Protein 5TM5 (pdb70)

Nearest PDB structures (foldseek):
  5tm5-assembly1_B  TM=1.004E+00  e=1.164E-36  Homo sapiens
  5dp0-assembly1_A  TM=9.871E-01  e=2.978E-31  Homo sapiens
  5kra-assembly2_F  TM=9.824E-01  e=3.454E-31  Homo sapiens
  5tmm-assembly1_A  TM=9.935E-01  e=8.407E-31  Homo sapiens
  5e15-assembly1_B  TM=9.753E-01  e=4.511E-30  Homo sapiens

CATH classification: 1.10.565.10

GO terms:
  GO:0045429 positive regulation of nitric oxide biosynthetic process (P, IDA)
  GO:0051000 positive regulation of nitric-oxide synthase activity (P, IDA)
  GO:0005634 nucleus (C, IDA)
  GO:0004879 nuclear receptor activity (F, IC)
  GO:0043401 steroid hormone receptor signaling pathway (P, IC)
  GO:0004879 nuclear receptor activity (F, IMP)
  GO:0043401 steroid hormone receptor signaling pathway (P, IMP)
  GO:0005515 protein binding (F, IPI)
  GO:0042802 identical protein binding (F, IPI)
  GO:0004879 nuclear receptor activity (F, IDA)
  GO:0030520 estrogen receptor signaling pathway (P, IDA)
  GO:0000785 chromatin (C, IDA)
  GO:0071392 cellular response to estradiol stimulus (P, IDA)
  GO:1990837 sequence-specific double-stranded DNA binding (F, IDA)
  GO:0001222 transcription corepressor binding (F, IPI)
  GO:0045944 positive regulation of transcription by RNA polymerase II (P, IDA)
  GO:0051117 ATPase binding (F, IDA)
  GO:0004879 nuclear receptor activity (F, IGI)
  GO:0000978 RNA polymerase II cis-regulatory region sequence-specific DNA binding (F, IDA)
  GO:0001228 DNA-binding transcription activator activity, RNA polymerase II-specific (F, IDA)

InterPro domains:
  IPR000536 Nuclear hormone receptor, ligand-binding domain [PF00104] (337-530)
  IPR000536 Nuclear hormone receptor, ligand-binding domain [PS51843] (311-547)
  IPR000536 Nuclear hormone receptor, ligand-binding domain [SM00430] (348-518)
  IPR001292 Estrogen receptor [PIRSF500101] (1-591)
  IPR001292 Estrogen receptor [PR00543] (6-24)
  IPR001292 Estrogen receptor [PR00543] (26-43)
  IPR001292 Estrogen receptor [PR00543] (45-62)
  IPR001292 Estrogen receptor [PR00543] (70-85)
  IPR001292 Estrogen receptor [PR00543] (97-111)
  IPR001292 Estrogen receptor [PR00543] (115-131)
  IPR001292 Estrogen receptor [PR00543] (132-151)
  IPR001292 Estrogen receptor [PR00543] (153-172)
  IPR001628 Zinc finger, nuclear hormone receptor-type [PF00105] (184-252)
  IPR001628 Zinc finger, nuclear hormone receptor-type [PR00047] (185-201)
  IPR001628 Zinc finger, nuclear hormone receptor-type [PR00047] (201-216)
  IPR001628 Zinc finger, nuclear hormone receptor-type [PR00047] (234-242)
  IPR001628 Zinc finger, nuclear hormone receptor-type [PR00047] (242-250)
  IPR001628 Zinc finger, nuclear hormone receptor-type [PS00031] (185-211)
  IPR001628 Zinc finger, nuclear hormone receptor-type [PS51030] (182-257)
  IPR001628 Zinc finger, nuclear hormone receptor-type [SM00399] (182-253)

Solvent-accessible surface area: 20602 Å² total; per-residue (Å²): 86,77,6,62,78,46,77,24,78,92,2,13,68,33,0,74,99,6,64,46,78,96,28,134,12,110,68,72,93,124,37,126,141,63,48,48,42,17,8,21,37,21,21,57,5,18,35,78,33,0,66,69,8,0,72,8,0,56,128,2,16,6,0,104,60,8,66,52,74,26,13,11,37,0,0,19,26,0,3,15,1,9,24,16,0,12,11,0,74,43,0,22,154,65,92,44,85,0,20,21,0,57,57,5,54,14,35,116,100,71,0,61,61,4,87,53,17,45,54,15,2,48,20,7,30,24,0,2,53,39,0,76,83,20,94,5,80,23,62,7,4,3,0,0,9,0,1,3,0,2,7,4,0,4,22,55,110,164,99,65,67,59,48,54,24,1,17,118,3,8,24,66,2,4,26,3,0,19,74,25,3,53,152,79,63,53,78,95,110,84,9,14,28,38,0,2,34,0,2,7,0,4,3,1,0,7,17,0,3,14,41,4,4,60,29,49,18,60,37,86,112,71,89,71,14,90,45,32,101,9,17,49,62,1,12,73,39,24,138,206,19,132,1,71,95,46,76,24,68,92,2,13,66,34,1,74,100,5,64,45,78,98,31,129,8,76,201,104,78,93,59,122,42,62,71,58,49,2,10,24,28,26,20,61,5,19,36,81,34,0,63,66,9,0,68,7,0,54,124,2,19,3,0,100,63,20,88,59,70,44,14,6,51,0,0,21,18,0,4,16,2,7,24,15,0,11,11,0,76,36,0,23,146,61,88,49,87,0,20,18,0,59,60,11,63,8,56,99,96,18,0,108,51,19,34,29,128,16,0,55,18,5,27,36,1,6,58,13,0,115,108,15,98,5,97,22,65,10,4,4,0,0,10,0,2,3,0,0,4,2,0,0,12,49,87,112,128,54,3,25,35,1,8,27,52,2,3,42,2,0,20,65,24,2,53,142,81,61,55,76,106,96,83,12,15,28,37,0,2,37,0,2,8,1,4,4,3,0,4,20,0,3,11,44,4,9,59,44,47,125,60,17,95,94,60,116,55,15,117,39,38,96,12,17,55,53,1,18,100,46,30,244,145,48,3,66,139,36,10,116,140,143,84,47,2,50,133,26,13,130,120

Organism: Homo sapiens (NCBI:txid9606)

Sequence (491 aa):
SLALSLTADQMVSALLDAEPPILYSEYDPTRPFSEASMMGLLTNLADRELVHMINWAKRVPGFVDLTLHDQVHLLECCAWLEILMIGLVWRSMEHPGKLLFAPNLLLDRNQGKCVEGMVEIFDMLLATSSRFRMMNLQGEEFVCLKSIILLNSGVYTFKSLEEKDHIHRVLDKITDTLIHLMAKAGLTLQQQHQRLAQLLLILSHHIRHMSNKGMEHLYSMKCKNVVPLSDLLLEMLDAHRNSLALSLTADQMVSALLDAEPPILYSEYDPTRPFSEASMMGLLTNLADRELVHMINWAKRVPGFVDLTLHDQVHLLECCAWLEILMIGLVWRSMEHPGKLLFAPNLLLDRNQGKCVMVEIFDMLLATSSRFRMMNLQGEEFVCLKSIILLNSGVYTFKDHIHRVLDKITDTLIHLMAKAGLTLQQQHQRLAQLLLILSHHIRHMSNKGMEHLYSMKCKNVVPLSDLLLEMLDAHRKILHRLLQDHKILHRLLQD

Foldseek 3Di:
DVLLVAALVSLLVLLVVLDFDFDAWPDDPVDDDALQVVLLRLQVLLVVVLVSVLSSQCSNRLSVVDDPVVLVQLCLQQVQLLLLLVQLVVCLPPQQWTCSGPPDIDGLVVLVSHPPSSVLRVLSNVLSPVCNVVVPDPSNSSLLSNLSSLPRRLVVDVPCPSSVSSVSSNVSSLVSQLVVCVVVVDDPVRSVVVSVVSVVSSVSSSVSSVSVLVVVVVVVVVVSHDHDPVRVVSSVSVD/DFDLLPDDLVSLLVLLVVLDFDFDAFDDPCPPPDALLRVVQRLQVLLVVVLVSVLSSQCSNGLSVVDDPVVLVQLCLQQVQLLLLLVQLQVCLVPQQWTCSGPNDIDHLVSVVSACSVLRVLSNVLSPVCNVVVPDPSNSSLLSNLSSLPRRDVVPHPSSVSSNVVSVVSQLVVCVVVVDDPVRSVVVVVVSVVVSVSSSVSSVVVLVRVVVCVVVVSYDHDPVVVVSSVVVD/DVVVVVVVD/DDPVVVVVVD

Radius of gyration: 22.45 Å; Cα contacts (8 Å, |Δi|>4): 577; chains: 4; bounding box: 55×52×64 Å

B-factor: mean 62.88, std 24.17, range [22.35, 172.21]

Secondary structure (DSSP, 8-state):
--STT--HHHHHHHHHHTPPP-PPP---SSS---HHHHHHHHHHHHHHHHHHHHHHHHTSTTTTTS-HHHHHHHHHHHHHHHHHHHHHHHTTTSTT-EEEETTEEE-HHHHTTSTTHHHHHHHHHHHHHHHHHHT--HHHHHHHHHHHHHHTTGGG---THHHHHHHHHHHHHHHHHHHHHHHTT--HHHHHHHHHHHHHHHHHHHHHHHHHHHHHHHHHHHT-S---HHHHHHHHTT-/--STTTS-HHHHHHHHHHTPPP-----S---SS--HHHHHHHHHHHHHHHHHHHHHHHHTSTTTTTS-HHHHHHHHHHHHHHHHHHHHHHHTTTSTT-EEEETTEEE-TTGGG---HHHHHHHHHHHHHHHHHT--HHHHHHHHHHHHHHTTGGG--HHHHHHHHHHHHHHHHHHHHTT--HHHHHHHHHHHHHHHHHHHHHHHHHHHHHHHHHHHT-SPPPHHHHHHHHTT-/-HHHHHHH-/--HHHHHHH-

Structure (mmCIF, N/CA/C/O backbone):
data_5TM5
#
_entry.id   5TM5
#
_cell.length_a   55.464
_cell.length_b   82.666
_cell.length_c   59.029
_cell.angle_alpha   90.00
_cell.angle_beta   110.82
_cell.angle_gamma   90.00
#
_symmetry.space_group_name_H-M   'P 1 21 1'
#
loop_
_entity.id
_entity.type
_entity.pdbx_description
1 polymer 'Estrogen receptor'
2 polymer 'Nuclear receptor coactivator 2'
3 non-polymer '5-{4-[(1S,4S,5R)-5-[(4-bromophenoxy)sulfonyl]-3-(4-hydroxyphenyl)-7-oxabicyclo[2.2.1]hept-2-en-2-yl]phenoxy}pentanoic acid'
4 water water
#
loop_
_atom_site.group_PDB
_atom_site.id
_atom_site.type_symbol
_atom_site.label_atom_id
_atom_site.label_alt_id
_atom_site.label_comp_id
_atom_site.label_asym_id
_atom_site.label_entity_id
_atom_site.label_seq_id
_atom_site.pdbx_PDB_ins_code
_atom_site.Cartn_x
_atom_site.Cartn_y
_atom_site.Cartn_z
_atom_site.occupancy
_atom_site.B_iso_or_equiv
_atom_site.auth_seq_id
_atom_site.auth_comp_id
_atom_site.auth_asym_id
_atom_site.auth_atom_id
_atom_site.pdbx_PDB_model_num
ATOM 1 N N . SER A 1 8 ? 25.416 -11.499 33.745 1.00 120.23 305 SER A N 1
ATOM 2 C CA . SER A 1 8 ? 24.680 -10.792 32.704 1.00 117.62 305 SER A CA 1
ATOM 3 C C . SER A 1 8 ? 25.281 -9.413 32.450 1.00 115.69 305 SER A C 1
ATOM 4 O O . SER A 1 8 ? 25.824 -8.784 33.358 1.00 117.15 305 SER A O 1
ATOM 7 N N . LEU A 1 9 ? 25.175 -8.947 31.204 1.00 111.34 306 LEU A N 1
ATOM 8 C CA . LEU A 1 9 ? 25.722 -7.644 30.847 1.00 107.88 306 LEU A CA 1
ATOM 9 C C . LEU A 1 9 ? 24.908 -6.495 31.425 1.00 102.69 306 LEU A C 1
ATOM 10 O O . LEU A 1 9 ? 25.415 -5.371 31.496 1.00 101.72 306 LEU A O 1
ATOM 12 N N . ALA A 1 10 ? 23.666 -6.750 31.844 1.00 98.69 307 ALA A N 1
ATOM 13 C CA . ALA A 1 10 ? 22.820 -5.676 32.358 1.00 93.46 307 ALA A CA 1
ATOM 14 C C . ALA A 1 10 ? 23.370 -5.105 33.659 1.00 91.31 307 ALA A C 1
ATOM 15 O O . ALA A 1 10 ? 23.369 -3.884 33.856 1.00 89.74 307 ALA A O 1
ATOM 17 N N . LEU A 1 11 ? 23.842 -5.968 34.557 1.00 92.39 308 LEU A N 1
ATOM 18 C CA . LEU A 1 11 ? 24.381 -5.519 35.834 1.00 94.34 308 LEU A CA 1
ATOM 19 C C . LEU A 1 11 ? 25.803 -4.986 35.725 1.00 96.02 308 LEU A C 1
ATOM 20 O O . LEU A 1 11 ? 26.313 -4.428 36.704 1.00 95.79 308 LEU A O 1
ATOM 25 N N . SER A 1 12 ? 26.451 -5.137 34.572 1.00 97.25 309 SER A N 1
ATOM 26 C CA . SER A 1 12 ? 27.814 -4.663 34.369 1.00 96.66 309 SER A CA 1
ATOM 27 C C . SER A 1 12 ? 27.880 -3.360 33.585 1.00 92.53 309 SER A C 1
ATOM 28 O O . SER A 1 12 ? 28.981 -2.870 33.319 1.00 91.75 309 SER A O 1
ATOM 30 N N . LEU A 1 13 ? 26.737 -2.789 33.213 1.00 90.01 310 LEU A N 1
ATOM 31 C CA . LEU A 1 13 ? 26.719 -1.543 32.460 1.00 87.80 310 LEU A CA 1
ATOM 32 C C . LEU A 1 13 ? 26.860 -0.347 33.390 1.00 84.95 310 LEU A C 1
ATOM 33 O O . LEU A 1 13 ? 26.260 -0.303 34.468 1.00 85.96 310 LEU A O 1
ATOM 38 N N . THR A 1 14 ? 27.655 0.630 32.962 1.00 82.22 311 THR A N 1
ATOM 39 C CA . THR A 1 14 ? 27.766 1.883 33.688 1.00 80.52 311 THR A CA 1
ATOM 40 C C . THR A 1 14 ? 26.528 2.741 33.431 1.00 78.49 311 THR A C 1
ATOM 41 O O . THR A 1 14 ? 25.625 2.368 32.677 1.00 79.96 311 THR A O 1
ATOM 45 N N . ALA A 1 15 ? 26.484 3.913 34.067 1.00 74.83 312 ALA A N 1
ATOM 46 C CA . ALA A 1 15 ? 25.342 4.805 33.896 1.00 71.04 312 ALA A CA 1
ATOM 47 C C . ALA A 1 15 ? 25.255 5.319 32.464 1.00 71.10 312 ALA A C 1
ATOM 48 O O . ALA A 1 15 ? 24.198 5.236 31.826 1.00 66.71 312 ALA A O 1
ATOM 50 N N . ASP A 1 16 ? 26.361 5.853 31.941 1.00 74.10 313 ASP A N 1
ATOM 51 C CA . ASP A 1 16 ? 26.358 6.364 30.575 1.00 74.63 313 ASP A CA 1
ATOM 52 C C . ASP A 1 16 ? 26.145 5.242 29.566 1.00 73.73 313 ASP A C 1
ATOM 53 O O . ASP A 1 16 ? 25.453 5.431 28.558 1.00 71.81 313 ASP A O 1
ATOM 58 N N . GLN A 1 17 ? 26.724 4.066 29.820 1.00 74.94 314 GLN A N 1
ATOM 59 C CA . GLN A 1 17 ? 26.489 2.925 28.941 1.00 74.19 314 GLN A CA 1
ATOM 60 C C . GLN A 1 17 ? 25.025 2.508 28.963 1.00 69.67 314 GLN A C 1
ATOM 61 O O . GLN A 1 17 ? 24.480 2.073 27.941 1.00 66.52 314 GLN A O 1
ATOM 67 N N . MET A 1 18 ? 24.374 2.628 30.123 1.00 66.06 315 MET A N 1
ATOM 68 C CA . MET A 1 18 ? 22.942 2.361 30.204 1.00 62.15 315 ME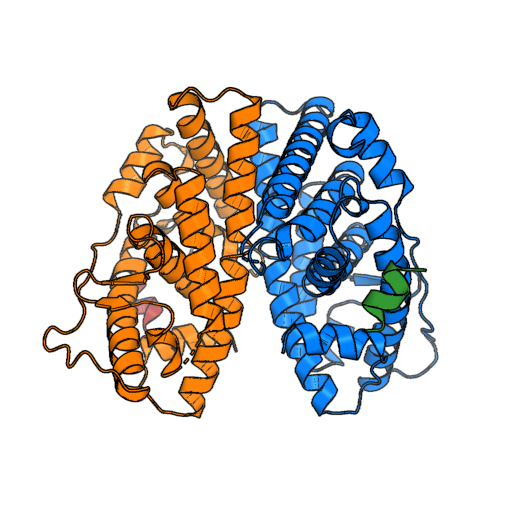T A CA 1
ATOM 69 C C . MET A 1 18 ? 22.159 3.332 29.330 1.00 56.40 315 MET A C 1
ATOM 70 O O . MET A 1 18 ? 21.319 2.920 28.522 1.00 54.47 315 MET A O 1
ATOM 75 N N . VAL A 1 19 ? 22.428 4.632 29.482 1.00 56.37 316 VAL A N 1
ATOM 76 C CA . VAL A 1 19 ? 21.764 5.643 28.661 1.00 58.29 316 VAL A CA 1
ATOM 77 C C . VAL A 1 19 ? 22.058 5.409 27.185 1.00 55.75 316 VAL A C 1
ATOM 78 O O . VAL A 1 19 ? 21.172 5.534 26.332 1.00 55.50 316 VAL A O 1
ATOM 82 N N . SER A 1 20 ? 23.303 5.055 26.864 1.00 57.33 317 SER A N 1
ATOM 83 C CA . SER A 1 20 ? 23.665 4.779 25.478 1.00 61.61 317 SER A CA 1
ATOM 84 C C . SER A 1 20 ? 22.835 3.634 24.909 1.00 61.83 317 SER A C 1
ATOM 85 O O . SER A 1 20 ? 22.293 3.734 23.802 1.00 60.83 317 SER A O 1
ATOM 88 N N . ALA A 1 21 ? 22.718 2.535 25.660 1.00 59.82 318 ALA A N 1
ATOM 89 C CA . ALA A 1 21 ? 21.957 1.390 25.171 1.00 59.87 318 ALA A CA 1
ATOM 90 C C . ALA A 1 21 ? 20.485 1.740 24.985 1.00 56.69 318 ALA A C 1
ATOM 91 O O . ALA A 1 21 ? 19.872 1.360 23.980 1.00 56.89 318 ALA A O 1
ATOM 93 N N . LEU A 1 22 ? 19.904 2.476 25.935 1.00 55.34 319 LEU A N 1
ATOM 94 C CA . LEU A 1 22 ? 18.486 2.812 25.845 1.00 48.89 319 LEU A CA 1
ATOM 95 C C . LEU A 1 22 ? 18.216 3.789 24.706 1.00 47.66 319 LEU A C 1
ATOM 96 O O . LEU A 1 22 ? 17.254 3.620 23.948 1.00 48.09 319 LEU A O 1
ATOM 101 N N . LEU A 1 23 ? 19.048 4.827 24.576 1.00 45.46 320 LEU A N 1
ATOM 102 C CA . LEU A 1 23 ? 18.856 5.797 23.500 1.00 54.81 320 LEU A CA 1
ATOM 103 C C . LEU A 1 23 ? 19.007 5.144 22.132 1.00 56.71 320 LEU A C 1
ATOM 104 O O . LEU A 1 23 ? 18.297 5.499 21.184 1.00 57.94 320 LEU A O 1
ATOM 109 N N . ASP A 1 24 ? 19.927 4.185 22.012 1.00 59.84 321 ASP A N 1
ATOM 110 C CA . ASP A 1 24 ? 20.162 3.536 20.727 1.00 60.50 321 ASP A CA 1
ATOM 111 C C . ASP A 1 24 ? 19.009 2.618 20.336 1.00 59.53 321 ASP A C 1
ATOM 112 O O . ASP A 1 24 ? 18.782 2.387 19.144 1.00 56.87 321 ASP A O 1
ATOM 117 N N . ALA A 1 25 ? 18.269 2.096 21.311 1.00 43.15 322 ALA A N 1
ATOM 118 C CA . ALA A 1 25 ? 17.187 1.159 21.046 1.00 44.96 322 ALA A CA 1
ATOM 119 C C . ALA A 1 25 ? 15.840 1.841 20.829 1.00 46.82 322 ALA A C 1
ATOM 120 O O . ALA A 1 25 ? 14.819 1.149 20.760 1.00 45.49 322 ALA A O 1
ATOM 122 N N . GLU A 1 26 ? 15.813 3.166 20.713 1.00 44.30 323 GLU A N 1
ATOM 123 C CA . GLU A 1 26 ? 14.549 3.879 20.584 1.00 43.15 323 GLU A CA 1
ATOM 124 C C . GLU A 1 26 ? 13.818 3.464 19.310 1.00 47.97 323 GLU A C 1
ATOM 125 O O . GLU A 1 26 ? 14.426 3.437 18.230 1.00 55.88 323 GLU A O 1
ATOM 131 N N . PRO A 1 27 ? 12.531 3.142 19.388 1.00 45.05 324 PRO A N 1
ATOM 132 C CA . PRO A 1 27 ? 11.769 2.809 18.184 1.00 40.03 324 PRO A CA 1
ATOM 133 C C . PRO A 1 27 ? 11.500 4.054 17.360 1.00 41.12 324 PRO A C 1
ATOM 134 O O . PRO A 1 27 ? 11.591 5.178 17.873 1.00 40.33 324 PRO A O 1
ATOM 138 N N . PRO A 1 28 ? 11.175 3.900 16.080 1.00 44.99 325 PRO A N 1
ATOM 139 C CA . PRO A 1 28 ? 10.916 5.070 15.236 1.00 42.80 325 PRO A CA 1
ATOM 140 C C . PRO A 1 28 ? 9.504 5.608 15.422 1.00 41.72 325 PRO A C 1
ATOM 141 O O . PRO A 1 28 ? 8.602 4.926 15.910 1.00 46.48 325 PRO A O 1
ATOM 145 N N . ILE A 1 29 ? 9.328 6.861 15.015 1.00 43.10 326 ILE A N 1
ATOM 146 C CA . ILE A 1 29 ? 8.025 7.516 15.055 1.00 49.79 326 ILE A CA 1
ATOM 147 C C . ILE A 1 29 ? 7.306 7.184 13.753 1.00 50.14 326 ILE A C 1
ATOM 148 O O . ILE A 1 29 ? 7.724 7.612 12.676 1.00 53.93 326 ILE A O 1
ATOM 153 N N . LEU A 1 30 ? 6.226 6.421 13.852 1.00 45.48 327 LEU A N 1
ATOM 154 C CA . LEU A 1 30 ? 5.514 5.942 12.681 1.00 44.44 327 LEU A CA 1
ATOM 155 C C . LEU A 1 30 ? 4.478 6.963 12.219 1.00 47.79 327 LEU A C 1
ATOM 156 O O . LEU A 1 30 ? 4.060 7.848 12.969 1.00 47.03 327 LEU A O 1
ATOM 161 N N . TYR A 1 31 ? 4.073 6.828 10.961 1.00 49.01 328 TYR A N 1
ATOM 162 C CA . TYR A 1 31 ? 3.015 7.641 10.384 1.00 47.82 328 TYR A CA 1
ATOM 163 C C . TYR A 1 31 ? 1.699 6.872 10.376 1.00 49.99 328 TYR A C 1
ATOM 164 O O . TYR A 1 31 ? 1.670 5.640 10.414 1.00 51.12 328 TYR A O 1
ATOM 173 N N . SER A 1 32 ? 0.604 7.623 10.330 1.00 53.62 329 SER A N 1
ATOM 174 C CA . SER A 1 32 ? -0.730 7.066 10.173 1.00 56.77 329 SER A CA 1
ATOM 175 C C . SER A 1 32 ? -1.206 7.247 8.735 1.00 57.80 329 SER A C 1
ATOM 176 O O . SER A 1 32 ? -0.584 7.944 7.930 1.00 54.80 329 SER A O 1
ATOM 179 N N . GLU A 1 33 ? -2.332 6.603 8.416 1.00 64.68 330 GLU A N 1
ATOM 180 C CA . GLU A 1 33 ? -2.984 6.764 7.121 1.00 75.90 330 GLU A CA 1
ATOM 181 C C . GLU A 1 33 ? -3.991 7.908 7.113 1.00 77.28 330 GLU A C 1
ATOM 182 O O . GLU A 1 33 ? -4.993 7.845 6.388 1.00 78.63 330 GLU A O 1
ATOM 188 N N . TYR A 1 34 ? -3.745 8.955 7.897 1.00 72.92 331 TYR A N 1
ATOM 189 C CA . TYR A 1 34 ? -4.701 10.046 8.038 1.00 73.36 331 TYR A CA 1
ATOM 190 C C . TYR A 1 34 ? -4.804 10.841 6.742 1.00 74.37 331 TYR A C 1
ATOM 191 O O . TYR A 1 34 ? -3.802 11.359 6.238 1.00 69.83 331 TYR A O 1
ATOM 200 N N . ASP A 1 35 ? -6.020 10.938 6.208 1.00 82.57 332 ASP A N 1
ATOM 201 C CA . ASP A 1 35 ? -6.303 11.778 5.056 1.00 91.28 332 ASP A CA 1
ATOM 202 C C . ASP A 1 35 ? -7.001 13.038 5.541 1.00 98.39 332 ASP A C 1
ATOM 203 O O . ASP A 1 35 ? -8.149 12.956 6.006 1.00 100.48 332 ASP A O 1
ATOM 208 N N . PRO A 1 36 ? -6.366 14.211 5.469 1.00 103.65 333 PRO A N 1
ATOM 209 C CA . PRO A 1 36 ? -7.034 15.434 5.950 1.00 107.54 333 PRO A CA 1
ATOM 210 C C . PRO A 1 36 ? -8.284 15.785 5.164 1.00 113.08 333 PRO A C 1
ATOM 211 O O . PRO A 1 36 ? -9.245 16.307 5.744 1.00 114.16 333 PRO A O 1
ATOM 215 N N . THR A 1 37 ? -8.302 15.513 3.858 1.00 115.84 334 THR A N 1
ATOM 216 C CA . THR A 1 37 ? -9.473 15.838 3.051 1.00 117.08 334 THR A CA 1
ATOM 217 C C . THR A 1 37 ? -10.627 14.883 3.321 1.00 117.05 334 THR A C 1
ATOM 218 O O . THR A 1 37 ? -11.793 15.287 3.252 1.00 117.72 334 THR A O 1
ATOM 222 N N . ARG A 1 38 ? -10.325 13.624 3.624 1.00 115.97 335 ARG A N 1
ATOM 223 C CA . ARG A 1 38 ? -11.373 12.634 3.809 1.00 116.57 335 ARG A CA 1
ATOM 224 C C . ARG A 1 38 ? -12.200 12.961 5.050 1.00 117.16 335 ARG A C 1
ATOM 225 O O . ARG A 1 38 ? -11.658 13.438 6.052 1.00 115.22 335 ARG A O 1
ATOM 227 N N . PRO A 1 39 ? -13.512 12.732 5.008 1.00 119.82 336 PRO A N 1
ATOM 228 C CA . PRO A 1 39 ? -14.335 12.928 6.205 1.00 120.58 336 PRO A CA 1
ATOM 229 C C . PRO A 1 39 ? -13.919 11.984 7.324 1.00 118.23 336 PRO A C 1
ATOM 230 O O . PRO A 1 39 ? -13.315 10.933 7.103 1.00 117.22 336 PRO A O 1
ATOM 234 N N . PHE A 1 40 ? -14.261 12.378 8.547 1.00 117.52 337 PHE A N 1
ATOM 235 C CA . PHE A 1 40 ? -13.762 11.726 9.754 1.00 116.10 337 PHE A CA 1
ATOM 236 C C . PHE A 1 40 ? -14.938 11.293 10.617 1.00 110.93 337 PHE A C 1
ATOM 237 O O . PHE A 1 40 ? -15.602 12.132 11.236 1.00 110.15 337 PHE A O 1
ATOM 245 N N . SER A 1 41 ? -15.196 9.991 10.656 1.00 106.53 338 SER A N 1
ATOM 246 C CA . SER A 1 41 ? -16.191 9.435 11.555 1.00 102.20 338 SER A CA 1
ATOM 247 C C . SER A 1 41 ? -15.520 8.959 12.838 1.00 96.69 338 SER A C 1
ATOM 248 O O . SER A 1 41 ? -14.296 8.844 12.926 1.00 93.64 338 SER A O 1
ATOM 251 N N . GLU A 1 42 ? -16.344 8.683 13.849 1.00 89.28 339 GLU A N 1
ATOM 252 C CA . GLU A 1 42 ? -15.816 8.137 15.095 1.00 86.61 339 GLU A CA 1
ATOM 253 C C . GLU A 1 42 ? -15.132 6.798 14.857 1.00 83.31 339 GLU A C 1
ATOM 254 O O . GLU A 1 42 ? -14.121 6.486 15.496 1.00 81.64 339 GLU A O 1
ATOM 256 N N . ALA A 1 43 ? -15.667 5.996 13.935 1.00 83.24 340 ALA A N 1
ATOM 257 C CA . ALA A 1 43 ? -15.077 4.702 13.622 1.00 86.21 340 ALA A CA 1
ATOM 258 C C . ALA A 1 43 ? -13.825 4.817 12.762 1.00 87.22 340 ALA A C 1
ATOM 259 O O . ALA A 1 43 ? -12.995 3.901 12.776 1.00 87.94 340 ALA A O 1
ATOM 261 N N . SER A 1 44 ? -13.670 5.910 12.012 1.00 85.13 341 SER A N 1
ATOM 262 C CA . SER A 1 44 ? -12.464 6.078 11.210 1.00 82.39 341 SER A CA 1
ATOM 263 C C . SER A 1 44 ? -11.294 6.550 12.063 1.00 77.48 341 SER A C 1
ATOM 264 O O . SER A 1 44 ? -10.165 6.081 11.886 1.00 75.86 341 SER A O 1
ATOM 267 N N . MET A 1 45 ? -11.547 7.474 12.994 1.00 76.47 342 MET A N 1
ATOM 268 C CA . MET A 1 45 ? -10.501 7.911 13.914 1.00 73.51 342 MET A CA 1
ATOM 269 C C . MET A 1 45 ? -9.953 6.735 14.714 1.00 67.09 342 MET A C 1
ATOM 270 O O . MET A 1 45 ? -8.734 6.566 14.836 1.00 62.43 342 MET A O 1
ATOM 275 N N . MET A 1 46 ? -10.843 5.903 15.260 1.00 67.39 343 MET A N 1
ATOM 276 C CA . MET A 1 46 ? -10.393 4.729 16.002 1.00 68.51 343 MET A CA 1
ATOM 277 C C . MET A 1 46 ? -9.692 3.732 15.090 1.00 65.52 343 MET A C 1
ATOM 278 O O . MET A 1 46 ? -8.711 3.099 15.495 1.00 65.54 343 MET A O 1
ATOM 283 N N . GLY A 1 47 ? -10.184 3.573 13.859 1.00 64.59 344 GLY A N 1
ATOM 284 C CA . GLY A 1 47 ? -9.482 2.737 12.900 1.00 63.72 344 GLY A CA 1
ATOM 285 C C . GLY A 1 47 ? -8.063 3.210 12.650 1.00 57.90 344 GLY A C 1
ATOM 286 O O . GLY A 1 47 ? -7.143 2.400 12.511 1.00 55.55 344 GLY A O 1
ATOM 287 N N . LEU A 1 48 ? -7.864 4.531 12.602 1.00 56.96 345 LEU A N 1
ATOM 288 C CA . LEU A 1 48 ? -6.517 5.076 12.451 1.00 54.71 345 LEU A CA 1
ATOM 289 C C . LEU A 1 48 ? -5.679 4.834 13.700 1.00 55.90 345 LEU A C 1
ATOM 290 O O . LEU A 1 48 ? -4.494 4.494 13.602 1.00 57.08 345 LEU A O 1
ATOM 295 N N . LEU A 1 49 ? -6.271 5.016 14.883 1.00 53.32 346 LEU A N 1
ATOM 296 C CA . LEU A 1 49 ? -5.518 4.814 16.117 1.00 52.77 346 LEU A CA 1
ATOM 297 C C . LEU A 1 49 ? -5.182 3.343 16.323 1.00 52.62 346 LEU A C 1
ATOM 298 O O . LEU A 1 49 ? -4.084 3.013 16.787 1.00 53.21 346 LEU A O 1
ATOM 303 N N . THR A 1 50 ? -6.111 2.447 15.983 1.00 53.47 347 THR A N 1
ATOM 304 C CA . THR A 1 50 ? -5.851 1.018 16.121 1.00 54.88 347 THR A CA 1
ATOM 305 C C . THR A 1 50 ? -4.748 0.564 15.169 1.00 54.34 347 THR A C 1
ATOM 306 O O . THR A 1 50 ? -3.829 -0.159 15.571 1.00 53.67 347 THR A O 1
ATOM 310 N N . ASN A 1 51 ? -4.825 0.982 13.900 1.00 50.54 348 ASN A N 1
ATOM 311 C CA . ASN A 1 51 ? -3.788 0.630 12.933 1.00 53.09 348 ASN A CA 1
ATOM 312 C C . ASN A 1 51 ? -2.419 1.118 13.388 1.00 49.36 348 ASN A C 1
ATOM 313 O O . ASN A 1 51 ? -1.426 0.387 13.287 1.00 50.04 348 ASN A O 1
ATOM 318 N N . LEU A 1 52 ? -2.347 2.348 13.900 1.00 44.07 349 LEU A N 1
ATOM 319 C CA . LEU A 1 52 ? -1.067 2.888 14.345 1.00 41.79 349 LEU A CA 1
ATOM 320 C C . LEU A 1 52 ? -0.523 2.100 15.530 1.00 42.64 349 LEU A C 1
ATOM 321 O O . LEU A 1 52 ? 0.650 1.703 15.545 1.00 38.86 349 LEU A O 1
ATOM 326 N N . ALA A 1 53 ? -1.372 1.855 16.531 1.00 36.29 350 ALA A N 1
ATOM 327 C CA . ALA A 1 53 ? -0.925 1.170 17.740 1.00 41.36 350 ALA A CA 1
ATOM 328 C C . ALA A 1 53 ? -0.497 -0.259 17.438 1.00 40.69 350 ALA A C 1
ATOM 329 O O . ALA A 1 53 ? 0.466 -0.764 18.027 1.00 37.63 350 ALA A O 1
ATOM 331 N N . ASP A 1 54 ? -1.202 -0.925 16.520 1.00 40.17 351 ASP A N 1
ATOM 332 C CA . ASP A 1 54 ? -0.807 -2.268 16.109 1.00 49.81 351 ASP A CA 1
ATOM 333 C C . ASP A 1 54 ? 0.587 -2.275 15.483 1.00 47.37 351 ASP A C 1
ATOM 334 O O . ASP A 1 54 ? 1.395 -3.168 15.763 1.00 46.75 351 ASP A O 1
ATOM 339 N N . ARG A 1 55 ? 0.894 -1.289 14.636 1.00 45.65 352 ARG A N 1
ATOM 340 C CA . ARG A 1 55 ? 2.235 -1.235 14.061 1.00 44.46 352 ARG A CA 1
ATOM 341 C C . ARG A 1 55 ? 3.270 -0.816 15.100 1.00 44.28 352 ARG A C 1
ATOM 342 O O . ARG A 1 55 ? 4.405 -1.308 15.076 1.00 39.57 352 ARG A O 1
ATOM 350 N N . GLU A 1 56 ? 2.899 0.065 16.031 1.00 40.60 353 GLU A N 1
ATOM 351 C CA . GLU A 1 56 ? 3.825 0.417 17.104 1.00 44.48 353 GLU A CA 1
ATOM 352 C C . GLU A 1 56 ? 4.154 -0.781 17.987 1.00 44.28 353 GLU A C 1
ATOM 353 O O . GLU A 1 56 ? 5.268 -0.871 18.518 1.00 35.61 353 GLU A O 1
ATOM 359 N N . LEU A 1 57 ? 3.207 -1.709 18.150 1.00 43.33 354 LEU A N 1
ATOM 360 C CA . LEU A 1 57 ? 3.436 -2.869 19.009 1.00 45.94 354 LEU A CA 1
ATOM 361 C C . LEU A 1 57 ? 4.574 -3.736 18.488 1.00 47.80 354 LEU A C 1
ATOM 362 O O . LEU A 1 57 ? 5.362 -4.278 19.273 1.00 41.08 354 LEU A O 1
ATOM 367 N N . VAL A 1 58 ? 4.668 -3.891 17.167 1.00 50.21 355 VAL A N 1
ATOM 368 C CA . VAL A 1 58 ? 5.743 -4.694 16.594 1.00 49.50 355 VAL A CA 1
ATOM 369 C C . VAL A 1 58 ? 7.097 -4.084 16.931 1.00 45.95 355 VAL A C 1
ATOM 370 O O . VAL A 1 58 ? 8.038 -4.793 17.308 1.00 43.77 355 VAL A O 1
ATOM 374 N N . HIS A 1 59 ? 7.213 -2.759 16.819 1.00 41.22 356 HIS A N 1
ATOM 375 C CA . HIS A 1 59 ? 8.462 -2.099 17.181 1.00 42.87 356 HIS A CA 1
ATOM 376 C C . HIS A 1 59 ? 8.706 -2.161 18.687 1.00 43.18 356 HIS A C 1
ATOM 377 O O . HIS A 1 59 ? 9.851 -2.319 19.129 1.00 44.47 356 HIS A O 1
ATOM 384 N N . MET A 1 60 ? 7.644 -2.054 19.491 1.00 40.63 357 MET A N 1
ATOM 385 C CA . MET A 1 60 ? 7.809 -2.115 20.942 1.00 36.56 357 MET A CA 1
ATOM 386 C C . MET A 1 60 ? 8.376 -3.460 21.382 1.00 41.63 357 MET A C 1
ATOM 387 O O . MET A 1 60 ? 9.205 -3.524 22.299 1.00 40.64 357 MET A O 1
ATOM 392 N N . ILE A 1 61 ? 7.941 -4.548 20.741 1.00 42.36 358 ILE A N 1
ATOM 393 C CA . ILE A 1 61 ? 8.419 -5.873 21.123 1.00 47.70 358 ILE A CA 1
ATOM 394 C C . ILE A 1 61 ? 9.913 -5.999 20.856 1.00 53.08 358 ILE A C 1
ATOM 395 O O . ILE A 1 61 ? 10.661 -6.550 21.675 1.00 53.44 358 ILE A O 1
ATOM 400 N N . ASN A 1 62 ? 10.376 -5.479 19.715 1.00 52.09 359 ASN A N 1
ATOM 401 C CA . ASN A 1 62 ? 11.804 -5.514 19.414 1.00 51.77 359 ASN A CA 1
ATOM 402 C C . ASN A 1 62 ? 12.582 -4.506 20.252 1.00 48.39 359 ASN A C 1
ATOM 403 O O . ASN A 1 62 ? 13.760 -4.730 20.551 1.00 51.18 359 ASN A O 1
ATOM 408 N N . TRP A 1 63 ? 11.950 -3.395 20.637 1.00 46.90 360 TRP A N 1
ATOM 409 C CA . TRP A 1 63 ? 12.580 -2.486 21.591 1.00 43.86 360 TRP A CA 1
ATOM 410 C C . TRP A 1 63 ? 12.772 -3.154 22.949 1.00 46.22 360 TRP A C 1
ATOM 411 O O . TRP A 1 63 ? 13.811 -2.973 23.595 1.00 42.66 360 TRP A O 1
ATOM 422 N N . ALA A 1 64 ? 11.780 -3.926 23.403 1.00 37.92 361 ALA A N 1
ATOM 423 C CA . ALA A 1 64 ? 11.889 -4.571 24.709 1.00 46.11 361 ALA A CA 1
ATOM 424 C C . ALA A 1 64 ? 13.054 -5.553 24.744 1.00 53.30 361 ALA A C 1
ATOM 425 O O . ALA A 1 64 ? 13.735 -5.682 25.767 1.00 52.33 361 ALA A O 1
ATOM 427 N N . LYS A 1 65 ? 13.303 -6.246 23.630 1.00 57.54 362 LYS A N 1
ATOM 428 C CA . LYS A 1 65 ? 14.437 -7.162 23.558 1.00 63.25 362 LYS A CA 1
ATOM 429 C C . LYS A 1 65 ? 15.759 -6.450 23.811 1.00 62.60 362 LYS A C 1
ATOM 430 O O . LYS A 1 65 ? 16.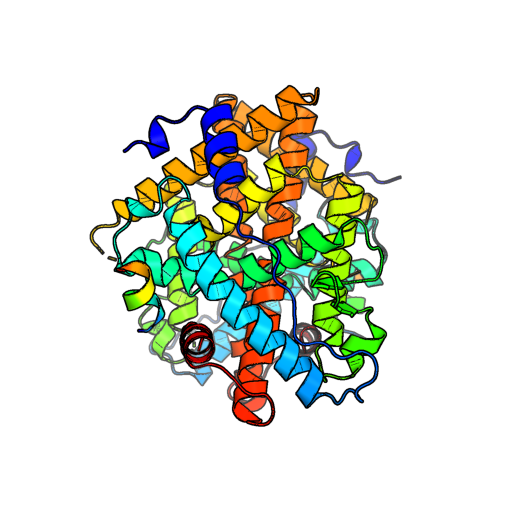703 -7.060 24.324 1.00 61.49 362 LYS A O 1
ATOM 436 N N . ARG A 1 66 ? 15.846 -5.168 23.465 1.00 63.29 363 ARG A N 1
ATOM 437 C CA . ARG A 1 66 ? 17.074 -4.403 23.619 1.00 65.71 363 ARG A CA 1
ATOM 438 C C . ARG A 1 66 ? 17.137 -3.630 24.932 1.00 64.00 363 ARG A C 1
ATOM 439 O O . ARG A 1 66 ? 18.094 -2.878 25.144 1.00 63.54 363 ARG A O 1
ATOM 447 N N . VAL A 1 67 ? 16.154 -3.789 25.808 1.00 61.21 364 VAL A N 1
ATOM 448 C CA . VAL A 1 67 ? 16.227 -3.196 27.145 1.00 59.53 364 VAL A CA 1
ATOM 449 C C . VAL A 1 67 ? 17.125 -4.070 28.013 1.00 61.91 364 VAL A C 1
ATOM 450 O O . VAL A 1 67 ? 16.909 -5.290 28.078 1.00 65.99 364 VAL A O 1
ATOM 454 N N . PRO A 1 68 ? 18.139 -3.504 28.668 1.00 63.21 365 PRO A N 1
ATOM 455 C CA . PRO A 1 68 ? 19.079 -4.332 29.437 1.00 64.84 365 PRO A CA 1
ATOM 456 C C . PRO A 1 68 ? 18.368 -5.145 30.511 1.00 61.75 365 PRO A C 1
ATOM 457 O O . PRO A 1 68 ? 17.524 -4.633 31.248 1.00 59.93 365 PRO A O 1
ATOM 461 N N . GLY A 1 69 ? 18.711 -6.431 30.579 1.00 63.08 366 GLY A N 1
ATOM 462 C CA . GLY A 1 69 ? 18.123 -7.346 31.526 1.00 62.27 366 GLY A CA 1
ATOM 463 C C . GLY A 1 69 ? 16.868 -8.048 31.051 1.00 63.35 366 GLY A C 1
ATOM 464 O O . GLY A 1 69 ? 16.508 -9.089 31.614 1.00 66.81 366 GLY A O 1
ATOM 465 N N . PHE A 1 70 ? 16.196 -7.517 30.027 1.00 59.84 367 PHE A N 1
ATOM 466 C CA . PHE A 1 70 ? 14.930 -8.102 29.596 1.00 60.81 367 PHE A CA 1
ATOM 467 C C . PHE A 1 70 ? 15.134 -9.473 28.962 1.00 64.24 367 PHE A C 1
ATOM 468 O O . PHE A 1 70 ? 14.336 -10.390 29.189 1.00 63.49 367 PHE A O 1
ATOM 476 N N . VAL A 1 71 ? 16.195 -9.635 28.168 1.00 66.31 368 VAL A N 1
ATOM 477 C CA . VAL A 1 71 ? 16.442 -10.917 27.520 1.00 73.74 368 VAL A CA 1
ATOM 478 C C . VAL A 1 71 ? 16.924 -11.969 28.514 1.00 75.14 368 VAL A C 1
ATOM 479 O O . VAL A 1 71 ? 16.837 -13.170 28.231 1.00 77.52 368 VAL A O 1
ATOM 483 N N . ASP A 1 72 ? 17.425 -11.554 29.681 1.00 76.03 369 ASP A N 1
ATOM 484 C CA . ASP A 1 72 ? 17.808 -12.524 30.702 1.00 76.70 369 ASP A CA 1
ATOM 485 C C . ASP A 1 72 ? 16.593 -13.243 31.272 1.00 73.82 369 ASP A C 1
ATOM 486 O O . ASP A 1 72 ? 16.716 -14.368 31.770 1.00 78.13 369 ASP A O 1
ATOM 491 N N . LEU A 1 73 ? 15.422 -12.617 31.207 1.00 71.57 370 LEU A N 1
ATOM 492 C CA . LEU A 1 73 ? 14.217 -13.212 31.760 1.00 70.86 370 LEU A CA 1
ATOM 493 C C . LEU A 1 73 ? 13.753 -14.384 30.904 1.00 72.28 370 LEU A C 1
ATOM 494 O O . LEU A 1 73 ? 14.110 -14.517 29.730 1.00 71.45 370 LEU A O 1
ATOM 499 N N . THR A 1 74 ? 12.942 -15.243 31.512 1.00 72.56 371 THR A N 1
ATOM 500 C CA . THR A 1 74 ? 12.340 -16.337 30.773 1.00 73.08 371 THR A CA 1
ATOM 501 C C . THR A 1 74 ? 11.342 -15.794 29.755 1.00 68.13 371 THR A C 1
ATOM 502 O O . THR A 1 74 ? 10.872 -14.657 29.848 1.00 70.83 371 THR A O 1
ATOM 506 N N . LEU A 1 75 ? 11.021 -16.630 28.768 1.00 63.68 372 LEU A N 1
ATOM 507 C CA . LEU A 1 75 ? 10.079 -16.216 27.736 1.00 62.70 372 LEU A CA 1
ATOM 508 C C . LEU A 1 75 ? 8.685 -15.994 28.314 1.00 64.71 372 LEU A C 1
ATOM 509 O O . LEU A 1 75 ? 7.964 -15.091 27.876 1.00 65.23 372 LEU A O 1
ATOM 514 N N . HIS A 1 76 ? 8.291 -16.803 29.301 1.00 65.58 373 HIS A N 1
ATOM 515 C CA . HIS A 1 76 ? 6.983 -16.618 29.924 1.00 63.97 373 HIS A CA 1
ATOM 516 C C . HIS A 1 76 ? 6.890 -15.266 30.621 1.00 58.53 373 HIS A C 1
ATOM 517 O O . HIS A 1 76 ? 5.845 -14.606 30.573 1.00 56.42 373 HIS A O 1
ATOM 519 N N . ASP A 1 77 ? 7.976 -14.833 31.269 1.00 57.97 374 ASP A N 1
ATOM 520 C CA . ASP A 1 77 ? 7.957 -13.553 31.972 1.00 56.75 374 ASP A CA 1
ATOM 521 C C . ASP A 1 77 ? 7.991 -12.375 31.004 1.00 57.87 374 ASP A C 1
ATOM 522 O O . ASP A 1 77 ? 7.415 -11.322 31.298 1.00 59.78 374 ASP A O 1
ATOM 527 N N . GLN A 1 78 ? 8.658 -12.525 29.855 1.00 58.73 375 GLN A N 1
ATOM 528 C CA . GLN A 1 78 ? 8.658 -11.457 28.858 1.00 54.14 375 GLN A CA 1
ATOM 529 C C . GLN A 1 78 ? 7.257 -11.223 28.311 1.00 51.30 375 GLN A C 1
ATOM 530 O O . GLN A 1 78 ? 6.829 -10.075 28.146 1.00 44.37 375 GLN A O 1
ATOM 536 N N . VAL A 1 79 ? 6.537 -12.307 28.012 1.00 56.14 376 VAL A N 1
ATOM 537 C CA . VAL A 1 79 ? 5.139 -12.207 27.600 1.00 55.50 376 VAL A CA 1
ATOM 538 C C . VAL A 1 79 ? 4.322 -11.480 28.662 1.00 59.99 376 VAL A C 1
ATOM 539 O O . VAL A 1 79 ? 3.529 -10.581 28.352 1.00 61.26 376 VAL A O 1
ATOM 543 N N . HIS A 1 80 ? 4.521 -11.841 29.932 1.00 59.30 377 HIS A N 1
ATOM 544 C CA . HIS A 1 80 ? 3.714 -11.268 31.005 1.00 51.71 377 HIS A CA 1
ATOM 545 C C . HIS A 1 80 ? 3.990 -9.779 31.181 1.00 46.98 377 HIS A C 1
ATOM 546 O O . HIS A 1 80 ? 3.057 -8.976 31.301 1.00 43.93 377 HIS A O 1
ATOM 553 N N . LEU A 1 81 ? 5.267 -9.390 31.205 1.00 47.00 378 LEU A N 1
ATOM 554 C CA . LEU A 1 81 ? 5.603 -7.982 31.398 1.00 45.62 378 LEU A CA 1
ATOM 555 C C . LEU A 1 81 ? 5.042 -7.115 30.278 1.00 45.88 378 LEU A C 1
ATOM 556 O O . LEU A 1 81 ? 4.531 -6.020 30.531 1.00 43.26 378 LEU A O 1
ATOM 561 N N . LEU A 1 82 ? 5.123 -7.589 29.032 1.00 45.67 379 LEU A N 1
ATOM 562 C CA . LEU A 1 82 ? 4.627 -6.797 27.910 1.00 42.57 379 LEU A CA 1
ATOM 563 C C . LEU A 1 82 ? 3.104 -6.759 27.863 1.00 42.92 379 LEU A C 1
ATOM 564 O O . LEU A 1 82 ? 2.525 -5.745 27.457 1.00 42.16 379 LEU A O 1
ATOM 569 N N . GLU A 1 83 ? 2.444 -7.842 28.260 1.00 47.77 380 GLU A N 1
ATOM 570 C CA . GLU A 1 83 ? 0.985 -7.898 28.258 1.00 52.13 380 GLU A CA 1
ATOM 571 C C . GLU A 1 83 ? 0.356 -6.866 29.190 1.00 51.58 380 GLU A C 1
ATOM 572 O O . GLU A 1 83 ? -0.696 -6.311 28.880 1.00 54.12 380 GLU A O 1
ATOM 578 N N . CYS A 1 84 ? 0.994 -6.608 30.326 1.00 47.62 381 CYS A N 1
ATOM 579 C CA A CYS A 1 84 ? 0.443 -5.642 31.273 0.51 48.55 381 CYS A CA 1
ATOM 580 C CA B CYS A 1 84 ? 0.468 -5.666 31.309 0.49 48.52 381 CYS A CA 1
ATOM 581 C C . CYS A 1 84 ? 0.947 -4.222 31.059 1.00 45.75 381 CYS A C 1
ATOM 582 O O . CYS A 1 84 ? 0.287 -3.265 31.453 1.00 42.08 381 CYS A O 1
ATOM 587 N N . ALA A 1 85 ? 2.090 -4.074 30.394 1.00 45.38 382 ALA A N 1
ATOM 588 C CA . ALA A 1 85 ? 2.703 -2.753 30.227 1.00 44.06 382 ALA A CA 1
ATOM 589 C C . ALA A 1 85 ? 2.491 -2.070 28.867 1.00 37.80 382 ALA A C 1
ATOM 590 O O . ALA A 1 85 ? 2.759 -0.874 28.747 1.00 31.23 382 ALA A O 1
ATOM 592 N N . TRP A 1 86 ? 2.002 -2.809 27.862 1.00 37.06 383 TRP A N 1
ATOM 593 C CA . TRP A 1 86 ? 2.063 -2.321 26.481 1.00 38.32 383 TRP A CA 1
ATOM 594 C C . TRP A 1 86 ? 1.331 -0.994 26.306 1.00 39.55 383 TRP A C 1
ATOM 595 O O . TRP A 1 86 ? 1.799 -0.116 25.573 1.00 33.54 383 TRP A O 1
ATOM 606 N N . LEU A 1 87 ? 0.184 -0.823 26.969 1.00 39.05 384 LEU A N 1
ATOM 607 C CA . LEU A 1 87 ? -0.569 0.417 26.800 1.00 38.26 384 LEU A CA 1
ATOM 608 C C . LEU A 1 87 ? 0.097 1.570 27.541 1.00 38.81 384 LEU A C 1
ATOM 609 O O . LEU A 1 87 ? 0.128 2.699 27.038 1.00 45.04 384 LEU A O 1
ATOM 614 N N . GLU A 1 88 ? 0.636 1.304 28.736 1.00 34.43 385 GLU A N 1
ATOM 615 C CA . GLU A 1 88 ? 1.424 2.312 29.444 1.00 32.39 385 GLU A CA 1
ATOM 616 C C . GLU A 1 88 ? 2.567 2.823 28.575 1.00 35.66 385 GLU A C 1
ATOM 617 O O . GLU A 1 88 ? 2.813 4.032 28.493 1.00 34.93 385 GLU A O 1
ATOM 623 N N . ILE A 1 89 ? 3.279 1.904 27.918 1.00 37.95 386 ILE A N 1
ATOM 624 C CA . ILE A 1 89 ? 4.426 2.279 27.098 1.00 36.26 386 ILE A CA 1
ATOM 625 C C . ILE A 1 89 ? 3.981 3.096 25.889 1.00 35.76 386 ILE A C 1
ATOM 626 O O . ILE A 1 89 ? 4.595 4.117 25.556 1.00 35.19 386 ILE A O 1
ATOM 631 N N . LEU A 1 90 ? 2.901 2.677 25.222 1.00 34.68 387 LEU A N 1
ATOM 632 C CA . LEU A 1 90 ? 2.343 3.494 24.148 1.00 33.77 387 LEU A CA 1
ATOM 633 C C . LEU A 1 90 ? 1.976 4.887 24.648 1.00 37.69 387 LEU A C 1
ATOM 634 O O . LEU A 1 90 ? 2.255 5.888 23.978 1.00 39.76 387 LEU A O 1
ATOM 639 N N . MET A 1 91 ? 1.358 4.972 25.830 1.00 37.16 388 MET A N 1
ATOM 640 C CA . MET A 1 91 ? 0.870 6.259 26.314 1.00 35.76 388 MET A CA 1
ATOM 641 C C . MET A 1 91 ? 2.015 7.195 26.687 1.00 34.06 388 MET A C 1
ATOM 642 O O . MET A 1 91 ? 1.936 8.402 26.433 1.00 34.83 388 MET A O 1
ATOM 647 N N . ILE A 1 92 ? 3.077 6.673 27.306 1.00 30.98 389 ILE A N 1
ATOM 648 C CA . ILE A 1 92 ? 4.174 7.558 27.684 1.00 30.64 389 ILE A CA 1
ATOM 649 C C . ILE A 1 92 ? 4.953 7.991 26.447 1.00 32.03 389 ILE A C 1
ATOM 650 O O . ILE A 1 92 ? 5.479 9.109 26.400 1.00 31.78 389 ILE A O 1
ATOM 655 N N . GLY A 1 93 ? 5.027 7.134 25.426 1.00 33.40 390 GLY A N 1
ATOM 656 C CA . GLY A 1 93 ? 5.600 7.563 24.161 1.00 37.67 390 GLY A CA 1
ATOM 657 C C . GLY A 1 93 ? 4.788 8.668 23.514 1.00 33.99 390 GLY A C 1
ATOM 658 O O . GLY A 1 93 ? 5.341 9.664 23.043 1.00 29.18 390 GLY A O 1
ATOM 659 N N . LEU A 1 94 ? 3.460 8.515 23.503 1.00 34.21 391 LEU A N 1
ATOM 660 C CA . LEU A 1 94 ? 2.593 9.561 22.970 1.00 38.87 391 LEU A CA 1
ATOM 661 C C . LEU A 1 94 ? 2.775 10.868 23.729 1.00 38.20 391 LEU A C 1
ATOM 662 O O . LEU A 1 94 ? 2.849 11.943 23.121 1.00 37.45 391 LEU A O 1
ATOM 667 N N . VAL A 1 95 ? 2.852 10.789 25.058 1.00 37.52 392 VAL A N 1
ATOM 668 C CA . VAL A 1 95 ? 2.992 11.983 25.885 1.00 39.46 392 VAL A CA 1
ATOM 669 C C . VAL A 1 95 ? 4.333 12.662 25.627 1.00 39.86 392 VAL A C 1
ATOM 670 O O . VAL A 1 95 ? 4.418 13.894 25.564 1.00 39.97 392 VAL A O 1
ATOM 674 N N . TRP A 1 96 ? 5.394 11.870 25.454 1.00 42.06 393 TRP A N 1
ATOM 675 C CA . TRP A 1 96 ? 6.716 12.423 25.173 1.00 41.82 393 TRP A CA 1
ATOM 676 C C . TRP A 1 96 ? 6.747 13.147 23.829 1.00 44.62 393 TRP A C 1
ATOM 677 O O . TRP A 1 96 ? 7.260 14.268 23.734 1.00 44.24 393 TRP A O 1
ATOM 688 N N . ARG A 1 97 ? 6.199 12.526 22.775 1.00 42.59 394 ARG A N 1
ATOM 689 C CA . ARG A 1 97 ? 6.187 13.171 21.462 1.00 41.29 394 ARG A CA 1
ATOM 690 C C . ARG A 1 97 ? 5.395 14.469 21.462 1.00 40.25 394 ARG A C 1
ATOM 691 O O . ARG A 1 97 ? 5.602 15.308 20.577 1.00 40.21 394 ARG A O 1
ATOM 699 N N . SER A 1 98 ? 4.496 14.654 22.428 1.00 42.72 395 SER A N 1
ATOM 700 C CA . SER A 1 98 ? 3.562 15.770 22.432 1.00 43.20 395 SER A CA 1
ATOM 701 C C . SER A 1 98 ? 3.994 16.911 23.344 1.00 45.99 395 SER A C 1
ATOM 702 O O . SER A 1 98 ? 3.229 17.863 23.521 1.00 47.12 395 SER A O 1
ATOM 705 N N . MET A 1 99 ? 5.195 16.839 23.925 1.00 47.97 396 MET A N 1
ATOM 706 C CA . MET A 1 99 ? 5.618 17.847 24.896 1.00 53.77 396 MET A CA 1
ATOM 707 C C . MET A 1 99 ? 5.596 19.247 24.296 1.00 57.49 396 MET A C 1
ATOM 708 O O . MET A 1 99 ? 5.104 20.194 24.920 1.00 55.62 396 MET A O 1
ATOM 713 N N . GLU A 1 100 ? 6.127 19.396 23.083 1.00 60.59 397 GLU A N 1
ATOM 714 C CA . GLU A 1 100 ? 6.261 20.692 22.433 1.00 67.26 397 GLU A CA 1
ATOM 715 C C . GLU A 1 100 ? 5.016 21.102 21.652 1.00 65.30 397 GLU A C 1
ATOM 716 O O . GLU A 1 100 ? 5.105 21.978 20.784 1.00 68.31 397 GLU A O 1
ATOM 722 N N . HIS A 1 101 ? 3.863 20.497 21.936 1.00 59.36 398 HIS A N 1
ATOM 723 C CA . HIS A 1 101 ? 2.605 20.826 21.263 1.00 55.71 398 HIS A CA 1
ATOM 724 C C . HIS A 1 101 ? 1.521 21.004 22.318 1.00 52.45 398 HIS A C 1
ATOM 725 O O . HIS A 1 101 ? 0.686 20.112 22.526 1.00 51.07 398 HIS A O 1
ATOM 732 N N . PRO A 1 102 ? 1.499 22.150 22.997 1.00 55.89 399 PRO A N 1
ATOM 733 C CA . PRO A 1 102 ? 0.524 22.351 24.079 1.00 58.27 399 PRO A CA 1
ATOM 734 C C . PRO A 1 102 ? -0.906 22.258 23.565 1.00 55.31 399 PRO A C 1
ATOM 735 O O . PRO A 1 102 ? -1.258 22.847 22.540 1.00 52.80 399 PRO A O 1
ATOM 739 N N . GLY A 1 103 ? -1.728 21.495 24.283 1.00 52.44 400 GLY A N 1
ATOM 740 C CA . GLY A 1 103 ? -3.109 21.291 23.899 1.00 54.83 400 GLY A CA 1
ATOM 741 C C . GLY A 1 103 ? -3.333 20.303 22.777 1.00 55.86 400 GLY A C 1
ATOM 742 O O . GLY A 1 103 ? -4.475 20.150 22.329 1.00 56.48 400 GLY A O 1
ATOM 743 N N . LYS A 1 104 ? -2.290 19.624 22.306 1.00 56.13 401 LYS A N 1
ATOM 744 C CA . LYS A 1 104 ? -2.416 18.681 21.206 1.00 56.54 401 LYS A CA 1
ATOM 745 C C . LYS A 1 104 ? -1.675 17.393 21.533 1.00 50.95 401 LYS A C 1
ATOM 746 O O . LYS A 1 104 ? -0.650 17.400 22.221 1.00 46.06 401 LYS A O 1
ATOM 752 N N . LEU A 1 105 ? -2.210 16.284 21.029 1.00 47.19 402 LEU A N 1
ATOM 753 C CA . LEU A 1 105 ? -1.582 14.975 21.144 1.00 46.40 402 LEU A CA 1
ATOM 754 C C . LEU A 1 105 ? -1.059 14.565 19.771 1.00 46.04 402 LEU A C 1
ATOM 755 O O . LEU A 1 105 ? -1.838 14.418 18.823 1.00 44.31 402 LEU A O 1
ATOM 760 N N . LEU A 1 106 ? 0.258 14.399 19.665 1.00 47.86 403 LEU A N 1
ATOM 761 C CA . LEU A 1 106 ? 0.896 14.018 18.403 1.00 47.35 403 LEU A CA 1
ATOM 762 C C . LEU A 1 106 ? 0.908 12.496 18.329 1.00 41.60 403 LEU A C 1
ATOM 763 O O . LEU A 1 106 ? 1.873 11.839 18.720 1.00 40.04 403 LEU A O 1
ATOM 768 N N . PHE A 1 107 ? -0.196 11.925 17.843 1.00 41.20 404 PHE A N 1
ATOM 769 C CA . PHE A 1 107 ? -0.228 10.487 17.601 1.00 43.21 404 PHE A CA 1
ATOM 770 C C . PHE A 1 107 ? 0.756 10.097 16.505 1.00 45.64 404 PHE A C 1
ATOM 771 O O . PHE A 1 107 ? 1.407 9.049 16.588 1.00 46.58 404 PHE A O 1
ATOM 779 N N . ALA A 1 108 ? 0.881 10.934 15.481 1.00 41.71 405 ALA A N 1
ATOM 780 C CA . ALA A 1 108 ? 1.833 10.747 14.397 1.00 46.73 405 ALA A CA 1
ATOM 781 C C . ALA A 1 108 ? 2.206 12.122 13.868 1.00 50.52 405 ALA A C 1
ATOM 782 O O . ALA A 1 108 ? 1.481 13.096 14.106 1.00 57.56 405 ALA A O 1
ATOM 784 N N . PRO A 1 109 ? 3.340 12.247 13.169 1.00 50.08 406 PRO A N 1
ATOM 785 C CA . PRO A 1 109 ? 3.720 13.564 12.625 1.00 54.29 406 PRO A CA 1
ATOM 786 C C . PRO A 1 109 ? 2.642 14.209 11.769 1.00 56.74 406 PRO A C 1
ATOM 787 O O . PRO A 1 109 ? 2.579 15.443 11.689 1.00 57.03 406 PRO A O 1
ATOM 791 N N . ASN A 1 110 ? 1.783 13.412 11.136 1.00 55.33 407 ASN A N 1
ATOM 792 C CA . ASN A 1 110 ? 0.684 13.924 10.331 1.00 57.55 407 ASN A CA 1
ATOM 793 C C . ASN A 1 110 ? -0.666 13.806 11.032 1.00 58.23 407 ASN A C 1
ATOM 794 O O . ASN A 1 110 ? -1.703 13.982 10.385 1.00 59.67 407 ASN A O 1
ATOM 799 N N . LEU A 1 111 ? -0.682 13.523 12.338 1.00 54.83 408 LEU A N 1
ATOM 800 C CA . LEU A 1 111 ? -1.935 13.365 13.086 1.00 55.08 408 LEU A CA 1
ATOM 801 C C . LEU A 1 111 ? -1.792 14.086 14.427 1.00 53.59 408 LEU A C 1
ATOM 802 O O . LEU A 1 111 ? -1.287 13.518 15.399 1.00 48.92 408 LEU A O 1
ATOM 807 N N . LEU A 1 112 ? -2.244 15.338 14.465 1.00 56.25 409 LEU A N 1
ATOM 808 C CA . LEU A 1 112 ? -2.281 16.152 15.675 1.00 55.62 409 LEU A CA 1
ATOM 809 C C . LEU A 1 112 ? -3.737 16.399 16.038 1.00 60.67 409 LEU A C 1
ATOM 810 O O . LEU A 1 112 ? -4.498 16.933 15.225 1.00 63.92 409 LEU A O 1
ATOM 815 N N . LEU A 1 113 ? -4.120 16.021 17.254 1.00 63.16 410 LEU A N 1
ATOM 816 C CA . LEU A 1 113 ? -5.502 16.136 17.697 1.00 66.35 410 LEU A CA 1
ATOM 817 C C . LEU A 1 113 ? -5.563 16.904 19.008 1.00 70.03 410 LEU A C 1
ATOM 818 O O . LEU A 1 113 ? -4.787 16.632 19.930 1.00 67.72 410 LEU A O 1
ATOM 823 N N . ASP A 1 114 ? -6.480 17.865 19.083 1.00 74.25 411 ASP A N 1
ATOM 824 C CA . ASP A 1 114 ? -6.828 18.493 20.345 1.00 75.35 411 ASP A CA 1
ATOM 825 C C . ASP A 1 114 ? -8.017 17.752 20.956 1.00 67.68 411 ASP A C 1
ATOM 826 O O . ASP A 1 114 ? -8.546 16.797 20.379 1.00 64.19 411 ASP A O 1
ATOM 831 N N . ARG A 1 115 ? -8.451 18.194 22.139 1.00 93.49 412 ARG A N 1
ATOM 832 C CA . ARG A 1 115 ? -9.542 17.510 22.825 1.00 90.49 412 ARG A CA 1
ATOM 833 C C . ARG A 1 115 ? -10.868 17.614 22.082 1.00 91.39 412 ARG A C 1
ATOM 834 O O . ARG A 1 115 ? -11.796 16.863 22.404 1.00 93.64 412 ARG A O 1
ATOM 842 N N . ASN A 1 116 ? -10.980 18.511 21.100 1.00 91.11 413 ASN A N 1
ATOM 843 C CA . ASN A 1 116 ? -12.212 18.610 20.324 1.00 94.38 413 ASN A CA 1
ATOM 844 C C . ASN A 1 116 ? -12.399 17.388 19.432 1.00 94.97 413 ASN A C 1
ATOM 845 O O . ASN A 1 116 ? -13.493 16.814 19.369 1.00 93.13 413 ASN A O 1
ATOM 850 N N . GLN A 1 117 ? -11.339 16.975 18.731 1.00 98.24 414 GLN A N 1
ATOM 851 C CA . GLN A 1 117 ? -11.431 15.785 17.890 1.00 100.54 414 GLN A CA 1
ATOM 852 C C . GLN A 1 117 ? -11.585 14.519 18.722 1.00 104.59 414 GLN A C 1
ATOM 853 O O . GLN A 1 117 ? -12.200 13.549 18.263 1.00 105.41 414 GLN A O 1
ATOM 859 N N . GLY A 1 118 ? -11.036 14.505 19.939 1.00 106.44 415 GLY A N 1
ATOM 860 C CA . GLY A 1 118 ? -11.205 13.362 20.819 1.00 107.62 415 GLY A CA 1
ATOM 861 C C . GLY A 1 118 ? -12.638 13.134 21.250 1.00 107.34 415 GLY A C 1
ATOM 862 O O . GLY A 1 118 ? -12.987 12.020 21.655 1.00 105.90 415 GLY A O 1
ATOM 863 N N . LYS A 1 119 ? -13.478 14.169 21.171 1.00 109.45 416 LYS A N 1
ATOM 864 C CA . LYS A 1 119 ? -14.895 14.046 21.481 1.00 111.20 416 LYS A CA 1
ATOM 865 C C . LYS A 1 119 ? -15.657 13.228 20.448 1.00 113.28 416 LYS A C 1
ATOM 866 O O . LYS A 1 119 ? -16.787 12.814 20.729 1.00 115.01 416 LYS A O 1
ATOM 868 N N . CYS A 1 120 ? -15.074 12.988 19.269 1.00 111.28 417 CYS A N 1
ATOM 869 C CA . CYS A 1 120 ? -15.741 12.147 18.279 1.00 108.93 417 CYS A CA 1
ATOM 870 C C . CYS A 1 120 ? -15.954 10.734 18.803 1.00 105.28 417 CYS A C 1
ATOM 871 O O . CYS A 1 120 ? -16.944 10.084 18.447 1.00 105.22 417 CYS A O 1
ATOM 874 N N . VAL A 1 121 ? -15.050 10.246 19.647 1.00 101.83 418 VAL A N 1
ATOM 875 C CA . VAL A 1 121 ? -15.206 8.960 20.315 1.00 99.44 418 VAL A CA 1
ATOM 876 C C . VAL A 1 121 ? -15.782 9.209 21.702 1.00 100.96 418 VAL A C 1
ATOM 877 O O . VAL A 1 121 ? -15.274 10.053 22.453 1.00 101.10 418 VAL A O 1
ATOM 881 N N . GLU A 1 122 ? -16.848 8.488 22.041 1.00 102.40 419 GLU A N 1
ATOM 882 C CA . GLU A 1 122 ? -17.497 8.673 23.332 1.00 104.32 419 GLU A CA 1
ATOM 883 C C . GLU A 1 122 ? -16.602 8.174 24.461 1.00 107.14 419 GLU A C 1
ATOM 884 O O . GLU A 1 122 ? -15.968 7.120 24.355 1.00 107.65 419 GLU A O 1
ATOM 886 N N . GLY A 1 123 ? -16.550 8.946 25.549 1.00 110.04 420 GLY A N 1
ATOM 887 C CA . GLY A 1 123 ? -15.740 8.609 26.701 1.00 110.76 420 GLY A CA 1
ATOM 888 C C . GLY A 1 123 ? -14.256 8.854 26.538 1.00 111.04 420 GLY A C 1
ATOM 889 O O . GLY A 1 123 ? -13.532 8.886 27.541 1.00 109.78 420 GLY A O 1
ATOM 890 N N . MET A 1 124 ? -13.780 9.031 25.304 1.00 76.78 421 MET A N 1
ATOM 891 C CA . MET A 1 124 ? -12.363 9.258 25.051 1.00 75.03 421 MET A CA 1
ATOM 892 C C . MET A 1 124 ? -11.881 10.595 25.605 1.00 68.16 421 MET A C 1
ATOM 893 O O . MET A 1 124 ? -10.678 10.753 25.845 1.00 59.88 421 MET A O 1
ATOM 898 N N . VAL A 1 125 ? -12.794 11.544 25.832 1.00 70.40 422 VAL A N 1
ATOM 899 C CA . VAL A 1 125 ? -12.411 12.890 26.258 1.00 70.03 422 VAL A CA 1
ATOM 900 C C . VAL A 1 125 ? -11.614 12.843 27.557 1.00 65.32 422 VAL A C 1
ATOM 901 O O . VAL A 1 125 ? -10.568 13.492 27.687 1.00 63.50 422 VAL A O 1
ATOM 905 N N . GLU A 1 126 ? -12.099 12.081 28.542 1.00 59.82 423 GLU A N 1
ATOM 906 C CA . GLU A 1 126 ? -11.422 12.025 29.834 1.00 53.23 423 GLU A CA 1
ATOM 907 C C . GLU A 1 126 ? -9.998 11.503 29.689 1.00 47.80 423 GLU A C 1
ATOM 908 O O . GLU A 1 126 ? -9.066 12.042 30.297 1.00 47.83 423 GLU A O 1
ATOM 910 N N . ILE A 1 127 ? -9.808 10.463 28.879 1.00 44.44 424 ILE A N 1
ATOM 911 C CA . ILE A 1 127 ? -8.468 9.923 28.680 1.00 44.97 424 ILE A CA 1
ATOM 912 C C . ILE A 1 127 ? -7.593 10.925 27.938 1.00 44.60 424 ILE A C 1
ATOM 913 O O . ILE A 1 127 ? -6.400 11.064 28.233 1.00 44.51 424 ILE A O 1
ATOM 918 N N . PHE A 1 128 ? -8.175 11.657 26.982 1.00 48.06 425 PHE A N 1
ATOM 919 C CA . PHE A 1 128 ? -7.422 12.683 26.266 1.00 50.72 425 PHE A CA 1
ATOM 920 C C . PHE A 1 128 ? -6.913 13.762 27.215 1.00 51.77 425 PHE A C 1
ATOM 921 O O . PHE A 1 128 ? -5.752 14.178 27.126 1.00 50.49 425 PHE A O 1
ATOM 929 N N . ASP A 1 129 ? -7.770 14.225 28.131 1.00 52.45 426 ASP A N 1
ATOM 930 C CA . ASP A 1 129 ? -7.380 15.295 29.046 1.00 50.62 426 ASP A CA 1
ATOM 931 C C . ASP A 1 129 ? -6.278 14.844 29.998 1.00 44.85 426 ASP A C 1
ATOM 932 O O . ASP A 1 129 ? -5.393 15.634 30.347 1.00 46.40 426 ASP A O 1
ATOM 937 N N . MET A 1 130 ? -6.314 13.583 30.433 1.00 43.06 427 MET A N 1
ATOM 938 C CA . MET A 1 130 ? -5.258 13.087 31.309 1.00 43.05 427 MET A CA 1
ATOM 939 C C . MET A 1 130 ? -3.929 12.987 30.568 1.00 45.20 427 MET A C 1
ATOM 940 O O . MET A 1 130 ? -2.871 13.285 31.134 1.00 46.15 427 MET A O 1
ATOM 945 N N . LEU A 1 131 ? -3.962 12.575 29.298 1.00 40.97 428 LEU A N 1
ATOM 946 C CA . LEU A 1 131 ? -2.736 12.545 28.507 1.00 41.13 428 LEU A CA 1
ATOM 947 C C . LEU A 1 131 ? -2.181 13.951 28.304 1.00 41.35 428 LEU A C 1
ATOM 948 O O . LEU A 1 131 ? -0.968 14.169 28.415 1.00 39.72 428 LEU A O 1
ATOM 953 N N . LEU A 1 132 ? -3.056 14.922 28.020 1.00 44.03 429 LEU A N 1
ATOM 954 C CA . LEU A 1 132 ? -2.623 16.313 27.909 1.00 45.55 429 LEU A CA 1
ATOM 955 C C . LEU A 1 132 ? -2.008 16.812 29.212 1.00 50.68 429 LEU A C 1
ATOM 956 O O . LEU A 1 132 ? -0.968 17.482 29.198 1.00 51.47 429 LEU A O 1
ATOM 961 N N . ALA A 1 133 ? -2.642 16.504 30.348 1.00 48.42 430 ALA A N 1
ATOM 962 C CA . ALA A 1 133 ? -2.119 16.960 31.633 1.00 50.05 430 ALA A CA 1
ATOM 963 C C . ALA A 1 133 ? -0.758 16.341 31.924 1.00 49.61 430 ALA A C 1
ATOM 964 O O . ALA A 1 133 ? 0.135 17.007 32.462 1.00 48.88 430 ALA A O 1
ATOM 966 N N . THR A 1 134 ? -0.583 15.064 31.575 1.00 46.41 431 THR A N 1
ATOM 967 C CA . THR A 1 134 ? 0.724 14.434 31.721 1.00 41.60 431 THR A CA 1
ATOM 968 C C . THR A 1 134 ? 1.750 15.092 30.807 1.00 37.06 431 THR A C 1
ATOM 969 O O . THR A 1 134 ? 2.916 15.256 31.184 1.00 33.21 431 THR A O 1
ATOM 973 N N . SER A 1 135 ? 1.331 15.481 29.602 1.00 39.69 432 SER A N 1
ATOM 974 C CA . SER A 1 135 ? 2.260 16.113 28.670 1.00 46.84 432 SER A CA 1
ATOM 975 C C . SER A 1 135 ? 2.667 17.498 29.156 1.00 52.60 432 SER A C 1
ATOM 976 O O . SER A 1 135 ? 3.829 17.896 29.016 1.00 53.87 432 SER A O 1
ATOM 979 N N . SER A 1 136 ? 1.723 18.241 29.737 1.00 55.50 433 SER A N 1
ATOM 980 C CA . SER A 1 136 ? 2.052 19.543 30.304 1.00 58.39 433 SER A CA 1
ATOM 981 C C . SER A 1 136 ? 2.921 19.410 31.548 1.00 53.67 433 SER A C 1
ATOM 982 O O . SER A 1 136 ? 3.703 20.317 31.856 1.00 53.62 433 SER A O 1
ATOM 985 N N . ARG A 1 137 ? 2.801 18.297 32.277 1.00 47.31 434 ARG A N 1
ATOM 986 C CA . ARG A 1 137 ? 3.671 18.084 33.429 1.00 50.68 434 ARG A CA 1
ATOM 987 C C . ARG A 1 137 ? 5.111 17.834 32.995 1.00 49.89 434 ARG A C 1
ATOM 988 O O . ARG A 1 137 ? 6.043 18.403 33.575 1.00 46.83 434 ARG A O 1
ATOM 996 N N . PHE A 1 138 ? 5.311 16.981 31.983 1.00 47.13 435 PHE A N 1
ATOM 997 C CA . PHE A 1 138 ? 6.646 16.801 31.417 1.00 46.81 435 PHE A CA 1
ATOM 998 C C . PHE A 1 138 ? 7.222 18.125 30.929 1.00 48.07 435 PHE A C 1
ATOM 999 O O . PHE A 1 138 ? 8.421 18.386 31.086 1.00 45.68 435 PHE A O 1
ATOM 1007 N N . ARG A 1 139 ? 6.382 18.971 30.328 1.00 51.21 436 ARG A N 1
ATOM 1008 C CA . ARG A 1 139 ? 6.858 20.249 29.808 1.00 57.58 436 ARG A CA 1
ATOM 1009 C C . ARG A 1 139 ? 7.281 21.183 30.936 1.00 58.91 436 ARG A C 1
ATOM 1010 O O . ARG A 1 139 ? 8.292 21.885 30.821 1.00 62.13 436 ARG A O 1
ATOM 1018 N N . MET A 1 140 ? 6.519 21.204 32.032 1.00 60.88 437 MET A N 1
ATOM 1019 C CA . MET A 1 140 ? 6.883 22.036 33.175 1.00 61.34 437 MET A CA 1
ATOM 1020 C C . MET A 1 140 ? 8.176 21.552 33.821 1.00 64.36 437 MET A C 1
ATOM 1021 O O . MET A 1 140 ? 9.022 22.364 34.212 1.00 68.51 437 MET A O 1
ATOM 1023 N N . MET A 1 141 ? 8.347 20.236 33.939 1.00 61.13 438 MET A N 1
ATOM 1024 C CA . MET A 1 141 ? 9.566 19.678 34.506 1.00 57.92 438 MET A CA 1
ATOM 1025 C C . MET A 1 141 ? 10.738 19.705 33.540 1.00 54.41 438 MET A C 1
ATOM 1026 O O . MET A 1 141 ? 11.864 19.415 33.960 1.00 54.80 438 MET A O 1
ATOM 1031 N N . ASN A 1 142 ? 10.501 20.034 32.272 1.00 54.26 439 ASN A N 1
ATOM 1032 C CA . ASN A 1 142 ? 11.515 19.961 31.222 1.00 50.29 439 ASN A CA 1
ATOM 1033 C C . ASN A 1 142 ? 12.180 18.583 31.221 1.00 50.74 439 ASN A C 1
ATOM 1034 O O . ASN A 1 142 ? 13.390 18.437 31.401 1.00 50.85 439 ASN A O 1
ATOM 1039 N N . LEU A 1 143 ? 11.344 17.562 31.038 1.00 49.54 440 LEU A N 1
ATOM 1040 C CA . LEU A 1 143 ? 11.828 16.189 30.995 1.00 45.55 440 LEU A CA 1
ATOM 1041 C C . LEU A 1 143 ? 12.826 16.013 29.856 1.00 48.19 440 LEU A C 1
ATOM 1042 O O . LEU A 1 143 ? 12.612 16.494 28.741 1.00 47.66 440 LEU A O 1
ATOM 1047 N N . GLN A 1 144 ? 13.923 15.321 30.143 1.00 49.75 441 GLN A N 1
ATOM 1048 C CA . GLN A 1 144 ? 14.982 15.101 29.170 1.00 50.45 441 GLN A CA 1
ATOM 1049 C C . GLN A 1 144 ? 14.814 13.747 28.492 1.00 45.29 441 GLN A C 1
ATOM 1050 O O . GLN A 1 144 ? 14.243 12.812 29.062 1.00 38.33 441 GLN A O 1
ATOM 1056 N N . GLY A 1 145 ? 15.318 13.655 27.256 1.00 45.48 442 GLY A N 1
ATOM 1057 C CA . GLY A 1 145 ? 15.239 12.399 26.524 1.00 39.20 442 GLY A CA 1
ATOM 1058 C C . GLY A 1 145 ? 15.939 11.259 27.239 1.00 45.47 442 GLY A C 1
ATOM 1059 O O . GLY A 1 145 ? 15.485 10.113 27.192 1.00 46.72 442 GLY A O 1
ATOM 1060 N N . GLU A 1 146 ? 17.051 11.560 27.916 1.00 48.55 443 GLU A N 1
ATOM 1061 C CA . GLU A 1 146 ? 17.748 10.541 28.693 1.00 49.64 443 GLU A CA 1
ATOM 1062 C C . GLU A 1 146 ? 16.906 10.057 29.866 1.00 50.12 443 GLU A C 1
ATOM 1063 O O . GLU A 1 146 ? 17.018 8.895 30.272 1.00 49.77 443 GLU A O 1
ATOM 1069 N N . GLU A 1 147 ? 16.066 10.931 30.424 1.00 48.26 444 GLU A N 1
ATOM 1070 C CA . GLU A 1 147 ? 15.190 10.541 31.521 1.00 42.01 444 GLU A CA 1
ATOM 1071 C C . GLU A 1 147 ? 13.962 9.790 31.027 1.00 41.22 444 GLU A C 1
ATOM 1072 O O . GLU A 1 147 ? 13.475 8.889 31.719 1.00 41.42 444 GLU A O 1
ATOM 1078 N N . PHE A 1 148 ? 13.458 10.143 29.841 1.00 41.93 445 PHE A N 1
ATOM 1079 C CA . PHE A 1 148 ? 12.277 9.480 29.293 1.00 41.76 445 PHE A CA 1
ATOM 1080 C C . PHE A 1 148 ? 12.543 8.004 29.018 1.00 41.38 445 PHE A C 1
ATOM 1081 O O . PHE A 1 148 ? 11.718 7.143 29.346 1.00 44.49 445 PHE A O 1
ATOM 1089 N N . VAL A 1 149 ? 13.688 7.689 28.408 1.00 37.63 446 VAL A N 1
ATOM 1090 C CA . VAL A 1 149 ? 13.976 6.293 28.086 1.00 35.98 446 VAL A CA 1
ATOM 1091 C C . VAL A 1 149 ? 14.183 5.478 29.355 1.00 35.22 446 VAL A C 1
ATOM 1092 O O . VAL A 1 149 ? 13.888 4.278 29.384 1.00 38.17 446 VAL A O 1
ATOM 1096 N N . CYS A 1 150 ? 14.696 6.102 30.418 1.00 38.03 447 CYS A N 1
ATOM 1097 C CA . CYS A 1 150 ? 14.785 5.412 31.700 1.00 38.89 447 CYS A CA 1
ATOM 1098 C C . CYS A 1 150 ? 13.396 5.094 32.241 1.00 33.21 447 CYS A C 1
ATOM 1099 O O . CYS A 1 150 ? 13.126 3.964 32.664 1.00 34.91 447 CYS A O 1
ATOM 1102 N N . LEU A 1 151 ? 12.494 6.079 32.215 1.00 31.37 448 LEU A N 1
ATOM 1103 C CA . LEU A 1 151 ? 11.149 5.874 32.749 1.00 34.89 448 LEU A CA 1
ATOM 1104 C C . LEU A 1 151 ? 10.396 4.813 31.961 1.00 38.91 448 LEU A C 1
ATOM 1105 O O . LEU A 1 151 ? 9.696 3.975 32.544 1.00 41.82 448 LEU A O 1
ATOM 1110 N N . LYS A 1 152 ? 10.520 4.840 30.632 1.00 37.10 449 LYS A N 1
ATOM 1111 C CA . LYS A 1 152 ? 9.823 3.864 29.802 1.00 35.57 449 LYS A CA 1
ATOM 1112 C C . LYS A 1 152 ? 10.310 2.449 30.095 1.00 36.60 449 LYS A C 1
ATOM 1113 O O . LYS A 1 152 ? 9.511 1.506 30.145 1.00 39.30 449 LYS A O 1
ATOM 1119 N N . SER A 1 153 ? 11.617 2.283 30.318 1.00 32.06 450 SER A N 1
ATOM 1120 C CA . SER A 1 153 ? 12.132 0.960 30.653 1.00 37.75 450 SER A CA 1
ATOM 1121 C C . SER A 1 153 ? 11.748 0.551 32.070 1.00 39.57 450 SER A C 1
ATOM 1122 O O . SER A 1 153 ? 11.620 -0.646 32.354 1.00 38.30 450 SER A O 1
ATOM 1125 N N . ILE A 1 154 ? 11.552 1.520 32.968 1.00 38.63 451 ILE A N 1
ATOM 1126 C CA . ILE A 1 154 ? 11.066 1.193 34.305 1.00 37.94 451 ILE A CA 1
ATOM 1127 C C . ILE A 1 154 ? 9.650 0.637 34.231 1.00 34.01 451 ILE A C 1
ATOM 1128 O O . ILE A 1 154 ? 9.328 -0.356 34.890 1.00 34.91 451 ILE A O 1
ATOM 1133 N N . ILE A 1 155 ? 8.797 1.244 33.402 1.00 37.51 452 ILE A N 1
ATOM 1134 C CA . ILE A 1 155 ? 7.427 0.759 33.239 1.00 38.09 452 ILE A CA 1
ATOM 1135 C C . ILE A 1 155 ? 7.420 -0.690 32.767 1.00 42.13 452 ILE A C 1
ATOM 1136 O O . ILE A 1 155 ? 6.645 -1.518 33.264 1.00 36.33 452 ILE A O 1
ATOM 1141 N N . LEU A 1 156 ? 8.286 -1.022 31.807 1.00 39.32 453 LEU A N 1
ATOM 1142 C CA . LEU A 1 156 ? 8.299 -2.377 31.267 1.00 38.25 453 LEU A CA 1
ATOM 1143 C C . LEU A 1 156 ? 8.646 -3.401 32.344 1.00 36.96 453 LEU A C 1
ATOM 1144 O O . LEU A 1 156 ? 7.990 -4.443 32.455 1.00 37.25 453 LEU A O 1
ATOM 1149 N N . LEU A 1 157 ? 9.658 -3.109 33.163 1.00 36.98 454 LEU A N 1
ATOM 1150 C CA . LEU A 1 157 ? 10.127 -4.050 34.174 1.00 40.74 454 LEU A CA 1
ATOM 1151 C C . LEU A 1 157 ? 9.313 -4.012 35.464 1.00 44.31 454 LEU A C 1
ATOM 1152 O O . LEU A 1 157 ? 9.295 -5.008 36.197 1.00 44.12 454 LEU A O 1
ATOM 1157 N N . ASN A 1 158 ? 8.642 -2.899 35.763 1.00 45.15 455 ASN A N 1
ATOM 1158 C CA . ASN A 1 158 ? 7.943 -2.752 37.035 1.00 46.58 455 ASN A CA 1
ATOM 1159 C C . ASN A 1 158 ? 6.468 -3.117 36.976 1.00 49.59 455 ASN A C 1
ATOM 1160 O O . ASN A 1 158 ? 5.942 -3.652 37.956 1.00 47.73 455 ASN A O 1
ATOM 1165 N N . SER A 1 159 ? 5.790 -2.849 35.858 1.00 92.19 456 SER A N 1
ATOM 1166 C CA . SER A 1 159 ? 4.332 -2.899 35.841 1.00 73.95 456 SER A CA 1
ATOM 1167 C C . SER A 1 159 ? 3.773 -4.302 36.049 1.00 75.39 456 SER A C 1
ATOM 1168 O O . SER A 1 159 ? 2.608 -4.435 36.440 1.00 74.08 456 SER A O 1
ATOM 1171 N N . GLY A 1 160 ? 4.562 -5.344 35.813 1.00 71.19 457 GLY A N 1
ATOM 1172 C CA . GLY A 1 160 ? 4.041 -6.689 35.942 1.00 70.45 457 GLY A CA 1
ATOM 1173 C C . GLY A 1 160 ? 4.783 -7.560 36.932 1.00 71.37 457 GLY A C 1
ATOM 1174 O O . GLY A 1 160 ? 4.443 -8.734 37.100 1.00 71.09 457 GLY A O 1
ATOM 1175 N N . VAL A 1 161 ? 5.794 -6.999 37.601 1.00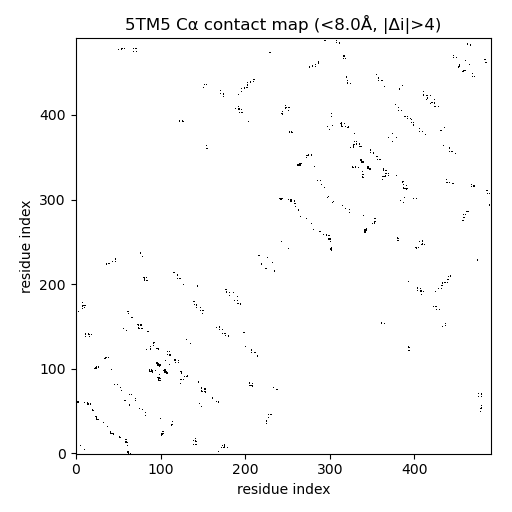 72.67 458 VAL A N 1
ATOM 1176 C CA . VAL A 1 161 ? 6.623 -7.798 38.496 1.00 81.13 458 VAL A CA 1
ATOM 1177 C C . VAL A 1 161 ? 5.845 -8.291 39.715 1.00 80.61 458 VAL A C 1
ATOM 1178 O O . VAL A 1 161 ? 6.201 -9.327 40.291 1.00 76.75 458 VAL A O 1
ATOM 1182 N N . TYR A 1 162 ? 4.779 -7.597 40.117 1.00 77.95 459 TYR A N 1
ATOM 1183 C CA . TYR A 1 162 ? 3.962 -8.017 41.249 1.00 85.53 459 TYR A CA 1
ATOM 1184 C C . TYR A 1 162 ? 2.727 -8.803 40.828 1.00 85.49 459 TYR A C 1
ATOM 1185 O O . TYR A 1 162 ? 1.840 -9.034 41.656 1.00 88.58 459 TYR A O 1
ATOM 1194 N N . THR A 1 163 ? 2.644 -9.211 39.563 1.00 84.49 460 THR A N 1
ATOM 1195 C CA . THR A 1 163 ? 1.541 -10.025 39.071 1.00 88.05 460 THR A CA 1
ATOM 1196 C C . THR A 1 163 ? 1.989 -11.438 38.712 1.00 92.37 460 THR A C 1
ATOM 1197 O O . THR A 1 163 ? 1.223 -12.186 38.093 1.00 90.57 460 THR A O 1
ATOM 1201 N N . PHE A 1 164 ? 3.210 -11.819 39.079 1.00 98.98 461 PHE A N 1
ATOM 1202 C CA . PHE A 1 164 ? 3.704 -13.173 38.843 1.00 105.10 461 PHE A CA 1
ATOM 1203 C C . PHE A 1 164 ? 2.945 -14.184 39.697 1.00 107.35 461 PHE A C 1
ATOM 1204 O O . PHE A 1 164 ? 3.144 -14.259 40.910 1.00 107.89 461 PHE A O 1
ATOM 1212 N N . LYS A 1 170 ? 7.164 -20.053 42.890 1.00 109.20 467 LYS A N 1
ATOM 1213 C CA . LYS A 1 170 ? 7.995 -21.067 43.528 1.00 114.20 467 LYS A CA 1
ATOM 1214 C C . LYS A 1 170 ? 9.469 -20.678 43.475 1.00 117.84 467 LYS A C 1
ATOM 1215 O O . LYS A 1 170 ? 10.127 -20.553 44.508 1.00 120.38 467 LYS A O 1
ATOM 1217 N N . SER A 1 171 ? 9.984 -20.492 42.262 1.00 119.05 468 SER A N 1
ATOM 1218 C CA . SER A 1 171 ? 11.369 -20.086 42.037 1.00 124.26 468 SER A CA 1
ATOM 1219 C C . SER A 1 171 ? 11.354 -18.650 41.518 1.00 126.99 468 SER A C 1
ATOM 1220 O O . SER A 1 171 ? 11.419 -18.397 40.314 1.00 120.92 468 SER A O 1
ATOM 1223 N N . LEU A 1 172 ? 11.266 -17.699 42.451 1.00 135.49 469 LEU A N 1
ATOM 1224 C CA . LEU A 1 172 ? 11.221 -16.278 42.129 1.00 137.14 469 LEU A CA 1
ATOM 1225 C C . LEU A 1 172 ? 12.608 -15.660 41.997 1.00 137.85 469 LEU A C 1
ATOM 1226 O O . LEU A 1 172 ? 12.783 -14.470 42.297 1.00 137.78 469 LEU A O 1
ATOM 1228 N N . GLU A 1 173 ? 13.602 -16.437 41.560 1.00 113.49 470 GLU A N 1
ATOM 1229 C CA . GLU A 1 173 ? 14.936 -15.884 41.359 1.00 117.15 470 GLU A CA 1
ATOM 1230 C C . GLU A 1 173 ? 14.956 -14.866 40.228 1.00 113.89 470 GLU A C 1
ATOM 1231 O O . GLU A 1 173 ? 15.806 -13.967 40.219 1.00 115.17 470 GLU A O 1
ATOM 1233 N N . GLU A 1 174 ? 14.039 -14.989 39.266 1.00 109.86 471 GLU A N 1
ATOM 1234 C CA . GLU A 1 174 ? 13.974 -14.012 38.186 1.00 106.67 471 GLU A CA 1
ATOM 1235 C C . GLU A 1 174 ? 13.356 -12.703 38.655 1.00 99.59 471 GLU A C 1
ATOM 1236 O O . GLU A 1 174 ? 13.685 -11.637 38.121 1.00 94.93 471 GLU A O 1
ATOM 1242 N N . LYS A 1 175 ? 12.466 -12.762 39.647 1.00 98.27 472 LYS A N 1
ATOM 1243 C CA . LYS A 1 175 ? 11.898 -11.542 40.211 1.00 91.80 472 LYS A CA 1
ATOM 1244 C C . LYS A 1 175 ? 12.969 -10.706 40.901 1.00 88.12 472 LYS A C 1
ATOM 1245 O O . LYS A 1 175 ? 12.977 -9.475 40.783 1.00 84.51 472 LYS A O 1
ATOM 1251 N N . ASP A 1 176 ? 13.887 -11.359 41.620 1.00 87.23 473 ASP A N 1
ATOM 1252 C CA . ASP A 1 176 ? 14.977 -10.639 42.271 1.00 85.98 473 ASP A CA 1
ATOM 1253 C C . ASP A 1 176 ? 15.910 -9.994 41.252 1.00 83.18 473 ASP A C 1
ATOM 1254 O O . ASP A 1 176 ? 16.477 -8.929 41.520 1.00 83.60 473 ASP A O 1
ATOM 1259 N N . HIS A 1 177 ? 16.076 -10.617 40.083 1.00 78.07 474 HIS A N 1
ATOM 1260 C CA . HIS A 1 177 ? 16.941 -10.045 39.057 1.00 76.73 474 HIS A CA 1
ATOM 1261 C C . HIS A 1 177 ? 16.342 -8.779 38.456 1.00 72.17 474 HIS A C 1
ATOM 1262 O O . HIS A 1 177 ? 17.079 -7.849 38.109 1.00 71.35 474 HIS A O 1
ATOM 1269 N N . ILE A 1 178 ? 15.015 -8.724 38.324 1.00 67.13 475 ILE A N 1
ATOM 1270 C CA . ILE A 1 178 ? 14.368 -7.529 37.792 1.00 62.28 475 ILE A CA 1
ATOM 1271 C C . ILE A 1 178 ? 14.578 -6.343 38.726 1.00 62.09 475 ILE A C 1
ATOM 1272 O O . ILE A 1 178 ? 14.802 -5.212 38.275 1.00 61.80 475 ILE A O 1
ATOM 1277 N N . HIS A 1 179 ? 14.518 -6.577 40.039 1.00 58.31 476 HIS A N 1
ATOM 1278 C CA . HIS A 1 179 ? 14.710 -5.481 40.983 1.00 60.33 476 HIS A CA 1
ATOM 1279 C C . HIS A 1 179 ? 16.140 -4.959 40.959 1.00 58.87 476 HIS A C 1
ATOM 1280 O O . HIS A 1 179 ? 16.363 -3.764 41.185 1.00 57.51 476 HIS A O 1
ATOM 1287 N N . ARG A 1 180 ? 17.117 -5.827 40.688 1.00 59.23 477 ARG A N 1
ATOM 1288 C CA . ARG A 1 180 ? 18.493 -5.360 40.560 1.00 66.07 477 ARG A CA 1
ATOM 1289 C C . ARG A 1 180 ? 18.657 -4.466 39.337 1.00 62.21 477 ARG A C 1
ATOM 1290 O O . ARG A 1 180 ? 19.429 -3.500 39.366 1.00 61.55 477 ARG A O 1
ATOM 1298 N N . VAL A 1 181 ? 17.938 -4.770 38.256 1.00 60.25 478 VAL A N 1
ATOM 1299 C CA . VAL A 1 181 ? 17.989 -3.919 37.072 1.00 59.33 478 VAL A CA 1
ATOM 1300 C C . VAL A 1 181 ? 17.257 -2.611 37.331 1.00 59.50 478 VAL A C 1
ATOM 1301 O O . VAL A 1 181 ? 17.686 -1.542 36.878 1.00 59.41 478 VAL A O 1
ATOM 1305 N N . LEU A 1 182 ? 16.140 -2.673 38.059 1.00 56.87 479 LEU A N 1
ATOM 1306 C CA . LEU A 1 182 ? 15.422 -1.455 38.414 1.00 53.29 479 LEU A CA 1
ATOM 1307 C C . LEU A 1 182 ? 16.292 -0.528 39.252 1.00 55.75 479 LEU A C 1
ATOM 1308 O O . LEU A 1 182 ? 16.291 0.691 39.044 1.00 57.40 479 LEU A O 1
ATOM 1313 N N . ASP A 1 183 ? 17.052 -1.089 40.198 1.00 56.62 480 ASP A N 1
ATOM 1314 C CA . ASP A 1 183 ? 17.945 -0.266 41.010 1.00 59.59 480 ASP A CA 1
ATOM 1315 C C . ASP A 1 183 ? 19.035 0.373 40.157 1.00 65.47 480 ASP A C 1
ATOM 1316 O O . ASP A 1 183 ? 19.424 1.523 40.392 1.00 69.47 480 ASP A O 1
ATOM 1321 N N . LYS A 1 184 ? 19.541 -0.355 39.158 1.00 67.34 481 LYS A N 1
ATOM 1322 C CA . LYS A 1 184 ? 20.555 0.217 38.277 1.00 69.74 481 LYS A CA 1
ATOM 1323 C C . LYS A 1 184 ? 19.994 1.358 37.437 1.00 61.93 481 LYS A C 1
ATOM 1324 O O . LYS A 1 184 ? 20.718 2.314 37.135 1.00 62.39 481 LYS A O 1
ATOM 1330 N N . ILE A 1 185 ? 18.718 1.284 37.054 1.00 55.92 482 ILE A N 1
ATOM 1331 C CA . ILE A 1 185 ? 18.110 2.395 36.326 1.00 52.43 482 ILE A CA 1
ATOM 1332 C C . ILE A 1 185 ? 17.922 3.592 37.249 1.00 54.56 482 ILE A C 1
ATOM 1333 O O . ILE A 1 185 ? 18.059 4.747 36.826 1.00 54.96 482 ILE A O 1
ATOM 1338 N N . THR A 1 186 ? 17.604 3.338 38.522 1.00 49.94 483 THR A N 1
ATOM 1339 C CA . THR A 1 186 ? 17.525 4.425 39.491 1.00 48.51 483 THR A CA 1
ATOM 1340 C C . THR A 1 186 ? 18.874 5.119 39.640 1.00 50.71 483 THR A C 1
ATOM 1341 O O . THR A 1 186 ? 18.949 6.354 39.629 1.00 53.04 483 THR A O 1
ATOM 1345 N N . ASP A 1 187 ? 19.954 4.341 39.762 1.00 54.83 484 ASP A N 1
ATOM 1346 C CA . ASP A 1 187 ? 21.292 4.927 39.786 1.00 59.74 484 ASP A CA 1
ATOM 1347 C C . ASP A 1 187 ? 21.551 5.754 38.532 1.00 61.19 484 ASP A C 1
ATOM 1348 O O . ASP A 1 187 ? 22.221 6.792 38.588 1.00 61.88 484 ASP A O 1
ATOM 1353 N N . THR A 1 188 ? 21.020 5.308 37.390 1.00 58.88 485 THR A N 1
ATOM 1354 C CA . THR A 1 188 ? 21.234 6.026 36.138 1.00 59.32 485 THR A CA 1
ATOM 1355 C C . THR A 1 188 ? 20.466 7.343 36.115 1.00 58.26 485 THR A C 1
ATOM 1356 O O . THR A 1 188 ? 20.985 8.361 35.643 1.00 60.56 485 THR A O 1
ATOM 1360 N N . LEU A 1 189 ? 19.228 7.342 36.621 1.00 52.38 486 LEU A N 1
ATOM 1361 C CA . LEU A 1 189 ? 18.466 8.584 36.717 1.00 50.98 486 LEU A CA 1
ATOM 1362 C C . LEU A 1 189 ? 19.167 9.593 37.618 1.00 54.00 486 LEU A C 1
ATOM 1363 O O . LEU A 1 189 ? 19.240 10.785 37.293 1.00 53.64 486 LEU A O 1
ATOM 1368 N N . ILE A 1 190 ? 19.684 9.132 38.758 1.00 53.07 487 ILE A N 1
ATOM 1369 C CA . ILE A 1 190 ? 20.400 10.024 39.663 1.00 53.03 487 ILE A CA 1
ATOM 1370 C C . ILE A 1 190 ? 21.674 10.543 39.005 1.00 58.09 487 ILE A C 1
ATOM 1371 O O . ILE A 1 190 ? 22.013 11.727 39.126 1.00 63.39 487 ILE A O 1
ATOM 1376 N N . HIS A 1 191 ? 22.394 9.671 38.293 1.00 57.84 488 HIS A N 1
ATOM 1377 C CA . HIS A 1 191 ? 23.610 10.097 37.604 1.00 61.61 488 HIS A CA 1
ATOM 1378 C C . HIS A 1 191 ? 23.319 11.173 36.564 1.00 58.84 488 HIS A C 1
ATOM 1379 O O . HIS A 1 191 ? 24.163 12.041 36.318 1.00 61.83 488 HIS A O 1
ATOM 1386 N N . LEU A 1 192 ? 22.134 11.136 35.952 1.00 55.43 489 LEU A N 1
ATOM 1387 C CA . LEU A 1 192 ? 21.754 12.174 34.999 1.00 54.92 489 LEU A CA 1
ATOM 1388 C C . LEU A 1 192 ? 21.510 13.505 35.700 1.00 57.87 489 LEU A C 1
ATOM 1389 O O . LEU A 1 192 ? 21.985 14.553 35.246 1.00 58.50 489 LEU A O 1
ATOM 1394 N N . MET A 1 193 ? 20.768 13.484 36.809 1.00 57.35 490 MET A N 1
ATOM 1395 C CA . MET A 1 193 ? 20.414 14.729 37.484 1.00 55.80 490 MET A CA 1
ATOM 1396 C C . MET A 1 193 ? 21.634 15.385 38.115 1.00 59.92 490 MET A C 1
ATOM 1397 O O . MET A 1 193 ? 21.774 16.613 38.076 1.00 60.92 490 MET A O 1
ATOM 1402 N N . ALA A 1 194 ? 22.528 14.585 38.701 1.00 61.67 491 ALA A N 1
ATOM 1403 C CA . ALA A 1 194 ? 23.778 15.135 39.213 1.00 65.52 491 ALA A CA 1
ATOM 1404 C C . ALA A 1 194 ? 24.621 15.727 38.092 1.00 67.37 491 ALA A C 1
ATOM 1405 O O . ALA A 1 194 ? 25.367 16.688 38.314 1.00 71.81 491 ALA A O 1
ATOM 1407 N N . LYS A 1 195 ? 24.511 15.175 36.882 1.00 66.64 492 LYS A N 1
ATOM 1408 C CA . LYS A 1 195 ? 25.264 15.702 35.749 1.00 70.77 492 LYS A CA 1
ATOM 1409 C C . LYS A 1 195 ? 24.718 17.050 35.291 1.00 70.62 492 LYS A C 1
ATOM 1410 O O . LYS A 1 195 ? 25.464 17.862 34.733 1.00 74.48 492 LYS A O 1
ATOM 1416 N N . ALA A 1 196 ? 23.433 17.311 35.526 1.00 67.70 493 ALA A N 1
ATOM 1417 C CA . ALA A 1 196 ? 22.799 18.564 35.140 1.00 64.36 493 ALA A CA 1
ATOM 1418 C C . ALA A 1 196 ? 22.890 19.639 36.219 1.00 67.06 493 ALA A C 1
ATOM 1419 O O . ALA A 1 196 ? 22.193 20.655 36.124 1.00 64.88 493 ALA A O 1
ATOM 1421 N N . GLY A 1 197 ? 23.717 19.437 37.245 1.00 69.60 494 GLY A N 1
ATOM 1422 C CA . GLY A 1 197 ? 23.965 20.455 38.245 1.00 73.19 494 GLY A CA 1
ATOM 1423 C C . GLY A 1 197 ? 23.028 20.467 39.436 1.00 69.29 494 GLY A C 1
ATOM 1424 O O . GLY A 1 197 ? 23.156 21.354 40.291 1.00 68.33 494 GLY A O 1
ATOM 1425 N N . LEU A 1 198 ? 22.098 19.522 39.531 1.00 64.53 495 LEU A N 1
ATOM 1426 C CA . LEU A 1 198 ? 21.166 19.518 40.650 1.00 64.16 495 LEU A CA 1
ATOM 1427 C C . LEU A 1 198 ? 21.862 19.077 41.934 1.00 67.03 495 LEU A C 1
ATOM 1428 O O . LEU A 1 198 ? 22.761 18.231 41.922 1.00 68.81 495 LEU A O 1
ATOM 1433 N N . THR A 1 199 ? 21.439 19.665 43.050 1.00 67.37 496 THR A N 1
ATOM 1434 C CA . THR A 1 199 ? 21.941 19.249 44.350 1.00 74.37 496 THR A CA 1
ATOM 1435 C C . THR A 1 199 ? 21.308 17.920 44.756 1.00 72.96 496 THR A C 1
ATOM 1436 O O . THR A 1 199 ? 20.396 17.409 44.102 1.00 67.07 496 THR A O 1
ATOM 1440 N N . LEU A 1 200 ? 21.804 17.360 45.864 1.00 69.06 497 LEU A N 1
ATOM 1441 C CA . LEU A 1 200 ? 21.263 16.097 46.359 1.00 66.99 497 LEU A CA 1
ATOM 1442 C C . LEU A 1 200 ? 19.782 16.223 46.694 1.00 62.13 497 LEU A C 1
ATOM 1443 O O . LEU A 1 200 ? 18.988 15.331 46.371 1.00 60.58 497 LEU A O 1
ATOM 1448 N N . GLN A 1 201 ? 19.390 17.324 47.339 1.00 59.33 498 GLN A N 1
ATOM 1449 C CA . GLN A 1 201 ? 17.977 17.530 47.640 1.00 61.82 498 GLN A CA 1
ATOM 1450 C C . GLN A 1 201 ? 17.161 17.665 46.362 1.00 59.04 498 GLN A C 1
ATOM 1451 O O . GLN A 1 201 ? 16.020 17.193 46.291 1.00 57.03 498 GLN A O 1
ATOM 1457 N N . GLN A 1 202 ? 17.738 18.288 45.333 1.00 59.29 499 GLN A N 1
ATOM 1458 C CA . GLN A 1 202 ? 17.025 18.445 44.070 1.00 61.29 499 GLN A CA 1
ATOM 1459 C C . GLN A 1 202 ? 16.959 17.132 43.298 1.00 56.24 499 GLN A C 1
ATOM 1460 O O . GLN A 1 202 ? 15.964 16.859 42.618 1.00 50.85 499 GLN A O 1
ATOM 1466 N N . GLN A 1 203 ? 18.011 16.312 43.385 1.00 57.46 500 GLN A N 1
ATOM 1467 C CA . GLN A 1 203 ? 18.005 15.016 42.711 1.00 52.98 500 GLN A CA 1
ATOM 1468 C C . GLN A 1 203 ? 16.901 14.118 43.259 1.00 53.19 500 GLN A C 1
ATOM 1469 O O . GLN A 1 203 ? 16.119 13.539 42.495 1.00 52.31 500 GLN A O 1
ATOM 1475 N N . HIS A 1 204 ? 16.827 13.987 44.587 1.00 51.69 501 HIS A N 1
ATOM 1476 C CA . HIS A 1 204 ? 15.823 13.119 45.193 1.00 53.27 501 HIS A CA 1
ATOM 1477 C C . HIS A 1 204 ? 14.410 13.625 44.937 1.00 47.91 501 HIS A C 1
ATOM 1478 O O . HIS A 1 204 ? 13.489 12.820 44.767 1.00 44.21 501 HIS A O 1
ATOM 1485 N N . GLN A 1 205 ? 14.221 14.946 44.906 1.00 49.96 502 GLN A N 1
ATOM 1486 C CA . GLN A 1 205 ? 12.895 15.493 44.637 1.00 50.31 502 GLN A CA 1
ATOM 1487 C C . GLN A 1 205 ? 12.460 15.212 43.206 1.00 45.14 502 GLN A C 1
ATOM 1488 O O . GLN A 1 205 ? 11.315 14.809 42.968 1.00 45.16 502 GLN A O 1
ATOM 1494 N N . ARG A 1 206 ? 13.357 15.418 42.239 1.00 42.88 503 ARG A N 1
ATOM 1495 C CA . ARG A 1 206 ? 13.008 15.172 40.843 1.00 40.97 503 ARG A CA 1
ATOM 1496 C C . ARG A 1 206 ? 12.766 13.690 40.590 1.00 42.06 503 ARG A C 1
ATOM 1497 O O . ARG A 1 206 ? 11.836 13.325 39.861 1.00 45.37 503 ARG A O 1
ATOM 1505 N N . LEU A 1 207 ? 13.587 12.822 41.190 1.00 41.67 504 LEU A N 1
ATOM 1506 C CA . LEU A 1 207 ? 13.385 11.382 41.049 1.00 40.82 504 LEU A CA 1
ATOM 1507 C C . LEU A 1 207 ? 12.005 10.970 41.544 1.00 41.09 504 LEU A C 1
ATOM 1508 O O . LEU A 1 207 ? 11.339 10.132 40.924 1.00 37.14 504 LEU A O 1
ATOM 1513 N N . ALA A 1 208 ? 11.558 11.554 42.659 1.00 38.89 505 ALA A N 1
ATOM 1514 C CA . ALA A 1 208 ? 10.236 11.239 43.189 1.00 33.92 505 ALA A CA 1
ATOM 1515 C C . ALA A 1 208 ? 9.133 11.764 42.279 1.00 34.26 505 ALA A C 1
ATOM 1516 O O . ALA A 1 208 ? 8.149 11.061 42.020 1.00 36.38 505 ALA A O 1
ATOM 1518 N N . GLN A 1 209 ? 9.275 12.999 41.791 1.00 36.15 506 GLN A N 1
ATOM 1519 C CA . GLN A 1 209 ? 8.261 13.569 40.909 1.00 41.05 506 GLN A CA 1
ATOM 1520 C C . GLN A 1 209 ? 8.082 12.722 39.654 1.00 43.84 506 GLN A C 1
ATOM 1521 O O . GLN A 1 209 ? 6.952 12.495 39.206 1.00 45.12 506 GLN A O 1
ATOM 1527 N N . LEU A 1 210 ? 9.187 12.245 39.076 1.00 43.56 507 LEU A N 1
ATOM 1528 C CA . LEU A 1 210 ? 9.108 11.427 37.870 1.00 39.81 507 LEU A CA 1
ATOM 1529 C C . LEU A 1 210 ? 8.398 10.106 38.143 1.00 35.91 507 LEU A C 1
ATOM 1530 O O . LEU A 1 210 ? 7.513 9.696 37.383 1.00 33.94 507 LEU A O 1
ATOM 1535 N N . LEU A 1 211 ? 8.769 9.428 39.230 1.00 33.95 508 LEU A N 1
ATOM 1536 C CA . LEU A 1 211 ? 8.189 8.120 39.516 1.00 33.32 508 LEU A CA 1
ATOM 1537 C C . LEU A 1 211 ? 6.728 8.222 39.938 1.00 35.27 508 LEU A C 1
ATOM 1538 O O . LEU A 1 211 ? 5.961 7.277 39.725 1.00 39.49 508 LEU A O 1
ATOM 1543 N N . LEU A 1 212 ? 6.322 9.346 40.537 1.00 33.70 509 LEU A N 1
ATOM 1544 C CA . LEU A 1 212 ? 4.909 9.530 40.857 1.00 35.17 509 LEU A CA 1
ATOM 1545 C C . LEU A 1 212 ? 4.065 9.700 39.598 1.00 38.97 509 LEU A C 1
ATOM 1546 O O . LEU A 1 212 ? 2.889 9.320 39.589 1.00 39.68 509 LEU A O 1
ATOM 1551 N N . ILE A 1 213 ? 4.642 10.261 38.530 1.00 38.40 510 ILE A N 1
ATOM 1552 C CA . ILE A 1 213 ? 3.933 10.361 37.254 1.00 34.65 510 ILE A CA 1
ATOM 1553 C C . ILE A 1 213 ? 3.583 8.977 36.721 1.00 33.45 510 ILE A C 1
ATOM 1554 O O . ILE A 1 213 ? 2.552 8.799 36.059 1.00 34.21 510 ILE A O 1
ATOM 1559 N N . LEU A 1 214 ? 4.417 7.972 37.012 1.00 31.00 511 LEU A N 1
ATOM 1560 C CA . LEU A 1 214 ? 4.119 6.612 36.571 1.00 34.27 511 LEU A CA 1
ATOM 1561 C C . LEU A 1 214 ? 2.837 6.083 37.198 1.00 36.07 511 LEU A C 1
ATOM 1562 O O . LEU A 1 214 ? 2.177 5.210 36.619 1.00 34.85 511 LEU A O 1
ATOM 1567 N N . SER A 1 215 ? 2.476 6.585 38.383 1.00 35.15 512 SER A N 1
ATOM 1568 C CA . SER A 1 215 ? 1.211 6.197 38.995 1.00 35.59 512 SER A CA 1
ATOM 1569 C C . SER A 1 215 ? 0.033 6.664 38.152 1.00 30.91 512 SER A C 1
ATOM 1570 O O . SER A 1 215 ? -0.943 5.926 37.964 1.00 27.21 512 SER A O 1
ATOM 1573 N N . HIS A 1 216 ? 0.109 7.891 37.636 1.00 33.36 513 HIS A N 1
ATOM 1574 C CA A HIS A 1 216 ? -0.957 8.418 36.790 0.49 34.41 513 HIS A CA 1
ATOM 1575 C CA B HIS A 1 216 ? -0.969 8.400 36.798 0.51 34.39 513 HIS A CA 1
ATOM 1576 C C . HIS A 1 216 ? -0.975 7.740 35.426 1.00 33.65 513 HIS A C 1
ATOM 1577 O O . HIS A 1 216 ? -2.040 7.603 34.814 1.00 37.57 513 HIS A O 1
ATOM 1590 N N . ILE A 1 217 ? 0.189 7.311 34.937 1.00 32.21 514 ILE A N 1
ATOM 1591 C CA . ILE A 1 217 ? 0.229 6.573 33.679 1.00 30.89 514 ILE A CA 1
ATOM 1592 C C . ILE A 1 217 ? -0.430 5.206 33.845 1.00 34.03 514 ILE A C 1
ATOM 1593 O O . ILE A 1 217 ? -1.177 4.753 32.967 1.00 38.04 514 ILE A O 1
ATOM 1598 N N . ARG A 1 218 ? -0.182 4.533 34.975 1.00 32.70 515 ARG A N 1
ATOM 1599 C CA . ARG A 1 218 ? -0.914 3.300 35.266 1.00 33.45 515 ARG A CA 1
ATOM 1600 C C . ARG A 1 218 ? -2.416 3.548 35.283 1.00 30.36 515 ARG A C 1
ATOM 1601 O O . ARG A 1 218 ? -3.192 2.755 34.738 1.00 29.27 515 ARG A O 1
ATOM 1609 N N . HIS A 1 219 ? -2.838 4.649 35.910 1.00 31.47 516 HIS A N 1
ATOM 1610 C CA . HIS A 1 219 ? -4.255 4.990 35.982 1.00 32.32 516 HIS A CA 1
ATOM 1611 C C . HIS A 1 219 ? -4.846 5.188 34.590 1.00 33.01 516 HIS A C 1
ATOM 1612 O O . HIS A 1 219 ? -5.924 4.667 34.277 1.00 36.11 516 HIS A O 1
ATOM 1619 N N . MET A 1 220 ? -4.151 5.949 33.741 1.00 29.78 517 MET A N 1
ATOM 1620 C CA . MET A 1 220 ? -4.619 6.161 32.375 1.00 35.39 517 MET A CA 1
ATOM 1621 C C . MET A 1 220 ? -4.706 4.847 31.608 1.00 38.36 517 MET A C 1
ATOM 1622 O O . MET A 1 220 ? -5.660 4.621 30.854 1.00 39.97 517 MET A O 1
ATOM 1627 N N . SER A 1 221 ? -3.710 3.974 31.779 1.00 33.12 518 SER A N 1
ATOM 1628 C CA . SER A 1 221 ? -3.735 2.683 31.101 1.00 34.22 518 SER A CA 1
ATOM 1629 C C . SER A 1 221 ? -4.928 1.844 31.546 1.00 37.13 518 SER A C 1
ATOM 1630 O O . SER A 1 221 ? -5.613 1.239 30.712 1.00 37.96 518 SER A O 1
ATOM 1633 N N . ASN A 1 222 ? -5.193 1.796 32.857 1.00 34.61 519 ASN A N 1
ATOM 1634 C CA . ASN A 1 222 ? -6.332 1.027 33.354 1.00 33.63 519 ASN A CA 1
ATOM 1635 C C . ASN A 1 222 ? -7.639 1.568 32.793 1.00 32.71 519 ASN A C 1
ATOM 1636 O O . ASN A 1 222 ? -8.471 0.810 32.283 1.00 35.19 519 ASN A O 1
ATOM 1641 N N . LYS A 1 223 ? -7.841 2.885 32.891 1.00 30.58 520 LYS A N 1
ATOM 1642 C CA . LYS A 1 223 ? -9.032 3.498 32.312 1.00 41.30 520 LYS A CA 1
ATOM 1643 C C . LYS A 1 223 ? -9.083 3.291 30.805 1.00 41.74 520 LYS A C 1
ATOM 1644 O O . LYS A 1 223 ? -10.154 3.037 30.241 1.00 43.56 520 LYS A O 1
ATOM 1650 N N . GLY A 1 224 ? -7.936 3.401 30.132 1.00 38.03 521 GLY A N 1
ATOM 1651 C CA . GLY A 1 224 ? -7.912 3.153 28.701 1.00 39.28 521 GLY A CA 1
ATOM 1652 C C . GLY A 1 224 ? -8.225 1.710 28.363 1.00 41.74 521 GLY A C 1
ATOM 1653 O O . GLY A 1 224 ? -8.949 1.429 27.404 1.00 41.91 521 GLY A O 1
ATOM 1654 N N . MET A 1 225 ? -7.702 0.775 29.159 1.00 42.18 522 MET A N 1
ATOM 1655 C CA . MET A 1 225 ? -7.921 -0.639 28.881 1.00 43.12 522 MET A CA 1
ATOM 1656 C C . MET A 1 225 ? -9.401 -0.998 28.945 1.00 48.00 522 MET A C 1
ATOM 1657 O O . MET A 1 225 ? -9.876 -1.824 28.158 1.00 44.93 522 MET A O 1
ATOM 1662 N N . GLU A 1 226 ? -10.152 -0.385 29.868 1.00 51.00 523 GLU A N 1
ATOM 1663 C CA . GLU A 1 226 ? -11.580 -0.672 29.945 1.00 56.16 523 GLU A CA 1
ATOM 1664 C C . GLU A 1 226 ? -12.384 0.052 28.871 1.00 58.29 523 GLU A C 1
ATOM 1665 O O . GLU A 1 226 ? -13.477 -0.407 28.523 1.00 58.28 523 GLU A O 1
ATOM 1671 N N . HIS A 1 227 ? -11.873 1.160 28.332 1.00 62.94 524 HIS A N 1
ATOM 1672 C CA . HIS A 1 227 ? -12.512 1.753 27.162 1.00 67.01 524 HIS A CA 1
ATOM 1673 C C . HIS A 1 227 ? -12.285 0.889 25.927 1.00 68.58 524 HIS A C 1
ATOM 1674 O O . HIS A 1 227 ? -13.175 0.763 25.078 1.00 72.16 524 HIS A O 1
ATOM 1681 N N . LEU A 1 228 ? -11.103 0.277 25.815 1.00 62.55 525 LEU A N 1
ATOM 1682 C CA . LEU A 1 228 ? -10.846 -0.634 24.705 1.00 61.83 525 LEU A CA 1
ATOM 1683 C C . LEU A 1 228 ? -11.652 -1.919 24.830 1.00 63.05 525 LEU A C 1
ATOM 1684 O O . LEU A 1 228 ? -12.048 -2.498 23.812 1.00 58.90 525 LEU A O 1
ATOM 1689 N N . TYR A 1 229 ? -11.897 -2.386 26.058 1.00 66.36 526 TYR A N 1
ATOM 1690 C CA . TYR A 1 229 ? -12.663 -3.618 26.224 1.00 72.59 526 TYR A CA 1
ATOM 1691 C C . TYR A 1 229 ? -14.116 -3.432 25.809 1.00 82.04 526 TYR A C 1
ATOM 1692 O O . TYR A 1 229 ? -14.780 -4.406 25.436 1.00 83.54 526 TYR A O 1
ATOM 1694 N N . SER A 1 230 ? -14.624 -2.199 25.863 1.00 88.85 527 SER A N 1
ATOM 1695 C CA . SER A 1 230 ? -16.001 -1.939 25.461 1.00 97.94 527 SER A CA 1
ATOM 1696 C C . SER A 1 230 ? -16.125 -1.770 23.952 1.00 106.03 527 SER A C 1
ATOM 1697 O O . SER A 1 230 ? -17.113 -2.214 23.358 1.00 109.45 527 SER A O 1
ATOM 1700 N N . MET A 1 231 ? -15.145 -1.125 23.313 1.00 113.55 528 MET A N 1
ATOM 1701 C CA . MET A 1 231 ? -15.221 -0.953 21.866 1.00 118.23 528 MET A CA 1
ATOM 1702 C C . MET A 1 231 ? -15.069 -2.280 21.135 1.00 120.46 528 MET A C 1
ATOM 1703 O O . MET A 1 231 ? -15.538 -2.418 20.000 1.00 123.01 528 MET A O 1
ATOM 1708 N N . LYS 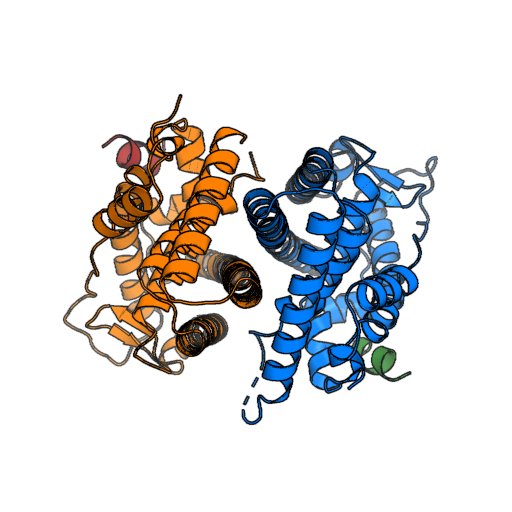A 1 232 ? -14.422 -3.262 21.766 1.00 117.89 529 LYS A N 1
ATOM 1709 C CA . LYS A 1 232 ? -14.403 -4.612 21.214 1.00 117.84 529 LYS A CA 1
ATOM 1710 C C . LYS A 1 232 ? -15.805 -5.208 21.179 1.00 119.63 529 LYS A C 1
ATOM 1711 O O . LYS A 1 232 ? -16.178 -5.883 20.213 1.00 119.60 529 LYS A O 1
ATOM 1717 N N . CYS A 1 233 ? -16.598 -4.965 22.227 1.00 120.37 530 CYS A N 1
ATOM 1718 C CA . CYS A 1 233 ? -17.970 -5.462 22.249 1.00 122.55 530 CYS A CA 1
ATOM 1719 C C . CYS A 1 233 ? -18.845 -4.740 21.233 1.00 126.57 530 CYS A C 1
ATOM 1720 O O . CYS A 1 233 ? -19.777 -5.339 20.684 1.00 129.37 530 CYS A O 1
ATOM 1723 N N . LYS A 1 234 ? -18.566 -3.460 20.972 1.00 130.47 531 LYS A N 1
ATOM 1724 C CA . LYS A 1 234 ? -19.324 -2.724 19.968 1.00 133.97 531 LYS A CA 1
ATOM 1725 C C . LYS A 1 234 ? -19.053 -3.230 18.559 1.00 137.93 531 LYS A C 1
ATOM 1726 O O . LYS A 1 234 ? -19.904 -3.057 17.680 1.00 141.98 531 LYS A O 1
ATOM 1728 N N . ASN A 1 235 ? -17.888 -3.834 18.321 1.00 144.64 532 ASN A N 1
ATOM 1729 C CA . ASN A 1 235 ? -17.550 -4.449 17.040 1.00 145.50 532 ASN A CA 1
ATOM 1730 C C . ASN A 1 235 ? -17.566 -3.449 15.890 1.00 145.16 532 ASN A C 1
ATOM 1731 O O . ASN A 1 235 ? -17.587 -3.848 14.721 1.00 145.88 532 ASN A O 1
ATOM 1733 N N . VAL A 1 236 ? -17.574 -2.155 16.200 1.00 144.35 533 VAL A N 1
ATOM 1734 C CA . VAL A 1 236 ? -17.569 -1.125 15.169 1.00 144.23 533 VAL A CA 1
ATOM 1735 C C . VAL A 1 236 ? -16.148 -0.708 14.812 1.00 145.04 533 VAL A C 1
ATOM 1736 O O . VAL A 1 236 ? -15.849 -0.445 13.644 1.00 145.17 533 VAL A O 1
ATOM 1738 N N . VAL A 1 237 ? -15.257 -0.648 15.795 1.00 145.44 534 VAL A N 1
ATOM 1739 C CA . VAL A 1 237 ? -13.863 -0.280 15.570 1.00 145.40 534 VAL A CA 1
ATOM 1740 C C . VAL A 1 237 ? -13.085 -1.557 15.257 1.00 147.54 534 VAL A C 1
ATOM 1741 O O . VAL A 1 237 ? -13.131 -2.504 16.059 1.00 148.53 534 VAL A O 1
ATOM 1743 N N . PRO A 1 238 ? -12.383 -1.629 14.127 1.00 147.46 535 PRO A N 1
ATOM 1744 C CA . PRO A 1 238 ? -11.593 -2.830 13.829 1.00 145.38 535 PRO A CA 1
ATOM 1745 C C . PRO A 1 238 ? -10.479 -3.020 14.846 1.00 137.15 535 PRO A C 1
ATOM 1746 O O . PRO A 1 238 ? -9.864 -2.057 15.308 1.00 137.09 535 PRO A O 1
ATOM 1750 N N . LEU A 1 239 ? -10.229 -4.278 15.197 1.00 127.89 536 LEU A N 1
ATOM 1751 C CA . LEU A 1 239 ? -9.205 -4.633 16.170 1.00 113.72 536 LEU A CA 1
ATOM 1752 C C . LEU A 1 239 ? -8.318 -5.720 15.583 1.00 100.73 536 LEU A C 1
ATOM 1753 O O . LEU A 1 239 ? -8.814 -6.767 15.155 1.00 98.72 536 LEU A O 1
ATOM 1755 N N . SER A 1 240 ? -7.014 -5.467 15.561 1.00 90.47 537 SER A N 1
ATOM 1756 C CA . SER A 1 240 ? -6.072 -6.440 15.035 1.00 84.66 537 SER A CA 1
ATOM 1757 C C . SER A 1 240 ? -5.962 -7.641 15.973 1.00 83.83 537 SER A C 1
ATOM 1758 O O . SER A 1 240 ? -6.311 -7.577 17.156 1.00 84.07 537 SER A O 1
ATOM 1761 N N . ASP A 1 241 ? -5.461 -8.751 15.424 1.00 80.11 538 ASP A N 1
ATOM 1762 C CA . ASP A 1 241 ? -5.366 -9.981 16.203 1.00 78.49 538 ASP A CA 1
ATOM 1763 C C . ASP A 1 241 ? -4.367 -9.855 17.346 1.00 71.89 538 ASP A C 1
ATOM 1764 O O . ASP A 1 241 ? -4.571 -10.449 18.411 1.00 67.98 538 ASP A O 1
ATOM 1769 N N . LEU A 1 242 ? -3.287 -9.095 17.150 1.00 65.60 539 LEU A N 1
ATOM 1770 C CA . LEU A 1 242 ? -2.337 -8.884 18.237 1.00 63.91 539 LEU A CA 1
ATOM 1771 C C . LEU A 1 242 ? -2.950 -8.042 19.350 1.00 63.17 539 LEU A C 1
ATOM 1772 O O . LEU A 1 242 ? -2.803 -8.368 20.534 1.00 62.69 539 LEU A O 1
ATOM 1777 N N . LEU A 1 243 ? -3.643 -6.958 18.992 1.00 61.88 540 LEU A N 1
ATOM 1778 C CA . LEU A 1 243 ? -4.251 -6.102 20.005 1.00 62.69 540 LEU A CA 1
ATOM 1779 C C . LEU A 1 243 ? -5.358 -6.824 20.760 1.00 68.49 540 LEU A C 1
ATOM 1780 O O . LEU A 1 243 ? -5.542 -6.590 21.960 1.00 68.06 540 LEU A O 1
ATOM 1785 N N . LEU A 1 244 ? -6.101 -7.701 20.080 1.00 74.90 541 LEU A N 1
ATOM 1786 C CA . LEU A 1 244 ? -7.102 -8.509 20.767 1.00 79.16 541 LEU A CA 1
ATOM 1787 C C . LEU A 1 244 ? -6.459 -9.472 21.756 1.00 79.25 541 LEU A C 1
ATOM 1788 O O . LEU A 1 244 ? -7.034 -9.744 22.816 1.00 82.32 541 LEU A O 1
ATOM 1793 N N . GLU A 1 245 ? -5.272 -9.995 21.435 1.00 76.72 542 GLU A N 1
ATOM 1794 C CA . GLU A 1 245 ? -4.563 -10.836 22.394 1.00 75.17 542 GLU A CA 1
ATOM 1795 C C . GLU A 1 245 ? -3.993 -10.016 23.543 1.00 68.74 542 GLU A C 1
ATOM 1796 O O . GLU A 1 245 ? -3.934 -10.501 24.678 1.00 67.88 542 GLU A O 1
ATOM 1802 N N . MET A 1 246 ? -3.565 -8.781 23.270 1.00 65.47 543 MET A N 1
ATOM 1803 C CA . MET A 1 246 ? -3.111 -7.904 24.344 1.00 62.40 543 MET A CA 1
ATOM 1804 C C . MET A 1 246 ? -4.281 -7.448 25.206 1.00 65.94 543 MET A C 1
ATOM 1805 O O . MET A 1 246 ? -4.157 -7.348 26.432 1.00 69.65 543 MET A O 1
ATOM 1810 N N . LEU A 1 247 ? -5.426 -7.168 24.579 1.00 65.92 544 LEU A N 1
ATOM 1811 C CA . LEU A 1 247 ? -6.592 -6.709 25.325 1.00 66.07 544 LEU A CA 1
ATOM 1812 C C . LEU A 1 247 ? -7.181 -7.829 26.174 1.00 70.95 544 LEU A C 1
ATOM 1813 O O . LEU A 1 247 ? -7.612 -7.593 27.309 1.00 72.10 544 LEU A O 1
ATOM 1818 N N . ASP A 1 248 ? -7.206 -9.055 25.644 1.00 73.78 545 ASP A N 1
ATOM 1819 C CA . ASP A 1 248 ? -7.711 -10.188 26.411 1.00 79.51 545 ASP A CA 1
ATOM 1820 C C . ASP A 1 248 ? -6.795 -10.558 27.570 1.00 81.49 545 ASP A C 1
ATOM 1821 O O . ASP A 1 248 ? -7.225 -11.279 28.476 1.00 83.27 545 ASP A O 1
ATOM 1826 N N . ALA A 1 249 ? -5.548 -10.082 27.564 1.00 81.72 546 ALA A N 1
ATOM 1827 C CA . ALA A 1 249 ? -4.631 -10.342 28.667 1.00 80.71 546 ALA A CA 1
ATOM 1828 C C . ALA A 1 249 ? -5.005 -9.589 29.937 1.00 80.72 546 ALA A C 1
ATOM 1829 O O . ALA A 1 249 ? -4.471 -9.909 31.005 1.00 80.44 546 ALA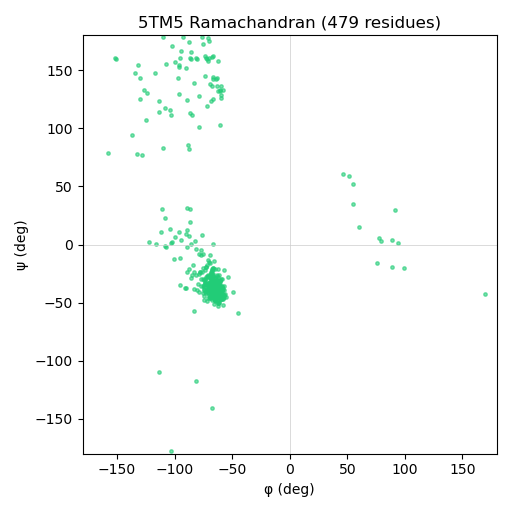 A O 1
ATOM 1831 N N . HIS A 1 250 ? -5.898 -8.604 29.852 1.00 81.39 547 HIS A N 1
ATOM 1832 C CA . HIS A 1 250 ? -6.344 -7.848 31.013 1.00 80.23 547 HIS A CA 1
ATOM 1833 C C . HIS A 1 250 ? -7.770 -8.180 31.426 1.00 89.35 547 HIS A C 1
ATOM 1834 O O . HIS A 1 250 ? -8.260 -7.626 32.416 1.00 90.67 547 HIS A O 1
ATOM 1841 N N . ARG A 1 251 ? -8.446 -9.065 30.701 1.00 99.00 548 ARG A N 1
ATOM 1842 C CA . ARG A 1 251 ? -9.804 -9.469 31.044 1.00 106.86 548 ARG A CA 1
ATOM 1843 C C . ARG A 1 251 ? -9.866 -10.954 31.384 1.00 110.89 548 ARG A C 1
ATOM 1844 O O . ARG A 1 251 ? -8.998 -11.477 32.083 1.00 111.55 548 ARG A O 1
ATOM 1852 N N . ASN B 1 7 ? 0.374 31.819 52.849 1.00 100.91 304 ASN B N 1
ATOM 1853 C CA . ASN B 1 7 ? 1.355 30.740 52.874 1.00 99.78 304 ASN B CA 1
ATOM 1854 C C . ASN B 1 7 ? 0.921 29.616 53.810 1.00 102.10 304 ASN B C 1
ATOM 1855 O O . ASN B 1 7 ? 0.126 29.831 54.725 1.00 105.90 304 ASN B O 1
ATOM 1860 N N . SER B 1 8 ? 1.455 28.422 53.576 1.00 99.59 305 SER B N 1
ATOM 1861 C CA . SER B 1 8 ? 1.061 27.218 54.293 1.00 96.29 305 SER B CA 1
ATOM 1862 C C . SER B 1 8 ? 1.990 26.948 55.472 1.00 96.46 305 SER B C 1
ATOM 1863 O O . SER B 1 8 ? 3.115 27.449 55.541 1.00 98.60 305 SER B O 1
ATOM 1866 N N . LEU B 1 9 ? 1.499 26.131 56.406 1.00 95.29 306 LEU B N 1
ATOM 1867 C CA . LEU B 1 9 ? 2.254 25.765 57.598 1.00 93.76 306 LEU B CA 1
ATOM 1868 C C . LEU B 1 9 ? 3.113 24.523 57.406 1.00 87.26 306 LEU B C 1
ATOM 1869 O O . LEU B 1 9 ? 4.101 24.352 58.130 1.00 87.89 306 LEU B O 1
ATOM 1874 N N . ALA B 1 10 ? 2.764 23.657 56.452 1.00 81.59 307 ALA B N 1
ATOM 1875 C CA . ALA B 1 10 ? 3.464 22.384 56.307 1.00 76.45 307 ALA B CA 1
ATOM 1876 C C . ALA B 1 10 ? 4.897 22.567 55.825 1.00 74.14 307 ALA B C 1
ATOM 1877 O O . ALA B 1 10 ? 5.762 21.737 56.132 1.00 74.38 307 ALA B O 1
ATOM 1879 N N . LEU B 1 11 ? 5.170 23.630 55.070 1.00 70.90 308 LEU B N 1
ATOM 1880 C CA . LEU B 1 11 ? 6.503 23.821 54.515 1.00 69.40 308 LEU B CA 1
ATOM 1881 C C . LEU B 1 11 ? 7.511 24.296 55.553 1.00 72.55 308 LEU B C 1
ATOM 1882 O O . LEU B 1 11 ? 8.718 24.141 55.339 1.00 73.99 308 LEU B O 1
ATOM 1887 N N . SER B 1 12 ? 7.049 24.862 56.669 1.00 73.02 309 SER B N 1
ATOM 1888 C CA . SER B 1 12 ? 7.961 25.295 57.720 1.00 76.61 309 SER B CA 1
ATOM 1889 C C . SER B 1 12 ? 8.342 24.167 58.668 1.00 74.45 309 SER B C 1
ATOM 1890 O O . SER B 1 12 ? 9.337 24.292 59.389 1.00 75.73 309 SER B O 1
ATOM 1893 N N . LEU B 1 13 ? 7.578 23.079 58.680 1.00 72.00 310 LEU B N 1
ATOM 1894 C CA . LEU B 1 13 ? 7.859 21.969 59.579 1.00 69.35 310 LEU B CA 1
ATOM 1895 C C . LEU B 1 13 ? 9.160 21.277 59.195 1.00 68.06 310 LEU B C 1
ATOM 1896 O O . LEU B 1 13 ? 9.426 21.026 58.018 1.00 71.48 310 LEU B O 1
ATOM 1901 N N . THR B 1 14 ? 9.973 20.966 60.200 1.00 67.67 311 THR B N 1
ATOM 1902 C CA . THR B 1 14 ? 11.153 20.154 59.965 1.00 68.49 311 THR B CA 1
ATOM 1903 C C . THR B 1 14 ? 10.740 18.716 59.649 1.00 67.98 311 THR B C 1
ATOM 1904 O O . THR B 1 14 ? 9.561 18.351 59.698 1.00 64.20 311 THR B O 1
ATOM 1908 N N . ALA B 1 15 ? 11.737 17.891 59.318 1.00 68.33 312 ALA B N 1
ATOM 1909 C CA . ALA B 1 15 ? 11.456 16.507 58.948 1.00 64.09 312 ALA B CA 1
ATOM 1910 C C . ALA B 1 15 ? 10.865 15.729 60.117 1.00 66.17 312 ALA B C 1
ATOM 1911 O O . ALA B 1 15 ? 9.924 14.945 59.937 1.00 64.36 312 ALA B O 1
ATOM 1913 N N . ASP B 1 16 ? 11.404 15.929 61.323 1.00 68.86 313 ASP B N 1
ATOM 1914 C CA . ASP B 1 16 ? 10.869 15.237 62.492 1.00 67.44 313 ASP B CA 1
ATOM 1915 C C . ASP B 1 16 ? 9.476 15.740 62.841 1.00 66.89 313 ASP B C 1
ATOM 1916 O O . ASP B 1 16 ? 8.603 14.951 63.221 1.00 68.94 313 ASP B O 1
ATOM 1921 N N . GLN B 1 17 ? 9.250 17.052 62.725 1.00 66.53 314 GLN B N 1
ATOM 1922 C CA . GLN B 1 17 ? 7.915 17.594 62.953 1.00 68.24 314 GLN B CA 1
ATOM 1923 C C . GLN B 1 17 ? 6.907 17.031 61.962 1.00 67.39 314 GLN B C 1
ATOM 1924 O O . GLN B 1 17 ? 5.731 16.857 62.303 1.00 66.57 314 GLN B O 1
ATOM 1930 N N . MET B 1 18 ? 7.346 16.740 60.733 1.00 63.03 315 MET B N 1
ATOM 1931 C CA . MET B 1 18 ? 6.451 16.138 59.750 1.00 59.68 315 MET B CA 1
ATOM 1932 C C . MET B 1 18 ? 6.108 14.702 60.124 1.00 56.05 315 MET B C 1
ATOM 1933 O O . MET B 1 18 ? 4.946 14.290 60.025 1.00 52.30 315 MET B O 1
ATOM 1938 N N . VAL B 1 19 ? 7.107 13.928 60.557 1.00 55.43 316 VAL B N 1
ATOM 1939 C CA . VAL B 1 19 ? 6.870 12.541 60.954 1.00 54.54 316 VAL B CA 1
ATOM 1940 C C . VAL B 1 19 ? 5.908 12.481 62.134 1.00 53.73 316 VAL B C 1
ATOM 1941 O O . VAL B 1 19 ? 4.923 11.733 62.117 1.00 50.47 316 VAL B O 1
ATOM 1945 N N . SER B 1 20 ? 6.182 13.268 63.179 1.00 54.44 317 SER B N 1
ATOM 1946 C CA . SER B 1 20 ? 5.349 13.232 64.377 1.00 56.17 317 SER B CA 1
ATOM 1947 C C . SER B 1 20 ? 3.917 13.647 64.068 1.00 58.14 317 SER B C 1
ATOM 1948 O O . SER B 1 20 ? 2.965 13.050 64.585 1.00 62.07 317 SER B O 1
ATOM 1951 N N . ALA B 1 21 ? 3.743 14.662 63.218 1.00 55.48 318 ALA B N 1
ATOM 1952 C CA . ALA B 1 21 ? 2.398 15.091 62.849 1.00 57.09 318 ALA B CA 1
ATOM 1953 C C . ALA B 1 21 ? 1.643 13.984 62.125 1.00 59.43 318 ALA B C 1
ATOM 1954 O O . ALA B 1 21 ? 0.434 13.815 62.324 1.00 66.18 318 ALA B O 1
ATOM 1956 N N . LEU B 1 22 ? 2.338 13.214 61.283 1.00 51.93 319 LEU B N 1
ATOM 1957 C CA . LEU B 1 22 ? 1.675 12.130 60.563 1.00 48.96 319 LEU B CA 1
ATOM 1958 C C . LEU B 1 22 ? 1.399 10.943 61.478 1.00 47.90 319 LEU B C 1
ATOM 1959 O O . LEU B 1 22 ? 0.326 10.334 61.405 1.00 45.93 319 LEU B O 1
ATOM 1964 N N . LEU B 1 23 ? 2.359 10.597 62.340 1.00 45.96 320 LEU B N 1
ATOM 1965 C CA . LEU B 1 23 ? 2.155 9.513 63.297 1.00 59.49 320 LEU B CA 1
ATOM 1966 C C . LEU B 1 23 ? 0.970 9.799 64.213 1.00 60.85 320 LEU B C 1
ATOM 1967 O O . LEU B 1 23 ? 0.123 8.928 64.439 1.00 59.74 320 LEU B O 1
ATOM 1972 N N . ASP B 1 24 ? 0.896 11.019 64.753 1.00 61.52 321 ASP B N 1
ATOM 1973 C CA . ASP B 1 24 ? -0.180 11.365 65.675 1.00 61.25 321 ASP B CA 1
ATOM 1974 C C . ASP B 1 24 ? -1.541 11.401 64.993 1.00 60.50 321 ASP B C 1
ATOM 1975 O O . ASP B 1 24 ? -2.565 11.266 65.672 1.00 54.87 321 ASP B O 1
ATOM 1980 N N . ALA B 1 25 ? -1.575 11.574 63.675 1.00 44.42 322 ALA B N 1
ATOM 1981 C CA . ALA B 1 25 ? -2.821 11.621 62.924 1.00 47.92 322 ALA B CA 1
ATOM 1982 C C . ALA B 1 25 ? -3.324 10.244 62.514 1.00 44.25 322 ALA B C 1
ATOM 1983 O O . ALA B 1 25 ? -4.377 10.155 61.874 1.00 46.92 322 ALA B O 1
ATOM 1985 N N . GLU B 1 26 ? -2.608 9.180 62.867 1.00 43.79 323 GLU B N 1
ATOM 1986 C CA . GLU B 1 26 ? -2.974 7.842 62.418 1.00 46.17 323 GLU B CA 1
ATOM 1987 C C . GLU B 1 26 ? -4.372 7.474 62.905 1.00 48.29 323 GLU B C 1
ATOM 1988 O O . GLU B 1 26 ? -4.684 7.667 64.088 1.00 55.34 323 GLU B O 1
ATOM 1994 N N . PRO B 1 27 ? -5.234 6.953 62.038 1.00 44.71 324 PRO B N 1
ATOM 1995 C CA . PRO B 1 27 ? -6.564 6.529 62.468 1.00 44.41 324 PRO B CA 1
ATOM 1996 C C . PRO B 1 27 ? -6.482 5.243 63.269 1.00 46.02 324 PRO B C 1
ATOM 1997 O O . PRO B 1 27 ? -5.470 4.529 63.209 1.00 43.27 324 PRO B O 1
ATOM 2001 N N . PRO B 1 28 ? -7.521 4.908 64.025 1.00 52.13 325 PRO B N 1
ATOM 2002 C CA . PRO B 1 28 ? -7.491 3.675 64.816 1.00 50.46 325 PRO B CA 1
ATOM 2003 C C . PRO B 1 28 ? -7.815 2.448 63.978 1.00 48.47 325 PRO B C 1
ATOM 2004 O O . PRO B 1 28 ? -8.416 2.525 62.905 1.00 45.38 325 PRO B O 1
ATOM 2008 N N . ILE B 1 29 ? -7.410 1.296 64.500 1.00 51.92 326 ILE B N 1
ATOM 2009 C CA . ILE B 1 29 ? -7.728 0.013 63.885 1.00 53.29 326 ILE B CA 1
ATOM 2010 C C . ILE B 1 29 ? -9.108 -0.409 64.381 1.00 54.30 326 ILE B C 1
ATOM 2011 O O . ILE B 1 29 ? -9.290 -0.713 65.562 1.00 60.14 326 ILE B O 1
ATOM 2016 N N . LEU B 1 30 ? -10.083 -0.412 63.478 1.00 50.01 327 LEU B N 1
ATOM 2017 C CA . LEU B 1 30 ? -11.456 -0.746 63.813 1.00 48.94 327 LEU B CA 1
ATOM 2018 C C . LEU B 1 30 ? -11.668 -2.257 63.765 1.00 49.69 327 LEU B C 1
ATOM 2019 O O . LEU B 1 30 ? -10.859 -3.013 63.221 1.00 47.47 327 LEU B O 1
ATOM 2024 N N . TYR B 1 31 ? -12.785 -2.689 64.341 1.00 48.13 328 TYR B N 1
ATOM 2025 C CA . TYR B 1 31 ? -13.154 -4.091 64.432 1.00 48.73 328 TYR B CA 1
ATOM 2026 C C . TYR B 1 31 ? -14.302 -4.406 63.483 1.00 49.39 328 TYR B C 1
ATOM 2027 O O . TYR B 1 31 ? -15.086 -3.532 63.102 1.00 46.90 328 TYR B O 1
ATOM 2036 N N . SER B 1 32 ? -14.382 -5.676 63.101 1.00 51.69 329 SER B N 1
ATOM 2037 C CA . SER B 1 32 ? -15.538 -6.215 62.404 1.00 55.56 329 SER B CA 1
ATOM 2038 C C . SER B 1 32 ? -16.578 -6.689 63.419 1.00 60.18 329 SER B C 1
ATOM 2039 O O . SER B 1 32 ? -16.345 -6.688 64.629 1.00 59.81 329 SER B O 1
ATOM 2042 N N . GLU B 1 33 ? -17.740 -7.100 62.912 1.00 70.63 330 GLU B N 1
ATOM 2043 C CA . GLU B 1 33 ? -18.790 -7.624 63.778 1.00 81.89 330 GLU B CA 1
ATOM 2044 C C . GLU B 1 33 ? -18.318 -8.896 64.477 1.00 89.91 330 GLU B C 1
ATOM 2045 O O . GLU B 1 33 ? -17.593 -9.710 63.898 1.00 85.80 330 GLU B O 1
ATOM 2051 N N . TYR B 1 34 ? -18.738 -9.067 65.734 1.00 102.35 331 TYR B N 1
ATOM 2052 C CA . TYR B 1 34 ? -18.113 -10.056 66.606 1.00 111.58 331 TYR B CA 1
ATOM 2053 C C . TYR B 1 34 ? -18.697 -11.457 66.475 1.00 121.91 331 TYR B C 1
ATOM 2054 O O . TYR B 1 34 ? -17.980 -12.431 66.726 1.00 122.16 331 TYR B O 1
ATOM 2063 N N . ASP B 1 35 ? -19.975 -11.596 66.117 1.00 133.01 332 ASP B N 1
ATOM 2064 C CA . ASP B 1 35 ? -20.491 -12.930 65.831 1.00 141.90 332 ASP B CA 1
ATOM 2065 C C . ASP B 1 35 ? -20.040 -13.314 64.430 1.00 144.41 332 ASP B C 1
ATOM 2066 O O . ASP B 1 35 ? -20.635 -12.866 63.441 1.00 144.33 332 ASP B O 1
ATOM 2071 N N . PRO B 1 36 ? -19.006 -14.142 64.299 1.00 145.45 333 PRO B N 1
ATOM 2072 C CA . PRO B 1 36 ? -18.378 -14.315 62.985 1.00 144.69 333 PRO B CA 1
ATOM 2073 C C . PRO B 1 36 ? -19.211 -15.158 62.037 1.00 146.14 333 PRO B C 1
ATOM 2074 O O . PRO B 1 36 ? -19.433 -14.760 60.889 1.00 143.60 333 PRO B O 1
ATOM 2078 N N . THR B 1 37 ? -19.699 -16.301 62.517 1.00 150.06 334 THR B N 1
ATOM 2079 C CA . THR B 1 37 ? -20.215 -17.358 61.655 1.00 151.29 334 THR B CA 1
ATOM 2080 C C . THR B 1 37 ? -19.224 -17.595 60.516 1.00 154.41 334 THR B C 1
ATOM 2081 O O . THR B 1 37 ? -19.526 -17.424 59.334 1.00 153.49 334 THR B O 1
ATOM 2085 N N . ARG B 1 38 ? -18.015 -17.989 60.921 1.00 158.07 335 ARG B N 1
ATOM 2086 C CA . ARG B 1 38 ? -16.830 -17.875 60.072 1.00 159.94 335 ARG B CA 1
ATOM 2087 C C . ARG B 1 38 ? -16.994 -18.420 58.657 1.00 155.50 335 ARG B C 1
ATOM 2088 O O . ARG B 1 38 ? -16.477 -17.783 57.725 1.00 155.90 335 ARG B O 1
ATOM 2090 N N . PRO B 1 39 ? -17.654 -19.562 58.412 1.00 145.08 336 PRO B N 1
ATOM 2091 C CA . PRO B 1 39 ? -17.936 -19.939 57.017 1.00 134.79 336 PRO B CA 1
ATOM 2092 C C . PRO B 1 39 ? -18.791 -18.894 56.314 1.00 121.85 336 PRO B C 1
ATOM 2093 O O . PRO B 1 39 ? -20.005 -18.823 56.532 1.00 122.04 336 PRO B O 1
ATOM 2097 N N . PHE B 1 40 ? -18.162 -18.080 55.469 1.00 108.37 337 PHE B N 1
ATOM 2098 C CA . PHE B 1 40 ? -18.811 -16.926 54.864 1.00 95.45 337 PHE B CA 1
ATOM 2099 C C . PHE B 1 40 ? -19.476 -17.280 53.539 1.00 89.21 337 PHE B C 1
ATOM 2100 O O . PHE B 1 40 ? -19.055 -18.197 52.830 1.00 87.05 337 PHE B O 1
ATOM 2108 N N . SER B 1 41 ? -20.525 -16.530 53.214 1.00 87.53 338 SER B N 1
ATOM 2109 C CA . SER B 1 41 ? -21.111 -16.510 51.885 1.00 84.19 338 SER B CA 1
ATOM 2110 C C . SER B 1 41 ? -20.667 -15.235 51.174 1.00 83.75 338 SER B C 1
ATOM 2111 O O . SER B 1 41 ? -19.903 -14.429 51.710 1.00 83.42 338 SER B O 1
ATOM 2114 N N . GLU B 1 42 ? -21.155 -15.042 49.947 1.00 87.05 339 GLU B N 1
ATOM 2115 C CA . GLU B 1 42 ? -20.800 -13.829 49.220 1.00 87.65 339 GLU B CA 1
ATOM 2116 C C . GLU B 1 42 ? -21.470 -12.605 49.831 1.00 85.56 339 GLU B C 1
ATOM 2117 O O . GLU B 1 42 ? -20.840 -11.551 49.970 1.00 86.30 339 GLU B O 1
ATOM 2123 N N . ALA B 1 43 ? -22.744 -12.727 50.207 1.00 80.95 340 ALA B N 1
ATOM 2124 C CA . ALA B 1 43 ? -23.458 -11.587 50.772 1.00 77.95 340 ALA B CA 1
ATOM 2125 C C . ALA B 1 43 ? -22.936 -11.234 52.161 1.00 74.37 340 ALA B C 1
ATOM 2126 O O . ALA B 1 43 ? -22.865 -10.053 52.521 1.00 70.76 340 ALA B O 1
ATOM 2128 N N . SER B 1 44 ? -22.558 -12.241 52.953 1.00 72.47 341 SER B N 1
ATOM 2129 C CA . SER B 1 44 ? -22.094 -11.972 54.310 1.00 70.20 341 SER B CA 1
ATOM 2130 C C . SER B 1 44 ? -20.689 -11.380 54.315 1.00 67.64 341 SER B C 1
ATOM 2131 O O . SER B 1 44 ? -20.421 -10.419 55.045 1.00 64.81 341 SER B O 1
ATOM 2134 N N . MET B 1 45 ? -19.774 -11.941 53.519 1.00 70.36 342 MET B N 1
ATOM 2135 C CA . MET B 1 45 ? -18.417 -11.404 53.484 1.00 72.08 342 MET B CA 1
ATOM 2136 C C . MET B 1 45 ? -18.396 -9.990 52.917 1.00 68.20 342 MET B C 1
ATOM 2137 O O . MET B 1 45 ? -17.688 -9.118 53.434 1.00 68.41 342 MET B O 1
ATOM 2142 N N . MET B 1 46 ? -19.165 -9.743 51.855 1.00 65.82 343 MET B N 1
ATOM 2143 C CA . MET B 1 46 ? -19.250 -8.391 51.317 1.00 64.50 343 MET B CA 1
ATOM 2144 C C . MET B 1 46 ? -19.937 -7.443 52.292 1.00 65.26 343 MET B C 1
ATOM 2145 O O . MET B 1 46 ? -19.606 -6.254 52.333 1.00 68.77 343 MET B O 1
ATOM 2150 N N . GLY B 1 47 ? -20.884 -7.947 53.085 1.00 62.56 344 GLY B N 1
ATOM 2151 C CA . GLY B 1 47 ? -21.503 -7.110 54.098 1.00 57.22 344 GLY B CA 1
ATOM 2152 C C . GLY B 1 47 ? -20.525 -6.684 55.176 1.00 52.97 344 GLY B C 1
ATOM 2153 O O . GLY B 1 47 ? -20.497 -5.516 55.574 1.00 52.18 344 GLY B O 1
ATOM 2154 N N . LEU B 1 48 ? -19.706 -7.622 55.660 1.00 49.10 345 LEU B N 1
ATOM 2155 C CA . LEU B 1 48 ? -18.703 -7.284 56.664 1.00 48.23 345 LEU B CA 1
ATOM 2156 C C . LEU B 1 48 ? -17.682 -6.293 56.114 1.00 48.93 345 LEU B C 1
ATOM 2157 O O . LEU B 1 48 ? -17.288 -5.345 56.805 1.00 49.86 345 LEU B O 1
ATOM 2162 N N . LEU B 1 49 ? -17.242 -6.494 54.872 1.00 47.80 346 LEU B N 1
ATOM 2163 C CA . LEU B 1 49 ? -16.238 -5.607 54.294 1.00 47.52 346 LEU B CA 1
ATOM 2164 C C . LEU B 1 49 ? -16.810 -4.218 54.031 1.00 46.12 346 LEU B C 1
ATOM 2165 O O . LEU B 1 49 ? -16.136 -3.209 54.268 1.00 47.90 346 LEU B O 1
ATOM 2170 N N . THR B 1 50 ? -18.053 -4.144 53.552 1.00 48.18 347 THR B N 1
ATOM 2171 C CA . THR B 1 50 ? -18.679 -2.851 53.287 1.00 48.87 347 THR B CA 1
ATOM 2172 C C . THR B 1 50 ? -18.896 -2.068 54.578 1.00 50.21 347 THR B C 1
ATOM 2173 O O . THR B 1 50 ? -18.593 -0.871 54.649 1.00 50.55 347 THR B O 1
ATOM 2177 N N . ASN B 1 51 ? -19.420 -2.732 55.614 1.00 43.17 348 ASN B N 1
ATOM 2178 C CA . ASN B 1 51 ? -19.631 -2.061 56.895 1.00 46.49 348 ASN B CA 1
ATOM 2179 C C . ASN B 1 51 ? -18.317 -1.559 57.478 1.00 43.79 348 ASN B C 1
ATOM 2180 O O . ASN B 1 51 ? -18.261 -0.465 58.053 1.00 41.90 348 ASN B O 1
ATOM 2185 N N . LEU B 1 52 ? -17.246 -2.344 57.336 1.00 39.56 349 LEU B N 1
ATOM 2186 C CA . LEU B 1 52 ? -15.949 -1.929 57.857 1.00 37.25 349 LEU B CA 1
ATOM 2187 C C . LEU B 1 52 ? -15.387 -0.756 57.062 1.00 39.70 349 LEU B C 1
ATOM 2188 O O . LEU B 1 52 ? -14.894 0.220 57.642 1.00 40.50 349 LEU B O 1
ATOM 2193 N N . ALA B 1 53 ? -15.454 -0.834 55.728 1.00 38.05 350 ALA B N 1
ATOM 2194 C CA . ALA B 1 53 ? -14.924 0.242 54.896 1.00 36.72 350 ALA B CA 1
ATOM 2195 C C . ALA B 1 53 ? -15.692 1.538 55.102 1.00 37.03 350 ALA B C 1
ATOM 2196 O O . ALA B 1 53 ? -15.107 2.625 55.027 1.00 37.84 350 ALA B O 1
ATOM 2198 N N . ASP B 1 54 ? -16.996 1.446 55.374 1.00 43.28 351 ASP B N 1
ATOM 2199 C CA . ASP B 1 54 ? -17.793 2.647 55.595 1.00 46.32 351 ASP B CA 1
ATOM 2200 C C . ASP B 1 54 ? -17.381 3.357 56.878 1.00 42.65 351 ASP B C 1
ATOM 2201 O O . ASP B 1 54 ? -17.365 4.593 56.935 1.00 43.64 351 ASP B O 1
ATOM 2206 N N . ARG B 1 55 ? -17.036 2.596 57.916 1.00 38.78 352 ARG B N 1
ATOM 2207 C CA . ARG B 1 55 ? -16.618 3.218 59.167 1.00 39.99 352 ARG B CA 1
ATOM 2208 C C . ARG B 1 55 ? -15.191 3.744 59.075 1.00 37.21 352 ARG B C 1
ATOM 2209 O O . ARG B 1 55 ? -14.876 4.791 59.648 1.00 36.97 352 ARG B O 1
ATOM 2217 N N . GLU B 1 56 ? -14.321 3.037 58.352 1.00 41.12 353 GLU B N 1
ATOM 2218 C CA . GLU B 1 56 ? -12.965 3.530 58.133 1.00 42.78 353 GLU B CA 1
ATOM 2219 C C . GLU B 1 56 ? -12.957 4.843 57.364 1.00 38.09 353 GLU B C 1
ATOM 2220 O O . GLU B 1 56 ? -12.084 5.688 57.592 1.00 36.29 353 GLU B O 1
ATOM 2226 N N . LEU B 1 57 ? -13.914 5.031 56.451 1.00 38.75 354 LEU B N 1
ATOM 2227 C CA . LEU B 1 57 ? -13.940 6.249 55.647 1.00 42.20 354 LEU B CA 1
ATOM 2228 C C . LEU B 1 57 ? -14.117 7.482 56.519 1.00 39.51 354 LEU B C 1
ATOM 2229 O O . LEU B 1 57 ? -13.532 8.537 56.242 1.00 36.98 354 LEU B O 1
ATOM 2234 N N . VAL B 1 58 ? -14.927 7.369 57.574 1.00 42.35 355 VAL B N 1
ATOM 2235 C CA . VAL B 1 58 ? -15.142 8.492 58.480 1.00 40.06 355 VAL B CA 1
ATOM 2236 C C . VAL B 1 58 ? -13.834 8.896 59.149 1.00 40.99 355 VAL B C 1
ATOM 2237 O O . VAL B 1 58 ? -13.522 10.087 59.266 1.00 43.19 355 VAL B O 1
ATOM 2241 N N . HIS B 1 59 ? -13.043 7.914 59.588 1.00 37.88 356 HIS B N 1
ATOM 2242 C CA . HIS B 1 59 ? -11.756 8.233 60.198 1.00 39.56 356 HIS B CA 1
ATOM 2243 C C . HIS B 1 59 ? -10.762 8.759 59.164 1.00 36.63 356 HIS B C 1
ATOM 2244 O O . HIS B 1 59 ? -9.948 9.639 59.472 1.00 36.46 356 HIS B O 1
ATOM 2251 N N . MET B 1 60 ? -10.813 8.243 57.932 1.00 36.45 357 MET B N 1
ATOM 2252 C CA . MET B 1 60 ? -9.884 8.713 56.906 1.00 37.38 357 MET B CA 1
ATOM 2253 C C . MET B 1 60 ? -10.089 10.194 56.616 1.00 40.09 357 MET B C 1
ATOM 2254 O O . MET B 1 60 ? -9.120 10.947 56.468 1.00 38.48 357 MET B O 1
ATOM 2259 N N . ILE B 1 61 ? -11.348 10.631 56.552 1.00 45.56 358 ILE B N 1
ATOM 2260 C CA . ILE B 1 61 ? -11.643 12.036 56.281 1.00 49.90 358 ILE B CA 1
ATOM 2261 C C . ILE B 1 61 ? -11.079 12.925 57.381 1.00 51.39 358 ILE B C 1
ATOM 2262 O O . ILE B 1 61 ? -10.576 14.024 57.115 1.00 56.33 358 ILE B O 1
ATOM 2267 N N . ASN B 1 62 ? -11.135 12.463 58.630 1.00 50.14 359 ASN B N 1
ATOM 2268 C CA . ASN B 1 62 ? -10.530 13.222 59.717 1.00 47.94 359 ASN B CA 1
ATOM 2269 C C . ASN B 1 62 ? -9.015 13.072 59.741 1.00 44.24 359 ASN B C 1
ATOM 2270 O O . ASN B 1 62 ? -8.313 13.994 60.170 1.00 42.09 359 ASN B O 1
ATOM 2275 N N . TRP B 1 63 ? -8.492 11.932 59.290 1.00 44.48 360 TRP B N 1
ATOM 2276 C CA . TRP B 1 63 ? -7.047 11.815 59.137 1.00 44.55 360 TRP B CA 1
ATOM 2277 C C . TRP B 1 63 ? -6.535 12.762 58.059 1.00 47.85 360 TRP B C 1
ATOM 2278 O O . TRP B 1 63 ? -5.452 13.344 58.198 1.00 47.26 360 TRP B O 1
ATOM 2289 N N . ALA B 1 64 ? -7.309 12.943 56.984 1.00 47.60 361 ALA B N 1
ATOM 2290 C CA . ALA B 1 64 ? -6.859 13.782 55.877 1.00 45.06 361 ALA B CA 1
ATOM 2291 C C . ALA B 1 64 ? -6.714 15.237 56.304 1.00 51.78 361 ALA B C 1
ATOM 2292 O O . ALA B 1 64 ? -5.761 15.913 55.896 1.00 54.37 361 ALA B O 1
ATOM 2294 N N . LYS B 1 65 ? -7.641 15.733 57.132 1.00 50.81 362 LYS B N 1
ATOM 2295 C CA . LYS B 1 65 ? -7.547 17.108 57.618 1.00 55.27 362 LYS B CA 1
ATOM 2296 C C . LYS B 1 65 ? -6.256 17.345 58.388 1.00 57.64 362 LYS B C 1
ATOM 2297 O O . LYS B 1 65 ? -5.735 18.467 58.400 1.00 57.69 362 LYS B O 1
ATOM 2303 N N . ARG B 1 66 ? -5.730 16.310 59.036 1.00 55.77 363 ARG B N 1
ATOM 2304 C CA . ARG B 1 66 ? -4.522 16.425 59.838 1.00 55.50 363 ARG B CA 1
ATOM 2305 C C . ARG B 1 66 ? -3.247 16.176 59.041 1.00 55.65 363 ARG B C 1
ATOM 2306 O O . ARG B 1 66 ? -2.153 16.282 59.605 1.00 55.12 363 ARG B O 1
ATOM 2314 N N . VAL B 1 67 ? -3.354 15.845 57.757 1.00 52.96 364 VAL B N 1
ATOM 2315 C CA . VAL B 1 67 ? -2.179 15.731 56.895 1.00 50.96 364 VAL B CA 1
ATOM 2316 C C . VAL B 1 67 ? -1.668 17.141 56.631 1.00 56.09 364 VAL B C 1
ATOM 2317 O O . VAL B 1 67 ? -2.401 17.966 56.065 1.00 59.23 364 VAL B O 1
ATOM 2321 N N . PRO B 1 68 ? -0.435 17.465 57.022 1.00 57.85 365 PRO B N 1
ATOM 2322 C CA . PRO B 1 68 ? 0.033 18.855 56.921 1.00 60.15 365 PRO B CA 1
ATOM 2323 C C . PRO B 1 68 ? -0.013 19.357 55.486 1.00 57.45 365 PRO B C 1
ATOM 2324 O O . PRO B 1 68 ? 0.536 18.738 54.573 1.00 54.41 365 PRO B O 1
ATOM 2328 N N . GLY B 1 69 ? -0.688 20.491 55.294 1.00 59.82 366 GLY B N 1
ATOM 2329 C CA . GLY B 1 69 ? -0.883 21.079 53.990 1.00 56.96 366 GLY B CA 1
ATOM 2330 C C . GLY B 1 69 ? -2.233 20.791 53.366 1.00 55.18 366 GLY B C 1
ATOM 2331 O O . GLY B 1 69 ? -2.657 21.533 52.474 1.00 52.69 366 GLY B O 1
ATOM 2332 N N . PHE B 1 70 ? -2.920 19.739 53.822 1.00 53.89 367 PHE B N 1
ATOM 2333 C CA . PHE B 1 70 ? -4.213 19.375 53.250 1.00 51.53 367 PHE B CA 1
ATOM 2334 C C . PHE B 1 70 ? -5.297 20.390 53.600 1.00 52.91 367 PHE B C 1
ATOM 2335 O O . PHE B 1 70 ? -6.188 20.647 52.782 1.00 50.90 367 PHE B O 1
ATOM 2343 N N . VAL B 1 71 ? -5.242 20.974 54.800 1.00 58.91 368 VAL B N 1
ATOM 2344 C CA . VAL B 1 71 ? -6.247 21.953 55.203 1.00 63.19 368 VAL B CA 1
ATOM 2345 C C . VAL B 1 71 ? -6.147 23.235 54.384 1.00 67.11 368 VAL B C 1
ATOM 2346 O O . VAL B 1 71 ? -7.134 23.972 54.268 1.00 66.32 368 VAL B O 1
ATOM 2350 N N . ASP B 1 72 ? -4.984 23.513 53.794 1.00 69.90 369 ASP B N 1
ATOM 2351 C CA . ASP B 1 72 ? -4.771 24.738 53.033 1.00 71.96 369 ASP B CA 1
ATOM 2352 C C . ASP B 1 72 ? -5.394 24.697 51.645 1.00 72.69 369 ASP B C 1
ATOM 2353 O O . ASP B 1 72 ? -5.357 25.710 50.939 1.00 75.06 369 ASP B O 1
ATOM 2358 N N . LEU B 1 73 ? -5.956 23.566 51.235 1.00 72.43 370 LEU B N 1
ATOM 2359 C CA . LEU B 1 73 ? -6.620 23.455 49.947 1.00 72.70 370 LEU B CA 1
ATOM 2360 C C . LEU B 1 73 ? -8.073 23.899 50.053 1.00 71.95 370 LEU B C 1
ATOM 2361 O O . LEU B 1 73 ? -8.664 23.927 51.135 1.00 72.64 370 LEU B O 1
ATOM 2366 N N . THR B 1 74 ? -8.649 24.241 48.905 1.00 70.66 371 THR B N 1
ATOM 2367 C CA . THR B 1 74 ? -10.072 24.533 48.863 1.00 68.78 371 THR B CA 1
ATOM 2368 C C . THR B 1 74 ? -10.874 23.268 49.159 1.00 61.22 371 THR B C 1
ATOM 2369 O O . THR B 1 74 ? -10.369 22.143 49.080 1.00 56.78 371 THR B O 1
ATOM 2373 N N . LEU B 1 75 ? -12.145 23.465 49.516 1.00 56.51 372 LEU B N 1
ATOM 2374 C CA . LEU B 1 75 ? -13.002 22.324 49.815 1.00 59.46 372 LEU B CA 1
ATOM 2375 C C . LEU B 1 75 ? -13.193 21.446 48.585 1.00 58.72 372 LEU B C 1
ATOM 2376 O O . LEU B 1 75 ? -13.191 20.214 48.686 1.00 56.28 372 LEU B O 1
ATOM 2381 N N . HIS B 1 76 ? -13.346 22.064 47.411 1.00 57.13 373 HIS B N 1
ATOM 2382 C CA . HIS B 1 76 ? -13.498 21.290 46.183 1.00 53.68 373 HIS B CA 1
ATOM 2383 C C . HIS B 1 76 ? -12.261 20.444 45.907 1.00 51.31 373 HIS B C 1
ATOM 2384 O O . HIS B 1 76 ? -12.372 19.294 45.467 1.00 52.92 373 HIS B O 1
ATOM 2386 N N . ASP B 1 77 ? -11.072 20.995 46.165 1.00 49.39 374 ASP B N 1
ATOM 2387 C CA . ASP B 1 77 ? -9.838 20.254 45.923 1.00 45.96 374 ASP B CA 1
ATOM 2388 C C . ASP B 1 77 ? -9.671 19.112 46.917 1.00 47.55 374 ASP B C 1
ATOM 2389 O O . ASP B 1 77 ? -9.211 18.025 46.549 1.00 49.54 374 ASP B O 1
ATOM 2394 N N . GLN B 1 78 ? -10.028 19.340 48.182 1.00 50.20 375 GLN B N 1
ATOM 2395 C CA . GLN B 1 78 ? -9.998 18.255 49.157 1.00 47.72 375 GLN B CA 1
ATOM 2396 C C . GLN B 1 78 ? -10.952 17.138 48.758 1.00 46.45 375 GLN B C 1
ATOM 2397 O O . GLN B 1 78 ? -10.616 15.953 48.878 1.00 45.48 375 GLN B O 1
ATOM 2403 N N . VAL B 1 79 ? -12.142 17.497 48.270 1.00 46.08 376 VAL B N 1
ATOM 2404 C CA . VAL B 1 79 ? -13.103 16.490 47.823 1.00 49.56 376 VAL B CA 1
ATOM 2405 C C . VAL B 1 79 ? -12.523 15.673 46.673 1.00 48.79 376 VAL B C 1
ATOM 2406 O O . VAL B 1 79 ? -12.616 14.440 46.655 1.00 47.98 376 VAL B O 1
ATOM 2410 N N . HIS B 1 80 ? -11.904 16.348 45.701 1.00 46.83 377 HIS B N 1
ATOM 2411 C CA . HIS B 1 80 ? -11.377 15.646 44.534 1.00 46.37 377 HIS B CA 1
ATOM 2412 C C . HIS B 1 80 ? -10.292 14.648 44.925 1.00 40.91 377 HIS B C 1
ATOM 2413 O O . HIS B 1 80 ? -10.289 13.506 44.449 1.00 39.82 377 HIS B O 1
ATOM 2420 N N . LEU B 1 81 ? -9.367 15.055 45.798 1.00 39.84 378 LEU B N 1
ATOM 2421 C CA . LEU B 1 81 ? -8.277 14.165 46.190 1.00 38.89 378 LEU B CA 1
ATOM 2422 C C . LEU B 1 81 ? -8.794 12.935 46.926 1.00 38.88 378 LEU B C 1
ATOM 2423 O O . LEU B 1 81 ? -8.340 11.814 46.669 1.00 36.48 378 LEU B O 1
ATOM 2428 N N . LEU B 1 82 ? -9.742 13.121 47.849 1.00 40.45 379 LEU B N 1
ATOM 2429 C CA . LEU B 1 82 ? -10.251 11.989 48.617 1.00 39.01 379 LEU B CA 1
ATOM 2430 C C . LEU B 1 82 ? -11.086 11.057 47.749 1.00 38.63 379 LEU B C 1
ATOM 2431 O O . LEU B 1 82 ? -11.023 9.832 47.908 1.00 35.38 379 LEU B O 1
ATOM 2436 N N . GLU B 1 83 ? -11.867 11.613 46.827 1.00 39.66 380 GLU B N 1
ATOM 2437 C CA . GLU B 1 83 ? -12.689 10.808 45.928 1.00 41.55 380 GLU B CA 1
ATOM 2438 C C . GLU B 1 83 ? -11.839 9.897 45.043 1.00 40.68 380 GLU B C 1
ATOM 2439 O O . GLU B 1 83 ? -12.223 8.762 44.758 1.00 35.18 380 GLU B O 1
ATOM 2445 N N . CYS B 1 84 ? -10.679 10.391 44.620 1.00 40.41 381 CYS B N 1
ATOM 2446 C CA A CYS B 1 84 ? -9.809 9.646 43.720 0.59 38.95 381 CYS B CA 1
ATOM 2447 C CA B CYS B 1 84 ? -9.818 9.614 43.733 0.41 39.38 381 CYS B CA 1
ATOM 2448 C C . CYS B 1 84 ? -8.891 8.653 44.464 1.00 37.19 381 CYS B C 1
ATOM 2449 O O . CYS B 1 84 ? -8.504 7.626 43.915 1.00 36.18 381 CYS B O 1
ATOM 2454 N N . ALA B 1 85 ? -8.565 8.953 45.719 1.00 38.67 382 ALA B N 1
ATOM 2455 C CA . ALA B 1 85 ? -7.588 8.146 46.458 1.00 38.35 382 ALA B CA 1
ATOM 2456 C C . ALA B 1 85 ? -8.140 7.234 47.568 1.00 34.88 382 ALA B C 1
ATOM 2457 O O . ALA B 1 85 ? -7.371 6.500 48.192 1.00 28.23 382 ALA B O 1
ATOM 2459 N N . TRP B 1 86 ? -9.452 7.258 47.816 1.00 33.71 383 TRP B N 1
ATOM 2460 C CA . TRP B 1 86 ? -9.962 6.630 49.036 1.00 34.98 383 TRP B CA 1
ATOM 2461 C C . TRP B 1 86 ? -9.718 5.124 49.047 1.00 34.49 383 TRP B C 1
ATOM 2462 O O . TRP B 1 86 ? -9.380 4.556 50.092 1.00 31.30 383 TRP B O 1
ATOM 2473 N N . LEU B 1 87 ? -9.857 4.459 47.897 1.00 36.64 384 LEU B N 1
ATOM 2474 C CA . LEU B 1 87 ? -9.646 3.016 47.881 1.00 35.70 384 LEU B CA 1
ATOM 2475 C C . LEU B 1 87 ? -8.164 2.665 47.975 1.00 36.48 384 LEU B C 1
ATOM 2476 O O . LEU B 1 87 ? -7.802 1.674 48.620 1.00 40.44 384 LEU B O 1
ATOM 2481 N N . GLU B 1 88 ? -7.296 3.462 47.345 1.00 31.57 385 GLU B N 1
ATOM 2482 C CA . GLU B 1 88 ? -5.858 3.278 47.522 1.00 30.72 385 GLU B CA 1
ATOM 2483 C C . GLU B 1 88 ? -5.465 3.384 48.990 1.00 31.73 385 GLU B C 1
ATOM 2484 O O . GLU B 1 88 ? -4.682 2.569 49.494 1.00 30.07 385 GLU B O 1
ATOM 2490 N N . ILE B 1 89 ? -6.005 4.385 49.691 1.00 33.81 386 ILE B N 1
ATOM 2491 C CA . ILE B 1 89 ? -5.650 4.598 51.091 1.00 32.78 386 ILE B CA 1
ATOM 2492 C C . ILE B 1 89 ? -6.157 3.449 51.956 1.00 33.48 386 ILE B C 1
ATOM 2493 O O . ILE B 1 89 ? -5.464 2.998 52.877 1.00 37.74 386 ILE B O 1
ATOM 2498 N N . LEU B 1 90 ? -7.362 2.944 51.672 1.00 30.92 387 LEU B N 1
ATOM 2499 C CA . LEU B 1 90 ? -7.839 1.767 52.394 1.00 34.58 387 LEU B CA 1
ATOM 2500 C C . LEU B 1 90 ? -6.934 0.568 52.142 1.00 34.20 387 LEU B C 1
ATOM 2501 O O . LEU B 1 90 ? -6.633 -0.198 53.065 1.00 33.62 387 LEU B O 1
ATOM 2506 N N . MET B 1 91 ? -6.477 0.400 50.898 1.00 34.46 388 MET B N 1
ATOM 2507 C CA . MET B 1 91 ? -5.687 -0.776 50.545 1.00 35.61 388 MET B CA 1
ATOM 2508 C C . MET B 1 91 ? -4.300 -0.729 51.175 1.00 33.30 388 MET B C 1
ATOM 2509 O O . MET B 1 91 ? -3.833 -1.728 51.730 1.00 37.28 388 MET B O 1
ATOM 2514 N N . ILE B 1 92 ? -3.619 0.419 51.098 1.00 31.13 389 ILE B N 1
ATOM 2515 C CA . ILE B 1 92 ? -2.301 0.490 51.721 1.00 33.45 389 ILE B CA 1
ATOM 2516 C C . ILE B 1 92 ? -2.423 0.369 53.236 1.00 35.33 389 ILE B C 1
ATOM 2517 O O . ILE B 1 92 ? -1.504 -0.123 53.900 1.00 33.79 389 ILE B O 1
ATOM 2522 N N . GLY B 1 93 ? -3.550 0.798 53.807 1.00 39.18 390 GLY B N 1
ATOM 2523 C CA . GLY B 1 93 ? -3.791 0.534 55.216 1.00 41.56 390 GLY B CA 1
ATOM 2524 C C . GLY B 1 93 ? -3.935 -0.948 55.501 1.00 40.81 390 GLY B C 1
ATOM 2525 O O . GLY B 1 93 ? -3.309 -1.484 56.418 1.00 42.08 390 GLY B O 1
ATOM 2526 N N . LEU B 1 94 ? -4.755 -1.635 54.702 1.00 41.71 391 LEU B N 1
ATOM 2527 C CA . LEU B 1 94 ? -4.932 -3.075 54.867 1.00 42.81 391 LEU B CA 1
ATOM 2528 C C . LEU B 1 94 ? -3.620 -3.823 54.668 1.00 44.93 391 LEU B C 1
ATOM 2529 O O . LEU B 1 94 ? -3.285 -4.729 55.443 1.00 41.54 391 LEU B O 1
ATOM 2534 N N . VAL B 1 95 ? -2.867 -3.456 53.628 1.00 39.60 392 VAL B N 1
ATOM 2535 C CA . VAL B 1 95 ? -1.601 -4.120 53.331 1.00 39.79 392 VAL B CA 1
ATOM 2536 C C . VAL B 1 95 ? -0.612 -3.934 54.477 1.00 41.66 392 VAL B C 1
ATOM 2537 O O . VAL B 1 95 ? 0.127 -4.860 54.837 1.00 41.22 392 VAL B O 1
ATOM 2541 N N . TRP B 1 96 ? -0.587 -2.738 55.071 1.00 38.66 393 TRP B N 1
ATOM 2542 C CA . TRP B 1 96 ? 0.333 -2.470 56.172 1.00 43.33 393 TRP B CA 1
ATOM 2543 C C . TRP B 1 96 ? -0.022 -3.284 57.413 1.00 47.19 393 TRP B C 1
ATOM 2544 O O . TRP B 1 96 ? 0.871 -3.773 58.115 1.00 48.64 393 TRP B O 1
ATOM 2555 N N . ARG B 1 97 ? -1.318 -3.439 57.703 1.00 45.23 394 ARG B N 1
ATOM 2556 C CA . ARG B 1 97 ? -1.724 -4.249 58.849 1.00 47.85 394 ARG B CA 1
ATOM 2557 C C . ARG B 1 97 ? -1.370 -5.717 58.654 1.00 51.71 394 ARG B C 1
ATOM 2558 O O . ARG B 1 97 ? -1.106 -6.425 59.632 1.00 50.97 394 ARG B O 1
ATOM 2566 N N . SER B 1 98 ? -1.355 -6.188 57.408 1.00 51.30 395 SER B N 1
ATOM 2567 C CA . SER B 1 98 ? -1.163 -7.597 57.091 1.00 52.31 395 SER B CA 1
ATOM 2568 C C . SER B 1 98 ? 0.303 -7.991 56.965 1.00 56.56 395 SER B C 1
ATOM 2569 O O . SER B 1 98 ? 0.589 -9.120 56.554 1.00 63.41 395 SER B O 1
ATOM 2572 N N . MET B 1 99 ? 1.233 -7.094 57.299 1.00 55.64 396 MET B N 1
ATOM 2573 C CA . MET B 1 99 ? 2.650 -7.400 57.124 1.00 61.29 396 MET B CA 1
ATOM 2574 C C . MET B 1 99 ? 3.069 -8.588 57.979 1.00 67.13 396 MET B C 1
ATOM 2575 O O . MET B 1 99 ? 3.641 -9.561 57.475 1.00 73.65 396 MET B O 1
ATOM 2580 N N . GLU B 1 100 ? 2.781 -8.533 59.274 1.00 66.54 397 GLU B N 1
ATOM 2581 C CA . GLU B 1 100 ? 3.189 -9.574 60.208 1.00 72.11 397 GLU B CA 1
ATOM 2582 C C . GLU B 1 100 ? 2.337 -10.836 60.109 1.00 67.44 397 GLU B C 1
ATOM 2583 O O . GLU B 1 100 ? 2.486 -11.728 60.950 1.00 70.82 397 GLU B O 1
ATOM 2589 N N . HIS B 1 101 ? 1.461 -10.937 59.111 1.00 61.06 398 HIS B N 1
ATOM 2590 C CA . HIS B 1 101 ? 0.634 -12.124 58.891 1.00 58.48 398 HIS B CA 1
ATOM 2591 C C . HIS B 1 101 ? 0.798 -12.566 57.443 1.00 58.18 398 HIS B C 1
ATOM 2592 O O . HIS B 1 101 ? -0.078 -12.317 56.602 1.00 57.14 398 HIS B O 1
ATOM 2599 N N . PRO B 1 102 ? 1.912 -13.222 57.116 1.00 56.84 399 PRO B N 1
ATOM 2600 C CA . PRO B 1 102 ? 2.138 -13.636 55.726 1.00 54.99 399 PRO B CA 1
ATOM 2601 C C . PRO B 1 102 ? 1.078 -14.626 55.268 1.00 54.69 399 PRO B C 1
ATOM 2602 O O . PRO B 1 102 ? 0.708 -15.550 55.993 1.00 56.77 399 PRO B O 1
ATOM 2606 N N . GLY B 1 103 ? 0.583 -14.417 54.050 1.00 55.39 400 GLY B N 1
ATOM 2607 C CA . GLY B 1 103 ? -0.477 -15.240 53.513 1.00 58.23 400 GLY B CA 1
ATOM 2608 C C . GLY B 1 103 ? -1.866 -14.908 54.012 1.00 57.90 400 GLY B C 1
ATOM 2609 O O . GLY B 1 103 ? -2.819 -15.605 53.640 1.00 62.93 400 GLY B O 1
ATOM 2610 N N . LYS B 1 104 ? -2.018 -13.870 54.833 1.00 53.13 401 LYS B N 1
ATOM 2611 C CA . LYS B 1 104 ? -3.311 -13.479 55.372 1.00 54.42 401 LYS B CA 1
ATOM 2612 C C . LYS B 1 104 ? -3.515 -11.979 55.205 1.00 52.39 401 LYS B C 1
ATOM 2613 O O . LYS B 1 104 ? -2.553 -11.208 55.136 1.00 52.06 401 LYS B O 1
ATOM 2619 N N . LEU B 1 105 ? -4.782 -11.570 55.145 1.00 50.79 402 LEU B N 1
ATOM 2620 C CA . LEU B 1 105 ? -5.167 -10.162 55.078 1.00 47.71 402 LEU B CA 1
ATOM 2621 C C . LEU B 1 105 ? -5.900 -9.797 56.366 1.00 45.59 402 LEU B C 1
ATOM 2622 O O . LEU B 1 105 ? -6.995 -10.307 56.630 1.00 42.69 402 LEU B O 1
ATOM 2627 N N . LEU B 1 106 ? -5.297 -8.911 57.162 1.00 44.94 403 LEU B N 1
ATOM 2628 C CA . LEU B 1 106 ? -5.877 -8.477 58.436 1.00 46.76 403 LEU B CA 1
ATOM 2629 C C . LEU B 1 106 ? -6.814 -7.300 58.173 1.00 41.44 403 LEU B C 1
ATOM 2630 O O . LEU B 1 106 ? -6.462 -6.130 58.330 1.00 36.87 403 LEU B O 1
ATOM 2635 N N . PHE B 1 107 ? -8.040 -7.629 57.756 1.00 40.81 404 PHE B N 1
ATOM 2636 C CA . PHE B 1 107 ? -9.058 -6.594 57.599 1.00 37.05 404 PHE B CA 1
ATOM 2637 C C . PHE B 1 107 ? -9.393 -5.951 58.940 1.00 38.18 404 PHE B C 1
ATOM 2638 O O . PHE B 1 107 ? -9.576 -4.731 59.025 1.00 37.19 404 PHE B O 1
ATOM 2646 N N . ALA B 1 108 ? -9.464 -6.755 59.995 1.00 41.10 405 ALA B N 1
ATOM 2647 C CA . ALA B 1 108 ? -9.680 -6.286 61.356 1.00 43.59 405 ALA B CA 1
ATOM 2648 C C . ALA B 1 108 ? -9.023 -7.279 62.299 1.00 50.91 405 ALA B C 1
ATOM 2649 O O . ALA B 1 108 ? -8.744 -8.418 61.906 1.00 56.77 405 ALA B O 1
ATOM 2651 N N . PRO B 1 109 ? -8.744 -6.881 63.543 1.00 51.53 406 PRO B N 1
ATOM 2652 C CA . PRO B 1 109 ? -8.151 -7.837 64.492 1.00 57.39 406 PRO B CA 1
ATOM 2653 C C . PRO B 1 109 ? -8.982 -9.098 64.691 1.00 64.34 406 PRO B C 1
ATOM 2654 O O . PRO B 1 109 ? -8.429 -10.127 65.103 1.00 68.85 406 PRO B O 1
ATOM 2658 N N . ASN B 1 110 ? -10.285 -9.059 64.401 1.00 60.42 407 ASN B N 1
ATOM 2659 C CA . ASN B 1 110 ? -11.152 -10.230 64.477 1.00 68.05 407 ASN B CA 1
ATOM 2660 C C . ASN B 1 110 ? -11.605 -10.691 63.093 1.00 65.98 407 ASN B C 1
ATOM 2661 O O . ASN B 1 110 ? -12.693 -11.254 62.940 1.00 68.79 407 ASN B O 1
ATOM 2666 N N . LEU B 1 111 ? -10.770 -10.472 62.074 1.00 62.53 408 LEU B N 1
ATOM 2667 C CA . LEU B 1 111 ? -11.161 -10.761 60.699 1.00 59.74 408 LEU B CA 1
ATOM 2668 C C . LEU B 1 111 ? -9.879 -10.946 59.879 1.00 54.97 408 LEU B C 1
ATOM 2669 O O . LEU B 1 111 ? -9.447 -10.054 59.139 1.00 49.35 408 LEU B O 1
ATOM 2674 N N . LEU B 1 112 ? -9.276 -12.133 60.018 1.00 60.24 409 LEU B N 1
ATOM 2675 C CA . LEU B 1 112 ? -8.083 -12.539 59.282 1.00 61.50 409 LEU B CA 1
ATOM 2676 C C . LEU B 1 112 ? -8.516 -13.513 58.195 1.00 59.52 409 LEU B C 1
ATOM 2677 O O . LEU B 1 112 ? -9.020 -14.601 58.498 1.00 62.13 409 LEU B O 1
ATOM 2682 N N . LEU B 1 113 ? -8.339 -13.119 56.938 1.00 54.47 410 LEU B N 1
ATOM 2683 C CA . LEU B 1 113 ? -8.777 -13.915 55.802 1.00 60.16 410 LEU B CA 1
ATOM 2684 C C . LEU B 1 113 ? -7.581 -14.339 54.962 1.00 62.65 410 LEU B C 1
A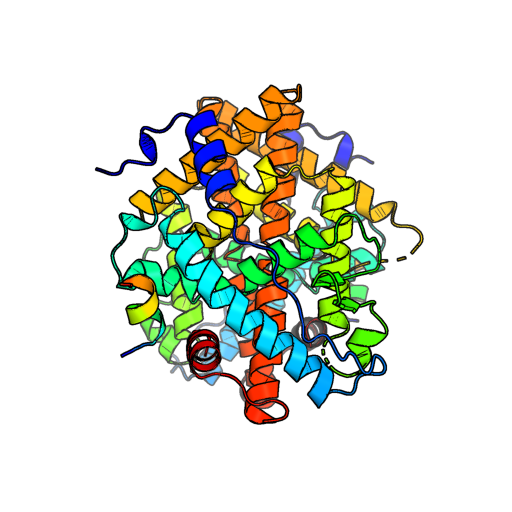TOM 2685 O O . LEU B 1 113 ? -6.588 -13.613 54.857 1.00 59.61 410 LEU B O 1
ATOM 2690 N N . ASP B 1 114 ? -7.688 -15.523 54.363 1.00 70.33 411 ASP B N 1
ATOM 2691 C CA . ASP B 1 114 ? -6.719 -16.033 53.403 1.00 74.71 411 ASP B CA 1
ATOM 2692 C C . ASP B 1 114 ? -7.341 -16.043 52.008 1.00 77.12 411 ASP B C 1
ATOM 2693 O O . ASP B 1 114 ? -8.507 -15.681 51.819 1.00 73.73 411 ASP B O 1
ATOM 2698 N N . ARG B 1 115 ? -6.549 -16.469 51.019 1.00 79.53 412 ARG B N 1
ATOM 2699 C CA . ARG B 1 115 ? -7.015 -16.433 49.637 1.00 78.23 412 ARG B CA 1
ATOM 2700 C C . ARG B 1 115 ? -8.158 -17.409 49.381 1.00 81.57 412 ARG B C 1
ATOM 2701 O O . ARG B 1 115 ? -8.899 -17.228 48.409 1.00 81.99 412 ARG B O 1
ATOM 2709 N N . ASN B 1 116 ? -8.321 -18.434 50.222 1.00 83.70 413 ASN B N 1
ATOM 2710 C CA . ASN B 1 116 ? -9.472 -19.322 50.079 1.00 88.22 413 ASN B CA 1
ATOM 2711 C C . ASN B 1 116 ? -10.769 -18.597 50.408 1.00 84.02 413 ASN B C 1
ATOM 2712 O O . ASN B 1 116 ? -11.803 -18.842 49.775 1.00 83.58 413 ASN B O 1
ATOM 2717 N N . GLN B 1 117 ? -10.735 -17.702 51.399 1.00 82.33 414 GLN B N 1
ATOM 2718 C CA . GLN B 1 117 ? -11.926 -16.935 51.747 1.00 81.92 414 GLN B CA 1
ATOM 2719 C C . GLN B 1 117 ? -12.311 -15.965 50.639 1.00 81.17 414 GLN B C 1
ATOM 2720 O O . GLN B 1 117 ? -13.502 -15.706 50.429 1.00 82.92 414 GLN B O 1
ATOM 2722 N N . GLY B 1 118 ? -11.331 -15.429 49.916 1.00 81.19 415 GLY B N 1
ATOM 2723 C CA . GLY B 1 118 ? -11.619 -14.536 48.812 1.00 82.59 415 GLY B CA 1
ATOM 2724 C C . GLY B 1 118 ? -12.323 -15.175 47.635 1.00 89.26 415 GLY B C 1
ATOM 2725 O O . GLY B 1 118 ? -12.605 -14.480 46.655 1.00 88.89 415 GLY B O 1
ATOM 2726 N N . LYS B 1 119 ? -12.619 -16.470 47.701 1.00 97.39 416 LYS B N 1
ATOM 2727 C CA . LYS B 1 119 ? -13.256 -17.172 46.594 1.00 104.14 416 LYS B CA 1
ATOM 2728 C C . LYS B 1 119 ? -14.779 -17.086 46.655 1.00 108.42 416 LYS B C 1
ATOM 2729 O O . LYS B 1 119 ? -15.452 -17.273 45.641 1.00 111.19 416 LYS B O 1
ATOM 2735 N N . CYS B 1 120 ? -15.323 -16.808 47.837 1.00 108.95 417 CYS B N 1
ATOM 2736 C CA . CYS B 1 120 ? -16.768 -16.631 47.975 1.00 112.51 417 CYS B CA 1
ATOM 2737 C C . CYS B 1 120 ? -17.274 -15.455 47.143 1.00 110.20 417 CYS B C 1
ATOM 2738 O O . CYS B 1 120 ? -18.434 -15.422 46.736 1.00 111.92 417 CYS B O 1
ATOM 2741 N N . VAL B 1 121 ? -16.390 -14.496 46.891 1.00 107.32 418 VAL B N 1
ATOM 2742 C CA . VAL B 1 121 ? -16.665 -13.420 45.952 1.00 107.87 418 VAL B CA 1
ATOM 2743 C C . VAL B 1 121 ? -15.704 -13.586 44.778 1.00 109.69 418 VAL B C 1
ATOM 2744 O O . VAL B 1 121 ? -14.754 -14.363 44.861 1.00 110.02 418 VAL B O 1
ATOM 2748 N N . MET B 1 124 ? -13.215 -11.946 43.779 1.00 107.28 421 MET B N 1
ATOM 2749 C CA . MET B 1 124 ? -12.130 -11.020 44.082 1.00 95.51 421 MET B CA 1
ATOM 2750 C C . MET B 1 124 ? -10.863 -11.765 44.487 1.00 84.80 421 MET B C 1
ATOM 2751 O O . MET B 1 124 ? -10.059 -11.253 45.270 1.00 78.13 421 MET B O 1
ATOM 2756 N N . VAL B 1 125 ? -10.671 -12.976 43.961 1.00 82.85 422 VAL B N 1
ATOM 2757 C CA . VAL B 1 125 ? -9.483 -13.751 44.302 1.00 77.13 422 VAL B CA 1
ATOM 2758 C C . VAL B 1 125 ? -8.231 -13.094 43.732 1.00 69.15 422 VAL B C 1
ATOM 2759 O O . VAL B 1 125 ? -7.163 -13.116 44.356 1.00 64.92 422 VAL B O 1
ATOM 2763 N N . GLU B 1 126 ? -8.340 -12.499 42.541 1.00 64.97 423 GLU B N 1
ATOM 2764 C CA . GLU B 1 126 ? -7.180 -11.860 41.927 1.00 63.47 423 GLU B CA 1
ATOM 2765 C C . GLU B 1 126 ? -6.741 -10.633 42.716 1.00 57.15 423 GLU B C 1
ATOM 2766 O O . GLU B 1 126 ? -5.540 -10.363 42.837 1.00 54.82 423 GLU B O 1
ATOM 2772 N N . ILE B 1 127 ? -7.698 -9.880 43.265 1.00 53.23 424 ILE B N 1
ATOM 2773 C CA . ILE B 1 127 ? -7.343 -8.711 44.063 1.00 53.32 424 ILE B CA 1
ATOM 2774 C C . ILE B 1 127 ? -6.734 -9.134 45.392 1.00 48.32 424 ILE B C 1
ATOM 2775 O O . ILE B 1 127 ? -5.840 -8.458 45.916 1.00 47.64 424 ILE B O 1
ATOM 2780 N N . PHE B 1 128 ? -7.204 -10.248 45.959 1.00 48.22 425 PHE B N 1
ATOM 2781 C CA . PHE B 1 128 ? -6.594 -10.787 47.170 1.00 48.89 425 PHE B CA 1
ATOM 2782 C C . PHE B 1 128 ? -5.115 -11.081 46.950 1.00 42.03 425 PHE B C 1
ATOM 2783 O O . PHE B 1 128 ? -4.260 -10.634 47.722 1.00 43.19 425 PHE B O 1
ATOM 2791 N N . ASP B 1 129 ? -4.798 -11.829 45.889 1.00 43.43 426 ASP B N 1
ATOM 2792 C CA . ASP B 1 129 ? -3.408 -12.182 45.612 1.00 46.60 426 ASP B CA 1
ATOM 2793 C C . ASP B 1 129 ? -2.545 -10.942 45.420 1.00 45.12 426 ASP B C 1
ATOM 2794 O O . ASP B 1 129 ? -1.395 -10.902 45.874 1.00 48.95 426 ASP B O 1
ATOM 2799 N N . MET B 1 130 ? -3.080 -9.920 44.752 1.00 43.15 427 MET B N 1
ATOM 2800 C CA . MET B 1 130 ? -2.322 -8.686 44.576 1.00 44.01 427 MET B CA 1
ATOM 2801 C C . MET B 1 130 ? -2.049 -8.012 45.915 1.00 40.58 427 MET B C 1
ATOM 2802 O O . MET B 1 130 ? -0.935 -7.536 46.162 1.00 42.33 427 MET B O 1
ATOM 2807 N N . LEU B 1 131 ? -3.055 -7.966 46.793 1.00 38.98 428 LEU B N 1
ATOM 2808 C CA . LEU B 1 131 ? -2.865 -7.381 48.118 1.00 40.34 428 LEU B CA 1
ATOM 2809 C C . LEU B 1 131 ? -1.844 -8.172 48.925 1.00 39.08 428 LEU B C 1
ATOM 2810 O O . LEU B 1 131 ? -0.959 -7.594 49.566 1.00 36.06 428 LEU B O 1
ATOM 2815 N N . LEU B 1 132 ? -1.956 -9.504 48.906 1.00 38.72 429 LEU B N 1
ATOM 2816 C CA . LEU B 1 132 ? -0.988 -10.342 49.609 1.00 43.17 429 LEU B CA 1
ATOM 2817 C C . LEU B 1 132 ? 0.420 -10.146 49.056 1.00 44.80 429 LEU B C 1
ATOM 2818 O O . LEU B 1 132 ? 1.392 -10.095 49.820 1.00 43.43 429 LEU B O 1
ATOM 2823 N N . ALA B 1 133 ? 0.550 -10.019 47.732 1.00 45.11 430 ALA B N 1
ATOM 2824 C CA . ALA B 1 133 ? 1.866 -9.788 47.139 1.00 44.80 430 ALA B CA 1
ATOM 2825 C C . ALA B 1 133 ? 2.453 -8.454 47.589 1.00 43.59 430 ALA B C 1
ATOM 2826 O O . ALA B 1 133 ? 3.661 -8.352 47.841 1.00 45.44 430 ALA B O 1
ATOM 2828 N N . THR B 1 134 ? 1.615 -7.420 47.697 1.00 38.38 431 THR B N 1
ATOM 2829 C CA . THR B 1 134 ? 2.095 -6.125 48.172 1.00 37.26 431 THR B CA 1
ATOM 2830 C C . THR B 1 134 ? 2.548 -6.201 49.627 1.00 40.61 431 THR B C 1
ATOM 2831 O O . THR B 1 134 ? 3.572 -5.615 49.999 1.00 38.34 431 THR B O 1
ATOM 2835 N N . SER B 1 135 ? 1.791 -6.912 50.466 1.00 42.36 432 SER B N 1
ATOM 2836 C CA . SER B 1 135 ? 2.176 -7.065 51.866 1.00 47.49 432 SER B CA 1
ATOM 2837 C C . SER B 1 135 ? 3.490 -7.825 51.996 1.00 48.47 432 SER B C 1
ATOM 2838 O O . SER B 1 135 ? 4.346 -7.468 52.813 1.00 50.01 432 SER B O 1
ATOM 2841 N N . SER B 1 136 ? 3.667 -8.879 51.198 1.00 46.28 433 SER B N 1
ATOM 2842 C CA . SER B 1 136 ? 4.917 -9.629 51.236 1.00 49.96 433 SER B CA 1
ATOM 2843 C C . SER B 1 136 ? 6.087 -8.775 50.760 1.00 54.99 433 SER B C 1
ATOM 2844 O O . SER B 1 136 ? 7.207 -8.903 51.270 1.00 60.60 433 SER B O 1
ATOM 2847 N N . ARG B 1 137 ? 5.847 -7.893 49.786 1.00 48.27 434 ARG B N 1
ATOM 2848 C CA . ARG B 1 137 ? 6.897 -6.985 49.335 1.00 46.49 434 ARG B CA 1
ATOM 2849 C C . ARG B 1 137 ? 7.285 -6.003 50.433 1.00 46.10 434 ARG B C 1
ATOM 2850 O O . ARG B 1 137 ? 8.475 -5.766 50.673 1.00 48.40 434 ARG B O 1
ATOM 2858 N N . PHE B 1 138 ? 6.292 -5.406 51.101 1.00 41.43 435 PHE B N 1
ATOM 2859 C CA . PHE B 1 138 ? 6.590 -4.521 52.223 1.00 44.05 435 PHE B CA 1
ATOM 2860 C C . PHE B 1 138 ? 7.359 -5.257 53.312 1.00 45.66 435 PHE B C 1
ATOM 2861 O O . PHE B 1 138 ? 8.245 -4.681 53.954 1.00 47.55 435 PHE B O 1
ATOM 2869 N N . ARG B 1 139 ? 7.039 -6.534 53.529 1.00 45.50 436 ARG B N 1
ATOM 2870 C CA . ARG B 1 139 ? 7.731 -7.301 54.558 1.00 53.59 436 ARG B CA 1
ATOM 2871 C C . ARG B 1 139 ? 9.174 -7.586 54.157 1.00 59.62 436 ARG B C 1
ATOM 2872 O O . ARG B 1 139 ? 10.074 -7.568 55.004 1.00 63.26 436 ARG B O 1
ATOM 2880 N N . MET B 1 140 ? 9.416 -7.842 52.868 1.00 63.89 437 MET B N 1
ATOM 2881 C CA . MET B 1 140 ? 10.786 -8.028 52.399 1.00 70.87 437 MET B CA 1
ATOM 2882 C C . MET B 1 140 ? 11.605 -6.754 52.569 1.00 68.93 437 MET B C 1
ATOM 2883 O O . MET B 1 140 ? 12.771 -6.807 52.980 1.00 71.90 437 MET B O 1
ATOM 2888 N N . MET B 1 141 ? 11.013 -5.599 52.262 1.00 62.02 438 MET B N 1
ATOM 2889 C CA . MET B 1 141 ? 11.713 -4.327 52.394 1.00 60.41 438 MET B CA 1
ATOM 2890 C C . MET B 1 141 ? 11.839 -3.861 53.838 1.00 60.67 438 MET B C 1
ATOM 2891 O O . MET B 1 141 ? 12.540 -2.873 54.087 1.00 59.88 438 MET B O 1
ATOM 2896 N N . ASN B 1 142 ? 11.186 -4.541 54.781 1.00 58.43 439 ASN B N 1
ATOM 2897 C CA . ASN B 1 142 ? 11.142 -4.119 56.180 1.00 58.33 439 ASN B CA 1
ATOM 2898 C C . ASN B 1 142 ? 10.634 -2.684 56.295 1.00 51.21 439 ASN B C 1
ATOM 2899 O O . ASN B 1 142 ? 11.256 -1.820 56.917 1.00 52.84 439 ASN B O 1
ATOM 2904 N N . LEU B 1 143 ? 9.482 -2.438 55.674 1.00 46.75 440 LEU B N 1
ATOM 2905 C CA . LEU B 1 143 ? 8.872 -1.115 55.690 1.00 46.07 440 LEU B CA 1
ATOM 2906 C C . LEU B 1 143 ? 8.571 -0.679 57.118 1.00 47.38 440 LEU B C 1
ATOM 2907 O O . LEU B 1 143 ? 7.943 -1.414 57.885 1.00 48.75 440 LEU B O 1
ATOM 2912 N N . GLN B 1 144 ? 9.020 0.522 57.471 1.00 46.95 441 GLN B N 1
ATOM 2913 C CA . GLN B 1 144 ? 8.843 1.064 58.810 1.00 50.08 441 GLN B CA 1
ATOM 2914 C C . GLN B 1 144 ? 7.624 1.977 58.861 1.00 47.42 441 GLN B C 1
ATOM 2915 O O . GLN B 1 144 ? 7.219 2.563 57.851 1.00 44.59 441 GLN B O 1
ATOM 2921 N N . GLY B 1 145 ? 7.047 2.097 60.062 1.00 46.01 442 GLY B N 1
ATOM 2922 C CA . GLY B 1 145 ? 5.828 2.877 60.220 1.00 42.44 442 GLY B CA 1
ATOM 2923 C C . GLY B 1 145 ? 5.995 4.334 59.831 1.00 45.15 442 GLY B C 1
ATOM 2924 O O . GLY B 1 145 ? 5.075 4.948 59.285 1.00 47.50 442 GLY B O 1
ATOM 2925 N N . GLU B 1 146 ? 7.169 4.907 60.109 1.00 48.59 443 GLU B N 1
ATOM 2926 C CA . GLU B 1 146 ? 7.456 6.267 59.663 1.00 50.38 443 GLU B CA 1
ATOM 2927 C C . GLU B 1 146 ? 7.449 6.374 58.141 1.00 49.59 443 GLU B C 1
ATOM 2928 O O . GLU B 1 146 ? 7.071 7.417 57.596 1.00 49.63 443 GLU B O 1
ATOM 2934 N N . GLU B 1 147 ? 7.866 5.316 57.441 1.00 46.11 444 GLU B N 1
ATOM 2935 C CA . GLU B 1 147 ? 7.804 5.326 55.981 1.00 43.76 444 GLU B CA 1
ATOM 2936 C C . GLU B 1 147 ? 6.373 5.138 55.490 1.00 44.02 444 GLU B C 1
ATOM 2937 O O . GLU B 1 147 ? 5.975 5.730 54.481 1.00 41.56 444 GLU B O 1
ATOM 2943 N N . PHE B 1 148 ? 5.589 4.316 56.195 1.00 42.05 445 PHE B N 1
ATOM 2944 C CA . PHE B 1 148 ? 4.229 4.021 55.755 1.00 38.07 445 PHE B CA 1
ATOM 2945 C C . PHE B 1 148 ? 3.343 5.261 55.796 1.00 43.07 445 PHE B C 1
ATOM 2946 O O . PHE B 1 148 ? 2.556 5.498 54.871 1.00 45.92 445 PHE B O 1
ATOM 2954 N N . VAL B 1 149 ? 3.449 6.061 56.860 1.00 43.43 446 VAL B N 1
ATOM 2955 C CA . VAL B 1 149 ? 2.606 7.248 56.961 1.00 40.94 446 VAL B CA 1
ATOM 2956 C C . VAL B 1 149 ? 2.999 8.279 55.909 1.00 38.45 446 VAL B C 1
ATOM 2957 O O . VAL B 1 149 ? 2.154 9.047 55.436 1.00 41.62 446 VAL B O 1
ATOM 2961 N N . CYS B 1 150 ? 4.271 8.309 55.509 1.00 41.04 447 CYS B N 1
ATOM 2962 C CA . CYS B 1 150 ? 4.666 9.185 54.411 1.00 37.27 447 CYS B CA 1
ATOM 2963 C C . CYS B 1 150 ? 4.073 8.711 53.090 1.00 36.05 447 CYS B C 1
ATOM 2964 O O . CYS B 1 150 ? 3.573 9.523 52.303 1.00 35.01 447 CYS B O 1
ATOM 2967 N N . LEU B 1 151 ? 4.103 7.398 52.839 1.00 33.53 448 LEU B N 1
ATOM 2968 C CA . LEU B 1 151 ? 3.554 6.865 51.595 1.00 34.51 448 LEU B CA 1
ATOM 2969 C C . LEU B 1 151 ? 2.058 7.122 51.489 1.00 33.74 448 LEU B C 1
ATOM 2970 O O . LEU B 1 151 ? 1.553 7.449 50.409 1.00 37.34 448 LEU B O 1
ATOM 2975 N N . LYS B 1 152 ? 1.332 6.979 52.601 1.00 34.96 449 LYS B N 1
ATOM 2976 C CA . LYS B 1 152 ? -0.121 7.111 52.555 1.00 36.10 449 LYS B CA 1
ATOM 2977 C C . LYS B 1 152 ? -0.538 8.552 52.287 1.00 35.46 449 LYS B C 1
ATOM 2978 O O . LYS B 1 152 ? -1.505 8.798 51.556 1.00 39.89 449 LYS B O 1
ATOM 2984 N N . SER B 1 153 ? 0.181 9.519 52.860 1.00 34.59 450 SER B N 1
ATOM 2985 C CA . SER B 1 153 ? -0.095 10.918 52.548 1.00 38.35 450 SER B CA 1
ATOM 2986 C C . SER B 1 153 ? 0.328 11.273 51.125 1.00 35.76 450 SER B C 1
ATOM 2987 O O . SER B 1 153 ? -0.319 12.105 50.479 1.00 33.85 450 SER B O 1
ATOM 2990 N N . ILE B 1 154 ? 1.400 10.661 50.617 1.00 34.89 451 ILE B N 1
ATOM 2991 C CA . ILE B 1 154 ? 1.767 10.877 49.219 1.00 37.12 451 ILE B CA 1
ATOM 2992 C C . ILE B 1 154 ? 0.629 10.444 48.302 1.00 36.49 451 ILE B C 1
ATOM 2993 O O . ILE B 1 154 ? 0.267 11.157 47.358 1.00 34.36 451 ILE B O 1
ATOM 2998 N N . ILE B 1 155 ? 0.028 9.285 48.585 1.00 38.74 452 ILE B N 1
ATOM 2999 C CA . ILE B 1 155 ? -1.111 8.807 47.801 1.00 37.93 452 ILE B CA 1
ATOM 3000 C C . ILE B 1 155 ? -2.248 9.820 47.835 1.00 40.10 452 ILE B C 1
ATOM 3001 O O . ILE B 1 155 ? -2.861 10.129 46.806 1.00 39.87 452 ILE B O 1
ATOM 3006 N N . LEU B 1 156 ? -2.555 10.341 49.025 1.00 36.81 453 LEU B N 1
ATOM 3007 C CA . LEU B 1 156 ? -3.659 11.285 49.168 1.00 36.59 453 LEU B CA 1
ATOM 3008 C C . LEU B 1 156 ? -3.466 12.506 48.271 1.00 39.77 453 LEU B C 1
ATOM 3009 O O . LEU B 1 156 ? -4.391 12.932 47.572 1.00 41.37 453 LEU B O 1
ATOM 3014 N N . LEU B 1 157 ? -2.258 13.067 48.260 1.00 39.09 454 LEU B N 1
ATOM 3015 C CA . LEU B 1 157 ? -1.983 14.298 47.527 1.00 39.44 454 LEU B CA 1
ATOM 3016 C C . LEU B 1 157 ? -1.647 14.068 46.061 1.00 42.60 454 LEU B C 1
ATOM 3017 O O . LEU B 1 157 ? -1.871 14.962 45.237 1.00 42.27 454 LEU B O 1
ATOM 3022 N N . ASN B 1 158 ? -1.118 12.898 45.707 1.00 43.66 455 ASN B N 1
ATOM 3023 C CA . ASN B 1 158 ? -0.642 12.697 44.344 1.00 45.07 455 ASN B CA 1
ATOM 3024 C C . ASN B 1 158 ? -1.715 12.159 43.412 1.00 42.69 455 ASN B C 1
ATOM 3025 O O . ASN B 1 158 ? -1.770 12.562 42.247 1.00 39.87 455 ASN B O 1
ATOM 3030 N N . SER B 1 159 ? -2.575 11.263 43.901 1.00 43.43 456 SER B N 1
ATOM 3031 C CA . SER B 1 159 ? -3.385 10.450 42.998 1.00 46.27 456 SER B CA 1
ATOM 3032 C C . SER B 1 159 ? -4.346 11.284 42.156 1.00 45.01 456 SER B C 1
ATOM 3033 O O . SER B 1 159 ? -4.713 10.870 41.050 1.00 42.97 456 SER B O 1
ATOM 3036 N N . GLY B 1 160 ? -4.754 12.453 42.643 1.00 36.68 457 GLY B N 1
ATOM 3037 C CA . GLY B 1 160 ? -5.705 13.254 41.898 1.00 32.49 457 GLY B CA 1
ATOM 3038 C C . GLY B 1 160 ? -5.201 14.598 41.409 1.00 39.57 457 GLY B C 1
ATOM 3039 O O . GLY B 1 160 ? -5.955 15.338 40.771 1.00 43.33 457 GLY B O 1
ATOM 3040 N N . VAL B 1 161 ? -3.936 14.932 41.683 1.00 42.36 458 VAL B N 1
ATOM 3041 C CA . VAL B 1 161 ? -3.457 16.276 41.364 1.00 54.82 458 VAL B CA 1
ATOM 3042 C C . VAL B 1 161 ? -3.328 16.479 39.855 1.00 62.78 458 VAL B C 1
ATOM 3043 O O . VAL B 1 161 ? -3.440 17.610 39.366 1.00 65.09 458 VAL B O 1
ATOM 3047 N N . TYR B 1 162 ? -3.108 15.408 39.091 1.00 66.06 459 TYR B N 1
ATOM 3048 C CA . TYR B 1 162 ? -2.997 15.520 37.639 1.00 66.84 459 TYR B CA 1
ATOM 3049 C C . TYR B 1 162 ? -4.349 15.567 36.942 1.00 68.82 459 TYR B C 1
ATOM 3050 O O . TYR B 1 162 ? -4.391 15.730 35.718 1.00 67.85 459 TYR B O 1
ATOM 3059 N N . THR B 1 163 ? -5.447 15.431 37.685 1.00 74.43 460 THR B N 1
ATOM 3060 C CA . THR B 1 163 ? -6.791 15.485 37.126 1.00 79.99 460 THR B CA 1
ATOM 3061 C C . THR B 1 163 ? -7.526 16.765 37.511 1.00 83.22 460 THR B C 1
ATOM 3062 O O . THR B 1 163 ? -8.761 16.799 37.491 1.00 82.70 460 THR B O 1
ATOM 3066 N N . PHE B 1 164 ? -6.791 17.817 37.863 1.00 86.51 461 PHE B N 1
ATOM 3067 C CA . PHE B 1 164 ? -7.392 19.113 38.166 1.00 91.11 461 PHE B CA 1
ATOM 3068 C C . PHE B 1 164 ? -7.693 19.885 36.885 1.00 89.89 461 PHE B C 1
ATOM 3069 O O . PHE B 1 164 ? -6.852 20.637 36.389 1.00 87.96 461 PHE B O 1
ATOM 3077 N N . LYS B 1 175 ? -2.152 23.282 42.289 1.00 103.04 472 LYS B N 1
ATOM 3078 C CA . LYS B 1 175 ? -1.176 22.258 41.935 1.00 98.45 472 LYS B CA 1
ATOM 3079 C C . LYS B 1 175 ? 0.200 22.575 42.507 1.00 91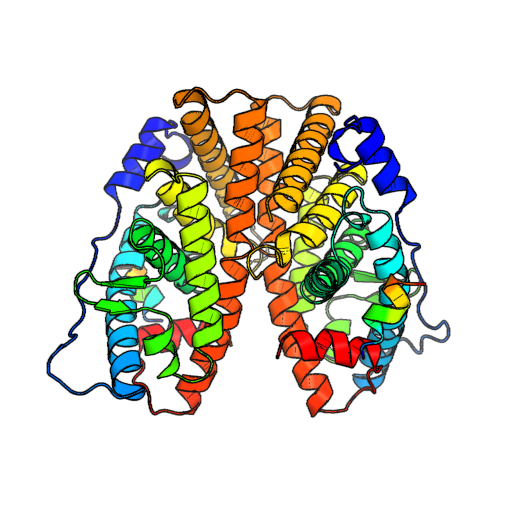.38 472 LYS B C 1
ATOM 3080 O O . LYS B 1 175 ? 0.892 21.688 43.009 1.00 90.51 472 LYS B O 1
ATOM 3086 N N . ASP B 1 176 ? 0.596 23.847 42.423 1.00 83.42 473 ASP B N 1
ATOM 3087 C CA . ASP B 1 176 ? 1.929 24.231 42.874 1.00 76.88 473 ASP B CA 1
ATOM 3088 C C . ASP B 1 176 ? 2.079 24.033 44.377 1.00 68.83 473 ASP B C 1
ATOM 3089 O O . ASP B 1 176 ? 3.149 23.639 44.856 1.00 65.32 473 ASP B O 1
ATOM 3094 N N . HIS B 1 177 ? 1.017 24.304 45.137 1.00 66.25 474 HIS B N 1
ATOM 3095 C CA . HIS B 1 177 ? 1.054 24.050 46.573 1.00 66.34 474 HIS B CA 1
ATOM 3096 C C . HIS B 1 177 ? 1.169 22.559 46.864 1.00 63.51 474 HIS B C 1
ATOM 3097 O O . HIS B 1 177 ? 1.948 22.148 47.732 1.00 63.18 474 HIS B O 1
ATOM 3104 N N . ILE B 1 178 ? 0.408 21.736 46.138 1.00 60.27 475 ILE B N 1
ATOM 3105 C CA . ILE B 1 178 ? 0.416 20.294 46.370 1.00 54.28 475 ILE B CA 1
ATOM 3106 C C . ILE B 1 178 ? 1.789 19.708 46.063 1.00 49.99 475 ILE B C 1
ATOM 3107 O O . ILE B 1 178 ? 2.330 18.913 46.841 1.00 47.81 475 ILE B O 1
ATOM 3112 N N . HIS B 1 179 ? 2.375 20.092 44.924 1.00 48.19 476 HIS B N 1
ATOM 3113 C CA . HIS B 1 179 ? 3.695 19.579 44.568 1.00 48.50 476 HIS B CA 1
ATOM 3114 C C . HIS B 1 179 ? 4.766 20.044 45.547 1.00 47.99 476 HIS B C 1
ATOM 3115 O O . HIS B 1 179 ? 5.718 19.302 45.817 1.00 46.58 476 HIS B O 1
ATOM 3122 N N . ARG B 1 180 ? 4.634 21.258 46.089 1.00 46.51 477 ARG B N 1
ATOM 3123 C CA . ARG B 1 180 ? 5.566 21.697 47.123 1.00 50.11 477 ARG B CA 1
ATOM 3124 C C . ARG B 1 180 ? 5.432 20.840 48.376 1.00 50.79 477 ARG B C 1
ATOM 3125 O O . ARG B 1 180 ? 6.428 20.542 49.045 1.00 52.19 477 ARG B O 1
ATOM 3127 N N . VAL B 1 181 ? 4.207 20.431 48.708 1.00 49.50 478 VAL B N 1
ATOM 3128 C CA . VAL B 1 181 ? 4.016 19.545 49.851 1.00 50.45 478 VAL B CA 1
ATOM 3129 C C . VAL B 1 181 ? 4.554 18.155 49.538 1.00 50.95 478 VAL B C 1
ATOM 3130 O O . VAL B 1 181 ? 5.153 17.499 50.400 1.00 53.76 478 VAL B O 1
ATOM 3134 N N . LEU B 1 182 ? 4.360 17.688 48.301 1.00 48.13 479 LEU B N 1
ATOM 3135 C CA . LEU B 1 182 ? 4.876 16.379 47.910 1.00 46.20 479 LEU B CA 1
ATOM 3136 C C . LEU B 1 182 ? 6.393 16.330 48.044 1.00 43.73 479 LEU B C 1
ATOM 3137 O O . LEU B 1 182 ? 6.948 15.360 48.575 1.00 42.46 479 LEU B O 1
ATOM 3142 N N . ASP B 1 183 ? 7.080 17.377 47.574 1.00 45.17 480 ASP B N 1
ATOM 3143 C CA . ASP B 1 183 ? 8.528 17.456 47.754 1.00 45.30 480 ASP B CA 1
ATOM 3144 C C . ASP B 1 183 ? 8.904 17.431 49.234 1.00 50.73 480 ASP B C 1
ATOM 3145 O O . ASP B 1 183 ? 9.927 16.847 49.612 1.00 47.63 480 ASP B O 1
ATOM 3150 N N . LYS B 1 184 ? 8.080 18.050 50.086 1.00 53.62 481 LYS B N 1
ATOM 3151 C CA . LYS B 1 184 ? 8.360 18.063 51.520 1.00 57.25 481 LYS B CA 1
ATOM 3152 C C . LYS B 1 184 ? 8.375 16.651 52.096 1.00 52.50 481 LYS B C 1
ATOM 3153 O O . LYS B 1 184 ? 9.245 16.312 52.906 1.00 52.85 481 LYS B O 1
ATOM 3159 N N . ILE B 1 185 ? 7.421 15.811 51.687 1.00 47.34 482 ILE B N 1
ATOM 3160 C CA . ILE B 1 185 ? 7.397 14.428 52.154 1.00 47.35 482 ILE B CA 1
ATOM 3161 C C . ILE B 1 185 ? 8.579 13.648 51.588 1.00 47.60 482 ILE B C 1
ATOM 3162 O O . ILE B 1 185 ? 9.137 12.769 52.257 1.00 47.23 482 ILE B O 1
ATOM 3167 N N . THR B 1 186 ? 8.978 13.947 50.349 1.00 50.94 483 THR B N 1
ATOM 3168 C CA . THR B 1 186 ? 10.171 13.319 49.789 1.00 50.93 483 THR B CA 1
ATOM 3169 C C . THR B 1 186 ? 11.393 13.603 50.656 1.00 51.63 483 THR B C 1
ATOM 3170 O O . THR B 1 186 ? 12.171 12.694 50.971 1.00 52.25 483 THR B O 1
ATOM 3174 N N . ASP B 1 187 ? 11.574 14.864 51.062 1.00 47.31 484 ASP B N 1
ATOM 3175 C CA . ASP B 1 187 ? 12.658 15.189 51.984 1.00 50.38 484 ASP B CA 1
ATOM 3176 C C . ASP B 1 187 ? 12.522 14.405 53.282 1.00 50.77 484 ASP B C 1
ATOM 3177 O O . ASP B 1 187 ? 13.524 13.990 53.876 1.00 52.93 484 ASP B O 1
ATOM 3182 N N . THR B 1 188 ? 11.285 14.192 53.735 1.00 47.36 485 THR B N 1
ATOM 3183 C CA . THR B 1 188 ? 11.063 13.469 54.981 1.00 49.67 485 THR B CA 1
ATOM 3184 C C . THR B 1 188 ? 11.429 11.996 54.837 1.00 50.48 485 THR B C 1
ATOM 3185 O O . THR B 1 188 ? 12.002 11.402 55.757 1.00 54.04 485 THR B O 1
ATOM 3189 N N . LEU B 1 189 ? 11.117 11.392 53.687 1.00 49.07 486 LEU B N 1
ATOM 3190 C CA . LEU B 1 189 ? 11.467 9.991 53.464 1.00 50.75 486 LEU B CA 1
ATOM 3191 C C . LEU B 1 189 ? 12.978 9.794 53.436 1.00 53.32 486 LEU B C 1
ATOM 3192 O O . LEU B 1 189 ? 13.508 8.894 54.099 1.00 55.74 486 LEU B O 1
ATOM 3197 N N . ILE B 1 190 ? 13.689 10.627 52.669 1.00 48.67 487 ILE B N 1
ATOM 3198 C CA . ILE B 1 190 ? 15.148 10.547 52.632 1.00 49.88 487 ILE B CA 1
ATOM 3199 C C . ILE B 1 190 ? 15.734 10.785 54.021 1.00 55.19 487 ILE B C 1
ATOM 3200 O O . ILE B 1 190 ? 16.664 10.088 54.447 1.00 53.39 487 ILE B O 1
ATOM 3205 N N . HIS B 1 191 ? 15.193 11.765 54.752 1.00 58.72 488 HIS B N 1
ATOM 3206 C CA . HIS B 1 191 ? 15.666 12.037 56.108 1.00 63.79 488 HIS B CA 1
ATOM 3207 C C . HIS B 1 191 ? 15.477 10.833 57.025 1.00 63.13 488 HIS B C 1
ATOM 3208 O O . HIS B 1 191 ? 16.267 10.630 57.955 1.00 61.65 488 HIS B O 1
ATOM 3215 N N . LEU B 1 192 ? 14.444 10.025 56.779 1.00 60.41 489 LEU B N 1
ATOM 3216 C CA . LEU B 1 192 ? 14.232 8.807 57.553 1.00 58.75 489 LEU B CA 1
ATOM 3217 C C . LEU B 1 192 ? 15.212 7.703 57.174 1.00 58.69 489 LEU B C 1
ATOM 3218 O O . LEU B 1 192 ? 15.573 6.882 58.024 1.00 57.52 489 LEU B O 1
ATOM 3223 N N . MET B 1 193 ? 15.655 7.667 55.915 1.00 60.47 490 MET B N 1
ATOM 3224 C CA . MET B 1 193 ? 16.570 6.617 55.477 1.00 59.30 490 MET B CA 1
ATOM 3225 C C . MET B 1 193 ? 18.009 6.919 55.876 1.00 60.99 490 MET B C 1
ATOM 3226 O O . MET B 1 193 ? 18.753 6.007 56.258 1.00 60.66 490 MET B O 1
ATOM 3231 N N . ALA B 1 194 ? 18.423 8.186 55.789 1.00 58.40 491 ALA B N 1
ATOM 3232 C CA . ALA B 1 194 ? 19.738 8.561 56.297 1.00 61.36 491 ALA B CA 1
ATOM 3233 C C . ALA B 1 194 ? 19.828 8.348 57.802 1.00 67.19 491 ALA B C 1
ATOM 3234 O O . ALA B 1 194 ? 20.908 8.045 58.324 1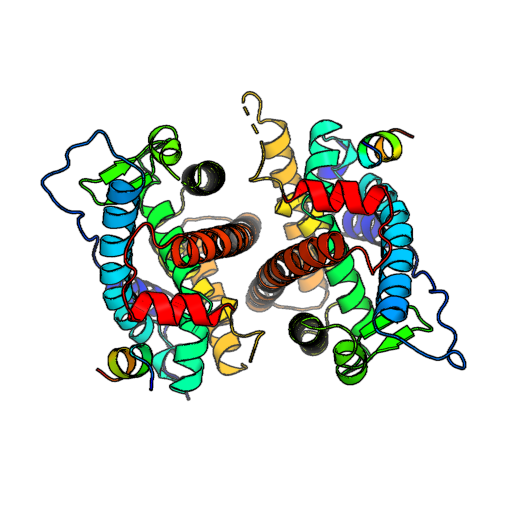.00 66.45 491 ALA B O 1
ATOM 3236 N N . LYS B 1 195 ? 18.704 8.496 58.509 1.00 69.68 492 LYS B N 1
ATOM 3237 C CA . LYS B 1 195 ? 18.677 8.271 59.949 1.00 75.22 492 LYS B CA 1
ATOM 3238 C C . LYS B 1 195 ? 18.878 6.800 60.288 1.00 78.25 492 LYS B C 1
ATOM 3239 O O . LYS B 1 195 ? 19.461 6.480 61.329 1.00 81.91 492 LYS B O 1
ATOM 3245 N N . ALA B 1 196 ? 18.405 5.898 59.428 1.00 75.31 493 ALA B N 1
ATOM 3246 C CA . ALA B 1 196 ? 18.565 4.466 59.640 1.00 71.73 493 ALA B CA 1
ATOM 3247 C C . ALA B 1 196 ? 19.923 3.944 59.186 1.00 74.81 493 ALA B C 1
ATOM 3248 O O . ALA B 1 196 ? 20.152 2.731 59.247 1.00 77.13 493 ALA B O 1
ATOM 3250 N N . GLY B 1 197 ? 20.818 4.817 58.725 1.00 73.45 494 GLY B N 1
ATOM 3251 C CA . GLY B 1 197 ? 22.164 4.422 58.373 1.00 73.83 494 GLY B CA 1
ATOM 3252 C C . GLY B 1 197 ? 22.391 4.074 56.918 1.00 70.23 494 GLY B C 1
ATOM 3253 O O . GLY B 1 197 ? 23.519 3.712 56.557 1.00 70.86 494 GLY B O 1
ATOM 3254 N N . LEU B 1 198 ? 21.369 4.172 56.073 1.00 66.65 495 LEU B N 1
ATOM 3255 C CA . LEU B 1 198 ? 21.533 3.824 54.668 1.00 63.82 495 LEU B CA 1
ATOM 3256 C C . LEU B 1 198 ? 22.477 4.800 53.976 1.00 66.10 495 LEU B C 1
ATOM 3257 O O . LEU B 1 198 ? 22.488 5.998 54.274 1.00 66.39 495 LEU B O 1
ATOM 3262 N N . THR B 1 199 ? 23.275 4.279 53.046 1.00 65.55 496 THR B N 1
ATOM 3263 C CA . THR B 1 199 ? 24.178 5.120 52.277 1.00 66.15 496 THR B CA 1
ATOM 3264 C C . THR B 1 199 ? 23.380 5.982 51.301 1.00 67.47 496 THR B C 1
ATOM 3265 O O . THR B 1 199 ? 22.154 5.885 51.199 1.00 64.28 496 THR B O 1
ATOM 3269 N N . LEU B 1 200 ? 24.096 6.839 50.569 1.00 70.33 497 LEU B N 1
ATOM 3270 C CA . LEU B 1 200 ? 23.444 7.699 49.586 1.00 72.33 497 LEU B CA 1
ATOM 3271 C C . LEU B 1 200 ? 22.809 6.875 48.474 1.00 73.27 497 LEU B C 1
ATOM 3272 O O . LEU B 1 200 ? 21.658 7.112 48.090 1.00 69.41 497 LEU B O 1
ATOM 3277 N N . GLN B 1 201 ? 23.547 5.895 47.945 1.00 82.51 498 GLN B N 1
ATOM 3278 C CA . GLN B 1 201 ? 23.000 5.050 46.887 1.00 85.48 498 GLN B CA 1
ATOM 3279 C C . GLN B 1 201 ? 21.805 4.250 47.387 1.00 83.45 498 GLN B C 1
ATOM 3280 O O . GLN B 1 201 ? 20.811 4.089 46.670 1.00 83.61 498 GLN B O 1
ATOM 3286 N N . GLN B 1 202 ? 21.876 3.750 48.622 1.00 74.01 499 GLN B N 1
ATOM 3287 C CA . GLN B 1 202 ? 20.752 3.020 49.193 1.00 69.41 499 GLN B CA 1
ATOM 3288 C C . GLN B 1 202 ? 19.554 3.920 49.470 1.00 62.44 499 GLN B C 1
ATOM 3289 O O . GLN B 1 202 ? 18.424 3.425 49.521 1.00 57.65 499 GLN B O 1
ATOM 3295 N N . GLN B 1 203 ? 19.774 5.227 49.638 1.00 64.22 500 GLN B N 1
ATOM 3296 C CA . GLN B 1 203 ? 18.674 6.136 49.951 1.00 61.86 500 GLN B CA 1
ATOM 3297 C C . GLN B 1 203 ? 17.759 6.343 48.747 1.00 55.47 500 GLN B C 1
ATOM 3298 O O . GLN B 1 203 ? 16.531 6.253 48.869 1.00 49.79 500 GLN B O 1
ATOM 3304 N N . HIS B 1 204 ? 18.332 6.629 47.574 1.00 53.24 501 HIS B N 1
ATOM 3305 C CA . HIS B 1 204 ? 17.486 6.841 46.404 1.00 55.59 501 HIS B CA 1
ATOM 3306 C C . HIS B 1 204 ? 17.005 5.527 45.801 1.00 50.34 501 HIS B C 1
ATOM 3307 O O . HIS B 1 204 ? 15.948 5.499 45.161 1.00 46.96 501 HIS B O 1
ATOM 3314 N N . GLN B 1 205 ? 17.747 4.435 45.999 1.00 51.48 502 GLN B N 1
ATOM 3315 C CA . GLN B 1 205 ? 17.253 3.135 45.560 1.00 52.24 502 GLN B CA 1
ATOM 3316 C C . GLN B 1 205 ? 16.018 2.723 46.351 1.00 51.62 502 GLN B C 1
ATOM 3317 O O . GLN B 1 205 ? 15.034 2.247 45.772 1.00 49.97 502 GLN B O 1
ATOM 3323 N N . ARG B 1 206 ? 16.043 2.907 47.675 1.00 47.31 503 ARG B N 1
ATOM 3324 C CA . ARG B 1 206 ? 14.874 2.562 48.478 1.00 45.72 503 ARG B CA 1
ATOM 3325 C C . ARG B 1 206 ? 13.720 3.520 48.211 1.00 45.97 503 ARG B C 1
ATOM 3326 O O . ARG B 1 206 ? 12.555 3.106 48.196 1.00 46.63 503 ARG B O 1
ATOM 3334 N N . LEU B 1 207 ? 14.026 4.803 47.993 1.00 46.84 504 LEU B N 1
ATOM 3335 C CA . LEU B 1 207 ? 12.985 5.759 47.631 1.00 45.92 504 LEU B CA 1
ATOM 3336 C C . LEU B 1 207 ? 12.262 5.327 46.363 1.00 45.56 504 LEU B C 1
ATOM 3337 O O . LEU B 1 207 ? 11.029 5.395 46.289 1.00 48.25 504 LEU B O 1
ATOM 3342 N N . ALA B 1 208 ? 13.013 4.864 45.360 1.00 37.72 505 ALA B N 1
ATOM 3343 C CA . ALA B 1 208 ? 12.400 4.450 44.102 1.00 38.43 505 ALA B CA 1
ATOM 3344 C C . ALA B 1 208 ? 11.561 3.191 44.280 1.00 34.72 505 ALA B C 1
ATOM 3345 O O . ALA B 1 208 ? 10.451 3.098 43.742 1.00 36.55 505 ALA B O 1
ATOM 3347 N N . GLN B 1 209 ? 12.076 2.208 45.020 1.00 37.78 506 GLN B N 1
ATOM 3348 C CA . GLN B 1 209 ? 11.328 0.972 45.237 1.00 43.94 506 GLN B CA 1
ATOM 3349 C C . GLN B 1 209 ? 9.988 1.248 45.911 1.00 38.99 506 GLN B C 1
ATOM 3350 O O . GLN B 1 209 ? 8.952 0.711 45.500 1.00 37.85 506 GLN B O 1
ATOM 3356 N N . LEU B 1 210 ? 9.987 2.098 46.941 1.00 38.06 507 LEU B N 1
ATOM 3357 C CA . LEU B 1 210 ? 8.742 2.416 47.635 1.00 40.80 507 LEU B CA 1
ATOM 3358 C C . LEU B 1 210 ? 7.754 3.115 46.710 1.00 37.93 507 LEU B C 1
ATOM 3359 O O . LEU B 1 210 ? 6.565 2.778 46.692 1.00 38.67 507 LEU B O 1
ATOM 3364 N N . LEU B 1 211 ? 8.226 4.089 45.928 1.00 35.34 508 LEU B N 1
ATOM 3365 C CA . LEU B 1 211 ? 7.313 4.850 45.082 1.00 33.70 508 LEU B CA 1
ATOM 3366 C C . LEU B 1 211 ? 6.787 4.022 43.915 1.00 30.40 508 LEU B C 1
ATOM 3367 O O . LEU B 1 211 ? 5.679 4.277 43.433 1.00 30.95 508 LEU B O 1
ATOM 3372 N N . LEU B 1 212 ? 7.555 3.034 43.445 1.00 32.24 509 LEU B N 1
ATOM 3373 C CA . LEU B 1 212 ? 7.064 2.190 42.358 1.00 34.81 509 LEU B CA 1
ATOM 3374 C C . LEU B 1 212 ? 5.932 1.278 42.821 1.00 35.05 509 LEU B C 1
ATOM 3375 O O . LEU B 1 212 ? 5.075 0.901 42.015 1.00 31.78 509 LEU B O 1
ATOM 3380 N N . ILE B 1 213 ? 5.907 0.926 44.110 1.00 34.23 510 ILE B N 1
ATOM 3381 C CA . ILE B 1 213 ? 4.804 0.137 44.653 1.00 40.24 510 ILE B CA 1
ATOM 3382 C C . ILE B 1 213 ? 3.501 0.935 44.636 1.00 35.89 510 ILE B C 1
ATOM 3383 O O . ILE B 1 213 ? 2.409 0.354 44.557 1.00 39.92 510 ILE B O 1
ATOM 3388 N N . LEU B 1 214 ? 3.582 2.268 44.690 1.00 30.91 511 LEU B N 1
ATOM 3389 C CA . LEU B 1 214 ? 2.374 3.081 44.567 1.00 31.20 511 LEU B CA 1
ATOM 3390 C C . LEU B 1 214 ? 1.697 2.883 43.216 1.00 33.88 511 LEU B C 1
ATOM 3391 O O . LEU B 1 214 ? 0.475 3.039 43.107 1.00 34.28 511 LEU B O 1
ATOM 3396 N N . SER B 1 215 ? 2.467 2.542 42.178 1.00 29.42 512 SER B N 1
ATOM 3397 C CA . SER B 1 215 ? 1.866 2.258 40.879 1.00 33.45 512 SER B CA 1
ATOM 3398 C C . SER B 1 215 ? 1.011 0.998 40.928 1.00 32.63 512 SER B C 1
ATOM 3399 O O . SER B 1 215 ? -0.055 0.938 40.304 1.00 32.57 512 SER B O 1
ATOM 3402 N N . HIS B 1 216 ? 1.463 -0.020 41.660 1.00 32.50 513 HIS B N 1
ATOM 3403 C CA A HIS B 1 216 ? 0.683 -1.247 41.796 0.60 32.75 513 HIS B CA 1
ATOM 3404 C CA B HIS B 1 216 ? 0.670 -1.237 41.778 0.40 32.92 513 HIS B CA 1
ATOM 3405 C C . HIS B 1 216 ? -0.525 -1.034 42.700 1.00 31.56 513 HIS B C 1
ATOM 3406 O O . HIS B 1 216 ? -1.602 -1.589 42.454 1.00 34.84 513 HIS B O 1
ATOM 3419 N N . ILE B 1 217 ? -0.365 -0.228 43.752 1.00 26.95 514 ILE B N 1
ATOM 3420 C CA . ILE B 1 217 ? -1.505 0.127 44.596 1.00 27.82 514 ILE B CA 1
ATOM 3421 C C . ILE B 1 217 ? -2.567 0.847 43.770 1.00 30.43 514 ILE B C 1
ATOM 3422 O O . ILE B 1 217 ? -3.766 0.564 43.888 1.00 28.80 514 ILE B O 1
ATOM 3427 N N . ARG B 1 218 ? -2.139 1.764 42.894 1.00 33.17 515 ARG B N 1
ATOM 3428 C CA . ARG B 1 218 ? -3.063 2.391 41.950 1.00 34.61 515 ARG B CA 1
ATOM 3429 C C . ARG B 1 218 ? -3.754 1.349 41.075 1.00 35.79 515 ARG B C 1
ATOM 3430 O O . ARG B 1 218 ? -4.969 1.422 40.850 1.00 31.39 515 ARG B O 1
ATOM 3438 N N . HIS B 1 219 ? -2.993 0.375 40.569 1.00 34.14 516 HIS B N 1
ATOM 3439 C CA . HIS B 1 219 ? -3.576 -0.675 39.738 1.00 31.72 516 HIS B CA 1
ATOM 3440 C C . HIS B 1 219 ? -4.599 -1.492 40.523 1.00 32.28 516 HIS B C 1
ATOM 3441 O O . HIS B 1 219 ? -5.692 -1.783 40.024 1.00 32.68 516 HIS B O 1
ATOM 3448 N N . MET B 1 220 ? -4.268 -1.860 41.765 1.00 32.09 517 MET B N 1
ATOM 3449 C CA . MET B 1 220 ? -5.214 -2.620 42.582 1.00 38.72 517 MET B CA 1
ATOM 3450 C C . MET B 1 220 ? -6.489 -1.826 42.841 1.00 36.88 517 MET B C 1
ATOM 3451 O O . MET B 1 220 ? -7.592 -2.386 42.833 1.00 36.98 517 MET B O 1
ATOM 3456 N N . SER B 1 221 ? -6.357 -0.520 43.077 1.00 36.15 518 SER B N 1
ATOM 3457 C CA . SER B 1 221 ? -7.536 0.312 43.291 1.00 34.79 518 SER B CA 1
ATOM 3458 C C . SER B 1 221 ? -8.424 0.346 42.052 1.00 37.65 518 SER B C 1
ATOM 3459 O O . SER B 1 221 ? -9.652 0.239 42.158 1.00 41.71 518 SER B O 1
ATOM 3462 N N . ASN B 1 222 ? -7.822 0.495 40.867 1.00 34.87 519 ASN B N 1
ATOM 3463 C CA . ASN B 1 222 ? -8.605 0.529 39.635 1.00 38.90 519 ASN B CA 1
ATOM 3464 C C . ASN B 1 222 ? -9.338 -0.786 39.411 1.00 42.30 519 ASN B C 1
ATOM 3465 O O . ASN B 1 222 ? -10.528 -0.796 39.075 1.00 46.23 519 ASN B O 1
ATOM 3470 N N . LYS B 1 223 ? -8.639 -1.911 39.585 1.00 42.88 520 LYS B N 1
ATOM 3471 C CA . LYS B 1 223 ? -9.292 -3.211 39.472 1.00 46.61 520 LYS B CA 1
ATOM 3472 C C . LYS B 1 223 ? -10.321 -3.409 40.577 1.00 46.13 520 LYS B C 1
ATOM 3473 O O . LYS B 1 223 ? -11.373 -4.018 40.350 1.00 51.66 520 LYS B O 1
ATOM 3479 N N . GLY B 1 224 ? -10.040 -2.900 41.777 1.00 45.77 521 GLY B N 1
ATOM 3480 C CA . GLY B 1 224 ? -11.008 -3.002 42.856 1.00 43.20 521 GLY B CA 1
ATOM 3481 C C . GLY B 1 224 ? -12.248 -2.164 42.612 1.00 41.69 521 GLY B C 1
ATOM 3482 O O . GLY B 1 224 ? -13.368 -2.603 42.884 1.00 45.11 521 GLY B O 1
ATOM 3483 N N . MET B 1 225 ? -12.068 -0.949 42.087 1.00 40.46 522 MET B N 1
ATOM 3484 C CA . MET B 1 225 ? -13.211 -0.089 41.795 1.00 42.80 522 MET B CA 1
ATOM 3485 C C . MET B 1 225 ? -14.119 -0.715 40.741 1.00 48.68 522 MET B C 1
ATOM 3486 O O . MET B 1 225 ? -15.348 -0.598 40.822 1.00 46.78 522 MET B O 1
ATOM 3491 N N . GLU B 1 226 ? -13.526 -1.378 39.740 1.00 51.06 523 GLU B N 1
ATOM 3492 C CA . GLU B 1 226 ? -14.314 -2.129 38.765 1.00 54.31 523 GLU B CA 1
ATOM 3493 C C . GLU B 1 226 ? -15.196 -3.166 39.448 1.00 53.30 523 GLU B C 1
ATOM 3494 O O . GLU B 1 226 ? -16.363 -3.342 39.076 1.00 49.71 523 GLU B O 1
ATOM 3500 N N . HIS B 1 227 ? -14.651 -3.868 40.445 1.00 56.58 524 HIS B N 1
ATOM 3501 C CA . HIS B 1 227 ? -15.410 -4.914 41.123 1.00 62.37 524 HIS B CA 1
ATOM 3502 C C . HIS B 1 227 ? -16.572 -4.328 41.916 1.00 64.41 524 HIS B C 1
ATOM 3503 O O . HIS B 1 227 ? -17.676 -4.884 41.912 1.00 68.12 524 HIS B O 1
ATOM 3510 N N . LEU B 1 228 ? -16.346 -3.199 42.593 1.00 60.53 525 LEU B N 1
ATOM 3511 C CA . LEU B 1 228 ? -17.404 -2.582 43.385 1.00 59.98 525 LEU B CA 1
ATOM 3512 C C . LEU B 1 228 ? -18.529 -2.051 42.507 1.00 63.01 525 LEU B C 1
ATOM 3513 O O . LEU B 1 228 ? -19.689 -2.034 42.933 1.00 65.07 525 LEU B O 1
ATOM 3518 N N . TYR B 1 229 ? -18.210 -1.611 41.289 1.00 67.79 526 TYR B N 1
ATOM 3519 C CA . TYR B 1 229 ? -19.255 -1.207 40.355 1.00 74.68 526 TYR B CA 1
ATOM 3520 C C . TYR B 1 229 ? -20.137 -2.387 39.967 1.00 74.40 526 TYR B C 1
ATOM 3521 O O . TYR B 1 229 ? -21.324 -2.203 39.670 1.00 73.10 526 TYR B O 1
ATOM 3530 N N . SER B 1 230 ? -19.583 -3.603 39.974 1.00 78.19 527 SER B N 1
ATOM 3531 C CA . SER B 1 230 ? -20.386 -4.785 39.677 1.00 83.79 527 SER B CA 1
ATOM 3532 C C . SER B 1 230 ? -21.324 -5.123 40.829 1.00 88.87 527 SER B C 1
ATOM 3533 O O . SER B 1 230 ? -22.478 -5.506 40.603 1.00 91.91 527 SER B O 1
ATOM 3536 N N . MET B 1 231 ? -20.847 -4.996 42.071 1.00 89.83 528 MET B N 1
ATOM 3537 C CA . MET B 1 231 ? -21.691 -5.304 43.222 1.00 95.94 528 MET B CA 1
ATOM 3538 C C . MET B 1 231 ? -22.870 -4.345 43.321 1.00 96.23 528 MET B C 1
ATOM 3539 O O . MET B 1 231 ? -23.926 -4.712 43.847 1.00 97.49 528 MET B O 1
ATOM 3544 N N . LYS B 1 232 ? -22.709 -3.122 42.826 1.00 95.76 529 LYS B N 1
ATOM 3545 C CA . LYS B 1 232 ? -23.789 -2.142 42.815 1.00 97.98 529 LYS B CA 1
ATOM 3546 C C . LYS B 1 232 ? -24.907 -2.572 41.866 1.00 103.80 529 LYS B C 1
ATOM 3547 O O . LYS B 1 232 ? -26.084 -2.534 42.228 1.00 106.42 529 LYS B O 1
ATOM 3553 N N . CYS B 1 233 ? -24.533 -2.980 40.655 1.00 105.41 530 CYS B N 1
ATOM 3554 C CA . CYS B 1 233 ? -25.503 -3.474 39.679 1.00 109.65 530 CYS B CA 1
ATOM 3555 C C . CYS B 1 233 ? -26.020 -4.870 40.015 1.00 112.56 530 CYS B C 1
ATOM 3556 O O . CYS B 1 233 ? -27.094 -5.265 39.564 1.00 116.79 530 CYS B O 1
ATOM 3559 N N . LYS B 1 234 ? -25.253 -5.614 40.806 1.00 110.65 531 LYS B N 1
ATOM 3560 C CA . LYS B 1 234 ? -25.703 -6.914 41.288 1.00 111.55 531 LYS B CA 1
ATOM 3561 C C . LYS B 1 234 ? -26.619 -6.735 42.494 1.00 111.53 531 LYS B C 1
ATOM 3562 O O . LYS B 1 234 ? -27.473 -7.580 42.767 1.00 113.01 531 LYS B O 1
ATOM 3564 N N . ASN B 1 235 ? -26.430 -5.620 43.205 1.00 107.43 532 ASN B N 1
ATOM 3565 C CA . ASN B 1 235 ? -27.206 -5.295 44.405 1.00 104.99 532 ASN B CA 1
ATOM 3566 C C . ASN B 1 235 ? -27.140 -6.425 45.431 1.00 104.00 532 ASN B C 1
ATOM 3567 O O . ASN B 1 235 ? -28.104 -6.689 46.154 1.00 102.60 532 ASN B O 1
ATOM 3572 N N . VAL B 1 236 ? -25.990 -7.099 45.499 1.00 103.91 533 VAL B N 1
ATOM 3573 C CA . VAL B 1 236 ? -25.843 -8.233 46.406 1.00 103.95 533 VAL B CA 1
ATOM 3574 C C . VAL B 1 236 ? -25.757 -7.759 47.852 1.00 104.89 533 VAL B C 1
ATOM 3575 O O . VAL B 1 236 ? -26.361 -8.358 48.751 1.00 106.01 533 VAL B O 1
ATOM 3579 N N . VAL B 1 237 ? -25.014 -6.688 48.099 1.00 105.66 534 VAL B N 1
ATOM 3580 C CA . VAL B 1 237 ? -24.855 -6.116 49.433 1.00 108.32 534 VAL B CA 1
ATOM 3581 C C . VAL B 1 237 ? -25.275 -4.657 49.362 1.00 110.82 534 VAL B C 1
ATOM 3582 O O . VAL B 1 237 ? -24.851 -3.939 48.461 1.00 111.58 534 VAL B O 1
ATOM 3586 N N . PRO B 1 238 ? -26.133 -4.183 50.274 1.00 111.95 535 PRO B N 1
ATOM 3587 C CA . PRO B 1 238 ? -26.503 -2.761 50.264 1.00 109.72 535 PRO B CA 1
ATOM 3588 C C . PRO B 1 238 ? -25.309 -1.888 50.621 1.00 105.94 535 PRO B C 1
ATOM 3589 O O . PRO B 1 238 ? -24.673 -2.075 51.660 1.00 108.34 535 PRO B O 1
ATOM 3593 N N . LEU B 1 239 ? -25.005 -0.935 49.745 1.00 98.49 536 LEU B N 1
ATOM 3594 C CA . LEU B 1 239 ? -23.907 -0.003 49.948 1.00 87.48 536 LEU B CA 1
ATOM 3595 C C . LEU B 1 239 ? -24.437 1.298 50.537 1.00 76.88 536 LEU B C 1
ATOM 3596 O O . LEU B 1 239 ? -25.531 1.750 50.187 1.00 74.60 536 LEU B O 1
ATOM 3598 N N . SER B 1 240 ? -23.658 1.893 51.437 1.00 68.96 537 SER B N 1
ATOM 3599 C CA . SER B 1 240 ? -24.066 3.141 52.060 1.00 63.99 537 SER B CA 1
ATOM 3600 C C . SER B 1 240 ? -24.004 4.286 51.053 1.00 61.85 537 SER B C 1
ATOM 3601 O O . SER B 1 240 ? -23.292 4.227 50.046 1.00 61.41 537 SER B O 1
ATOM 3604 N N . ASP B 1 241 ? -24.769 5.343 51.339 1.00 57.07 538 ASP B N 1
ATOM 3605 C CA . ASP B 1 241 ? -24.807 6.489 50.436 1.00 59.38 538 ASP B CA 1
ATOM 3606 C C . ASP B 1 241 ? -23.446 7.160 50.316 1.00 57.42 538 ASP B C 1
ATOM 3607 O O . ASP B 1 241 ? -23.112 7.694 49.251 1.00 59.46 538 ASP B O 1
ATOM 3612 N N . LEU B 1 242 ? -22.650 7.148 51.387 1.00 55.28 539 LEU B N 1
ATOM 3613 C CA . LEU B 1 242 ? -21.299 7.694 51.305 1.00 55.18 539 LEU B CA 1
ATOM 3614 C C . LEU B 1 242 ? -20.442 6.874 50.350 1.00 56.64 539 LEU B C 1
ATOM 3615 O O . LEU B 1 242 ? -19.755 7.429 49.485 1.00 54.81 539 LEU B O 1
ATOM 3620 N N . LEU B 1 243 ? -20.474 5.546 50.488 1.00 56.50 540 LEU B N 1
ATOM 3621 C CA . LEU B 1 243 ? -19.746 4.694 49.554 1.00 57.07 540 LEU B CA 1
ATOM 3622 C C . LEU B 1 243 ? -20.269 4.866 48.136 1.00 56.60 540 LEU B C 1
ATOM 3623 O O . LEU B 1 243 ? -19.489 4.882 47.176 1.00 56.03 540 LEU B O 1
ATOM 3628 N N . LEU B 1 244 ? -21.589 5.003 47.983 1.00 56.18 541 LEU B N 1
ATOM 3629 C CA . LEU B 1 244 ? -22.154 5.222 46.657 1.00 61.58 541 LEU B CA 1
ATOM 3630 C C . LEU B 1 244 ? -21.663 6.528 46.050 1.00 59.38 541 LEU B C 1
ATOM 3631 O O . LEU B 1 244 ? -21.462 6.605 44.833 1.00 54.97 541 LEU B O 1
ATOM 3636 N N . GLU B 1 245 ? -21.450 7.560 46.871 1.00 58.63 542 GLU B N 1
ATOM 3637 C CA . GLU B 1 245 ? -20.924 8.812 46.337 1.00 56.29 542 GLU B CA 1
ATOM 3638 C C . GLU B 1 245 ? -19.440 8.698 46.012 1.00 54.01 542 GLU B C 1
ATOM 3639 O O . GLU B 1 245 ? -18.976 9.252 45.009 1.00 56.05 542 GLU B O 1
ATOM 3645 N N . MET B 1 246 ? -18.677 7.984 46.846 1.00 52.46 543 MET B N 1
ATOM 3646 C CA . MET B 1 246 ? -17.263 7.772 46.548 1.00 51.00 543 MET B CA 1
ATOM 3647 C C . MET B 1 246 ? -17.091 6.878 45.327 1.00 52.15 543 MET B C 1
ATOM 3648 O O . MET B 1 246 ? -16.194 7.101 44.505 1.00 52.65 543 MET B O 1
ATOM 3653 N N . LEU B 1 247 ? -17.946 5.863 45.193 1.00 54.76 544 LEU B N 1
ATOM 3654 C CA . LEU B 1 247 ? -17.850 4.948 44.062 1.00 60.09 544 LEU B CA 1
ATOM 3655 C C . LEU B 1 247 ? -18.329 5.608 42.773 1.00 63.81 544 LEU B C 1
ATOM 3656 O O . LEU B 1 247 ? -17.709 5.439 41.717 1.00 63.02 544 LEU B O 1
ATOM 3661 N N . ASP B 1 248 ? -19.422 6.374 42.843 1.00 65.03 545 ASP B N 1
ATOM 3662 C CA . ASP B 1 248 ? -19.959 7.027 41.654 1.00 67.69 545 ASP B CA 1
ATOM 3663 C C . ASP B 1 248 ? -19.022 8.095 41.101 1.00 65.20 545 ASP B C 1
ATOM 3664 O O . ASP B 1 248 ? -19.145 8.461 39.927 1.00 61.14 545 ASP B O 1
ATOM 3669 N N . ALA B 1 249 ? -18.089 8.598 41.914 1.00 64.19 546 ALA B N 1
ATOM 3670 C CA . ALA B 1 249 ? -17.145 9.611 41.457 1.00 65.34 546 ALA B CA 1
ATOM 3671 C C . ALA B 1 249 ? -16.137 9.073 40.449 1.00 65.58 546 ALA B C 1
ATOM 3672 O O . ALA B 1 249 ? -15.390 9.866 39.863 1.00 60.29 546 ALA B O 1
ATOM 3674 N N . HIS B 1 250 ? -16.095 7.760 40.234 1.00 67.51 547 HIS B N 1
ATOM 3675 C CA . HIS B 1 250 ? -15.180 7.150 39.281 1.00 65.85 547 HIS B CA 1
ATOM 3676 C C . HIS B 1 250 ? -15.859 6.748 37.977 1.00 75.63 547 HIS B C 1
ATOM 3677 O O . HIS B 1 250 ? -15.188 6.212 37.090 1.00 77.49 547 HIS B O 1
ATOM 3684 N N . ARG B 1 251 ? -17.159 7.004 37.841 1.00 83.95 548 ARG B N 1
ATOM 3685 C CA . ARG B 1 251 ? -17.919 6.687 36.629 1.00 94.13 548 ARG B CA 1
ATOM 3686 C C . ARG B 1 251 ? -17.755 5.231 36.199 1.00 95.64 548 ARG B C 1
ATOM 3687 O O . ARG B 1 251 ? -17.299 4.950 35.090 1.00 95.27 548 ARG B O 1
ATOM 3695 N N . LYS C 2 3 ? 0.241 -17.683 21.270 1.00 89.43 688 LYS C N 1
ATOM 3696 C CA . LYS C 2 3 ? 0.147 -16.230 21.344 1.00 83.72 688 LYS C CA 1
ATOM 3697 C C . LYS C 2 3 ? 1.007 -15.556 20.282 1.00 78.84 688 LYS C C 1
ATOM 3698 O O . LYS C 2 3 ? 2.143 -15.965 20.039 1.00 80.03 688 LYS C O 1
ATOM 3704 N N . ILE C 2 4 ? 0.455 -14.518 19.652 1.00 74.10 689 ILE C N 1
ATOM 3705 C CA . ILE C 2 4 ? 1.222 -13.741 18.682 1.00 73.84 689 ILE C CA 1
ATOM 3706 C C . ILE C 2 4 ? 2.404 -13.062 19.363 1.00 73.86 689 ILE C C 1
ATOM 3707 O O . ILE C 2 4 ? 3.502 -12.980 18.799 1.00 74.86 689 ILE C O 1
ATOM 3712 N N . LEU C 2 5 ? 2.202 -12.574 20.591 1.00 70.65 690 LEU C N 1
ATOM 3713 C CA . LEU C 2 5 ? 3.292 -11.948 21.333 1.00 66.19 690 LEU C CA 1
ATOM 3714 C C . LEU C 2 5 ? 4.415 -12.941 21.605 1.00 64.35 690 LEU C C 1
ATOM 3715 O O . LEU C 2 5 ? 5.599 -12.586 21.547 1.00 63.94 690 LEU C O 1
ATOM 3720 N N . HIS C 2 6 ? 4.062 -14.192 21.897 1.00 65.14 691 HIS C N 1
ATOM 3721 C CA . HIS C 2 6 ? 5.073 -15.207 22.168 1.00 71.02 691 HIS C CA 1
ATOM 3722 C C . HIS C 2 6 ? 5.908 -15.500 20.927 1.00 75.97 691 HIS C C 1
ATOM 3723 O O . HIS C 2 6 ? 7.137 -15.608 21.009 1.00 76.72 691 HIS C O 1
ATOM 3730 N N . ARG C 2 7 ? 5.258 -15.622 19.767 1.00 78.58 692 ARG C N 1
ATOM 3731 C CA . ARG C 2 7 ? 5.987 -15.909 18.536 1.00 82.24 692 ARG C CA 1
ATOM 3732 C C . ARG C 2 7 ? 6.899 -14.752 18.149 1.00 76.28 692 ARG C C 1
ATOM 3733 O O . ARG C 2 7 ? 8.044 -14.968 17.737 1.00 74.79 692 ARG C O 1
ATOM 3741 N N . LEU C 2 8 ? 6.413 -13.516 18.279 1.00 72.56 693 LEU C N 1
ATOM 3742 C CA . LEU C 2 8 ? 7.225 -12.363 17.908 1.00 69.15 693 LEU C CA 1
ATOM 3743 C C . LEU C 2 8 ? 8.428 -12.199 18.828 1.00 70.04 693 LEU C C 1
ATOM 3744 O O . LEU C 2 8 ? 9.479 -11.717 18.390 1.00 75.29 693 LEU C O 1
ATOM 3749 N N . LEU C 2 9 ? 8.298 -12.591 20.096 1.00 68.30 694 LEU C N 1
ATOM 3750 C CA . LEU C 2 9 ? 9.431 -12.541 21.012 1.00 68.01 694 LEU C CA 1
ATOM 3751 C C . LEU C 2 9 ? 10.459 -13.627 20.717 1.00 74.62 694 LEU C C 1
ATOM 3752 O O . LEU C 2 9 ? 11.609 -13.509 21.152 1.00 72.20 694 LEU C O 1
ATOM 3757 N N . GLN C 2 10 ? 10.073 -14.678 19.990 1.00 83.18 695 GLN C N 1
ATOM 3758 C CA . GLN C 2 10 ? 11.018 -15.729 19.627 1.00 92.90 695 GLN C CA 1
ATOM 3759 C C . GLN C 2 10 ? 11.822 -15.349 18.388 1.00 103.18 695 GLN C C 1
ATOM 3760 O O . GLN C 2 10 ? 13.057 -15.316 18.421 1.00 106.08 695 GLN C O 1
ATOM 3766 N N . ASP C 2 11 ? 11.134 -15.064 17.286 1.00 110.45 696 ASP C N 1
ATOM 3767 C CA . ASP C 2 11 ? 11.790 -14.728 16.025 1.00 120.03 696 ASP C CA 1
ATOM 3768 C C . ASP C 2 11 ? 12.616 -13.450 16.144 1.00 119.65 696 ASP C C 1
ATOM 3769 O O . ASP C 2 11 ? 12.136 -12.356 15.842 1.00 118.31 696 ASP C O 1
ATOM 3774 N N . HIS D 2 2 ? -23.863 19.292 47.404 1.00 96.29 687 HIS D N 1
ATOM 3775 C CA . HIS D 2 2 ? -24.757 18.308 48.005 1.00 97.43 687 HIS D CA 1
ATOM 3776 C C . HIS D 2 2 ? -24.103 16.928 48.071 1.00 95.04 687 HIS D C 1
ATOM 3777 O O . HIS D 2 2 ? -24.553 15.984 47.419 1.00 96.63 687 HIS D O 1
ATOM 3779 N N . LYS D 2 3 ? -23.037 16.820 48.861 1.00 87.34 688 LYS D N 1
ATOM 3780 C CA . LYS D 2 3 ? -22.345 15.559 49.083 1.00 81.66 688 LYS D CA 1
ATOM 3781 C C . LYS D 2 3 ? -22.150 15.337 50.575 1.00 78.56 688 LYS D C 1
ATOM 3782 O O . LYS D 2 3 ? -21.906 16.285 51.327 1.00 77.35 688 LYS D O 1
ATOM 3788 N N . ILE D 2 4 ? -22.256 14.074 50.998 1.00 77.67 689 ILE D N 1
ATOM 3789 C CA . ILE D 2 4 ? -21.919 13.722 52.373 1.00 74.98 689 ILE D CA 1
ATOM 3790 C C . ILE D 2 4 ? -20.463 14.055 52.660 1.00 73.32 689 ILE D C 1
ATOM 3791 O O . ILE D 2 4 ? -20.106 14.414 53.789 1.00 69.96 689 ILE D O 1
ATOM 3796 N N . LEU D 2 5 ? -19.603 13.956 51.643 1.00 72.76 690 LEU D N 1
ATOM 3797 C CA . LEU D 2 5 ? -18.187 14.255 51.823 1.00 72.61 690 LEU D CA 1
ATOM 3798 C C . LEU D 2 5 ? -17.962 15.710 52.215 1.00 71.94 690 LEU D C 1
ATOM 3799 O O . LEU D 2 5 ? -17.028 16.012 52.967 1.00 70.85 690 LEU D O 1
ATOM 3804 N N . HIS D 2 6 ? -18.803 16.622 51.721 1.00 77.86 691 HIS D N 1
ATOM 3805 C CA . HIS D 2 6 ? -18.681 18.026 52.103 1.00 79.51 691 HIS D CA 1
ATOM 3806 C C . HIS D 2 6 ? -18.925 18.212 53.596 1.00 80.29 691 HIS D C 1
ATOM 3807 O O . HIS D 2 6 ? -18.151 18.889 54.284 1.00 79.88 691 HIS D O 1
ATOM 3814 N N . ARG D 2 7 ? -20.005 17.619 54.114 1.00 76.86 692 ARG D N 1
ATOM 3815 C CA . ARG D 2 7 ? -20.325 17.772 55.530 1.00 73.72 692 ARG D CA 1
ATOM 3816 C C . ARG D 2 7 ? -19.230 17.186 56.411 1.00 69.53 692 ARG D C 1
ATOM 3817 O O . ARG D 2 7 ? -18.831 17.799 57.409 1.00 66.83 692 ARG D O 1
ATOM 3825 N N . LEU D 2 8 ? -18.725 16.003 56.055 1.00 66.51 693 LEU D N 1
ATOM 3826 C CA . LEU D 2 8 ? -17.703 15.363 56.876 1.00 66.14 693 LEU D CA 1
ATOM 3827 C C . LEU D 2 8 ? -16.394 16.142 56.855 1.00 64.66 693 LEU D C 1
ATOM 3828 O O . LEU D 2 8 ? -15.642 16.110 57.836 1.00 63.12 693 LEU D O 1
ATOM 3833 N N . LEU D 2 9 ? -16.109 16.848 55.758 1.00 62.92 694 LEU D N 1
ATOM 3834 C CA . LEU D 2 9 ? -14.914 17.680 55.685 1.00 66.10 694 LEU D CA 1
ATOM 3835 C C . LEU D 2 9 ? -15.066 18.999 56.434 1.00 73.79 694 LEU D C 1
ATOM 3836 O O . LEU D 2 9 ? -14.055 19.586 56.834 1.00 73.17 694 LEU D O 1
ATOM 3841 N N . GLN D 2 10 ? -16.296 19.477 56.630 1.00 87.23 695 GLN D N 1
ATOM 3842 C CA . GLN D 2 10 ? -16.541 20.714 57.362 1.00 90.00 695 GLN D CA 1
ATOM 3843 C C . GLN D 2 10 ? -16.863 20.489 58.835 1.00 94.73 695 GLN D C 1
ATOM 3844 O O . GLN D 2 10 ? -16.880 21.458 59.601 1.00 95.95 695 GLN D O 1
ATOM 3850 N N . ASP D 2 11 ? -17.116 19.250 59.247 1.00 93.16 696 ASP D N 1
ATOM 3851 C CA . ASP D 2 11 ? -17.389 18.947 60.649 1.00 92.05 696 ASP D CA 1
ATOM 3852 C C . ASP D 2 11 ? -16.094 18.765 61.433 1.00 88.03 696 ASP D C 1
ATOM 3853 O O . ASP D 2 11 ? -15.984 17.867 62.268 1.00 84.77 696 ASP D O 1
#